Protein AF-0000000076148083 (afdb_homodimer)

Solvent-accessible surface area (backbone atoms only — not comparable to full-atom values): 26750 Å² total; per-residue (Å²): 136,83,79,77,75,78,77,70,79,76,75,77,77,74,72,74,70,71,62,76,74,71,66,78,48,37,33,66,59,34,44,48,53,23,33,47,33,64,10,26,25,45,17,50,22,46,29,47,56,48,30,38,46,36,67,73,59,78,33,89,59,64,47,71,58,22,42,42,24,48,41,19,21,41,68,8,46,93,47,38,29,38,47,37,76,68,34,39,63,56,68,71,38,58,66,55,50,51,47,54,57,55,54,59,64,43,57,64,51,78,65,64,54,88,85,53,80,43,48,36,57,45,28,50,43,38,14,38,2,23,53,70,40,32,52,31,50,50,46,30,61,69,49,26,54,47,30,68,69,62,70,43,56,47,72,66,20,50,51,28,48,53,58,32,60,66,34,79,62,31,44,51,58,77,62,31,42,74,81,79,79,44,98,55,65,53,65,57,40,51,51,32,41,36,44,55,64,62,62,45,76,82,60,84,76,69,70,87,74,74,76,75,77,72,76,68,75,72,73,76,75,75,74,75,72,73,73,73,76,74,74,77,74,76,80,126,136,85,80,78,76,76,78,72,79,77,74,76,77,73,74,75,70,72,62,75,73,71,66,78,46,37,32,68,60,35,43,50,53,23,35,47,33,64,9,24,26,45,18,50,21,45,29,46,57,48,29,39,47,36,67,73,61,80,32,88,60,64,48,72,59,22,40,42,24,48,42,19,21,41,67,8,46,92,48,38,29,38,46,38,77,67,35,39,63,56,70,71,39,58,66,57,51,50,49,55,57,54,54,60,64,41,58,65,51,78,66,63,55,89,85,53,81,41,47,37,56,45,29,50,43,37,13,40,2,22,53,71,40,32,53,32,52,50,46,30,61,71,49,26,54,47,31,68,69,64,71,42,55,49,72,66,21,49,51,27,48,52,57,32,60,66,34,76,61,30,45,49,59,77,62,32,41,72,80,79,80,46,97,56,65,53,63,59,40,50,50,32,41,36,46,54,64,62,64,46,76,81,59,80,77,68,70,88,73,73,76,74,68,86,70,76,78,68,72,75,73,75,73,74,72,74,72,72,74,73,74,76,74,75,78,126

Organism: Mytilus galloprovincialis (NCBI:txid29158)

pLDDT: mean 79.9, std 25.53, range [21.34, 98.44]

Structure (mmCIF, N/CA/C/O backbone):
data_AF-0000000076148083-model_v1
#
loop_
_entity.id
_entity.type
_entity.pdbx_description
1 polymer 'Growth arrest-specific 1'
#
loop_
_atom_site.group_PDB
_atom_site.id
_atom_site.type_symbol
_atom_site.label_atom_id
_atom_site.label_alt_id
_atom_site.label_comp_id
_atom_site.label_asym_id
_atom_site.label_entity_id
_atom_site.label_seq_id
_atom_site.pdbx_PDB_ins_code
_atom_site.Cartn_x
_atom_site.Cartn_y
_atom_site.Cartn_z
_atom_site.occupancy
_atom_site.B_iso_or_equiv
_atom_site.auth_seq_id
_atom_site.auth_comp_id
_atom_site.auth_asym_id
_atom_site.auth_atom_id
_atom_site.pdbx_PDB_model_num
ATOM 1 N N . MET A 1 1 ? -36.969 37.531 -60.062 1 32.47 1 MET A N 1
ATOM 2 C CA . MET A 1 1 ? -35.781 36.906 -59.469 1 32.47 1 MET A CA 1
ATOM 3 C C . MET A 1 1 ? -36.125 36.281 -58.094 1 32.47 1 MET A C 1
ATOM 5 O O . MET A 1 1 ? -36.406 37 -57.125 1 32.47 1 MET A O 1
ATOM 9 N N . TYR A 1 2 ? -36.844 35.094 -58.125 1 43.31 2 TYR A N 1
ATOM 10 C CA . TYR A 1 2 ? -37.344 34.312 -57.031 1 43.31 2 TYR A CA 1
ATOM 11 C C . TYR A 1 2 ? -36.219 33.656 -56.25 1 43.31 2 TYR A C 1
ATOM 13 O O . TYR A 1 2 ? -35.375 32.969 -56.844 1 43.31 2 TYR A O 1
ATOM 21 N N . ILE A 1 3 ? -35.719 34.375 -55.25 1 48.5 3 ILE A N 1
ATOM 22 C CA . ILE A 1 3 ? -34.719 33.812 -54.344 1 48.5 3 ILE A CA 1
ATOM 23 C C . ILE A 1 3 ? -35.312 32.594 -53.625 1 48.5 3 ILE A C 1
ATOM 25 O O . ILE A 1 3 ? -36.312 32.719 -52.906 1 48.5 3 ILE A O 1
ATOM 29 N N . SER A 1 4 ? -35.125 31.391 -54.156 1 46.78 4 SER A N 1
ATOM 30 C CA . SER A 1 4 ? -35.469 30.125 -53.5 1 46.78 4 SER A CA 1
ATOM 31 C C . SER A 1 4 ? -34.625 29.922 -52.25 1 46.78 4 SER A C 1
ATOM 33 O O . SER A 1 4 ? -33.375 29.891 -52.344 1 46.78 4 SER A O 1
ATOM 35 N N . VAL A 1 5 ? -35.125 30.406 -51.156 1 51.69 5 VAL A N 1
ATOM 36 C CA . VAL A 1 5 ? -34.5 30.156 -49.875 1 51.69 5 VAL A CA 1
ATOM 37 C C . VAL A 1 5 ? -34.562 28.656 -49.531 1 51.69 5 VAL A C 1
ATOM 39 O O . VAL A 1 5 ? -35.656 28.094 -49.469 1 51.69 5 VAL A O 1
ATOM 42 N N . SER A 1 6 ? -33.594 27.891 -50 1 51.19 6 SER A N 1
ATOM 43 C CA . SER A 1 6 ? -33.469 26.5 -49.531 1 51.19 6 SER A CA 1
ATOM 44 C C . SER A 1 6 ? -33.312 26.438 -48 1 51.19 6 SER A C 1
ATOM 46 O O . SER A 1 6 ? -32.375 27.016 -47.469 1 51.19 6 SER A O 1
ATOM 48 N N . ILE A 1 7 ? -34.406 26.203 -47.344 1 55.03 7 ILE A N 1
ATOM 49 C CA . ILE A 1 7 ? -34.375 25.922 -45.906 1 55.03 7 ILE A CA 1
ATOM 50 C C . ILE A 1 7 ? -33.594 24.641 -45.656 1 55.03 7 ILE A C 1
ATOM 52 O O . ILE A 1 7 ? -33.969 23.562 -46.094 1 55.03 7 ILE A O 1
ATOM 56 N N . VAL A 1 8 ? -32.281 24.766 -45.5 1 54.66 8 VAL A N 1
ATOM 57 C CA . VAL A 1 8 ? -31.547 23.609 -45 1 54.66 8 VAL A CA 1
ATOM 58 C C . VAL A 1 8 ? -32.094 23.172 -43.656 1 54.66 8 VAL A C 1
ATOM 60 O O . VAL A 1 8 ? -32.25 24 -42.75 1 54.66 8 VAL A O 1
ATOM 63 N N . PRO A 1 9 ? -32.812 22.031 -43.656 1 56.47 9 PRO A N 1
ATOM 64 C CA . PRO A 1 9 ? -33.219 21.562 -42.344 1 56.47 9 PRO A CA 1
ATOM 65 C C . PRO A 1 9 ? -32.062 21.359 -41.375 1 56.47 9 PRO A C 1
ATOM 67 O O . PRO A 1 9 ? -31.031 20.812 -41.781 1 56.47 9 PRO A O 1
ATOM 70 N N . PHE A 1 10 ? -31.859 22.312 -40.469 1 57.06 10 PHE A N 1
ATOM 71 C CA . PHE A 1 10 ? -30.938 22.078 -39.375 1 57.06 10 PHE A CA 1
ATOM 72 C C . PHE A 1 10 ? -31.281 20.781 -38.656 1 57.06 10 PHE A C 1
ATOM 74 O O . PHE A 1 10 ? -32.312 20.703 -37.969 1 57.06 10 PHE A O 1
ATOM 81 N N . VAL A 1 11 ? -30.812 19.656 -39.156 1 52.56 11 VAL A N 1
ATOM 82 C CA . VAL A 1 11 ? -30.891 18.453 -38.344 1 52.56 11 VAL A CA 1
ATOM 83 C C . VAL A 1 11 ? -30.188 18.719 -37 1 52.56 11 VAL A C 1
ATOM 85 O O . VAL A 1 11 ? -28.984 18.969 -36.938 1 52.56 11 VAL A O 1
ATOM 88 N N . ALA A 1 12 ? -30.984 19.047 -35.969 1 49.28 12 ALA A N 1
ATOM 89 C CA . ALA A 1 12 ? -30.484 19.031 -34.594 1 49.28 12 ALA A CA 1
ATOM 90 C C . ALA A 1 12 ? -29.859 17.688 -34.25 1 49.28 12 ALA A C 1
ATOM 92 O O . ALA A 1 12 ? -30.562 16.672 -34.219 1 49.28 12 ALA A O 1
ATOM 93 N N . VAL A 1 13 ? -28.562 17.516 -34.5 1 52.25 13 VAL A N 1
ATOM 94 C CA . VAL A 1 13 ? -27.875 16.359 -33.938 1 52.25 13 VAL A CA 1
ATOM 95 C C . VAL A 1 13 ? -28.078 16.359 -32.406 1 52.25 13 VAL A C 1
ATOM 97 O O . VAL A 1 13 ? -27.531 17.203 -31.703 1 52.25 13 VAL A O 1
ATOM 100 N N . VAL A 1 14 ? -29.234 15.836 -31.984 1 47.19 14 VAL A N 1
ATOM 101 C CA . VAL A 1 14 ? -29.312 15.523 -30.562 1 47.19 14 VAL A CA 1
ATOM 102 C C . VAL A 1 14 ? -28.109 14.656 -30.172 1 47.19 14 VAL A C 1
ATOM 104 O O . VAL A 1 14 ? -28.031 13.484 -30.547 1 47.19 14 VAL A O 1
ATOM 107 N N . MET A 1 15 ? -26.984 15.25 -29.875 1 45.28 15 MET A N 1
ATOM 108 C CA . MET A 1 15 ? -26 14.5 -29.109 1 45.28 15 MET A CA 1
ATOM 109 C C . MET A 1 15 ? -26.625 13.883 -27.859 1 45.28 15 MET A C 1
ATOM 111 O O . MET A 1 15 ? -26.891 14.578 -26.891 1 45.28 15 MET A O 1
ATOM 115 N N . PHE A 1 16 ? -27.25 12.734 -28.031 1 45.59 16 PHE A N 1
ATOM 116 C CA . PHE A 1 16 ? -27.484 11.945 -26.828 1 45.59 16 PHE A CA 1
ATOM 117 C C . PHE A 1 16 ? -26.219 11.867 -25.969 1 45.59 16 PHE A C 1
ATOM 119 O O . PHE A 1 16 ? -25.281 11.156 -26.328 1 45.59 16 PHE A O 1
ATOM 126 N N . SER A 1 17 ? -25.984 12.883 -25.203 1 43.16 17 SER A N 1
ATOM 127 C CA . SER A 1 17 ? -25.062 12.641 -24.109 1 43.16 17 SER A CA 1
ATOM 128 C C . SER A 1 17 ? -25.375 11.328 -23.391 1 43.16 17 SER A C 1
ATOM 130 O O . SER A 1 17 ? -26.375 11.242 -22.672 1 43.16 17 SER A O 1
ATOM 132 N N . VAL A 1 18 ? -25.141 10.203 -23.969 1 42.53 18 VAL A N 1
ATOM 133 C CA . VAL A 1 18 ? -25.078 9.062 -23.062 1 42.53 18 VAL A CA 1
ATOM 134 C C . VAL A 1 18 ? -24.422 9.477 -21.75 1 42.53 18 VAL A C 1
ATOM 136 O O . VAL A 1 18 ? -23.234 9.797 -21.719 1 42.53 18 VAL A O 1
ATOM 139 N N . LEU A 1 19 ? -25.156 10.164 -20.922 1 42.41 19 LEU A N 1
ATOM 140 C CA . LEU A 1 19 ? -24.656 10.18 -19.547 1 42.41 19 LEU A CA 1
ATOM 141 C C . LEU A 1 19 ? -24.062 8.828 -19.172 1 42.41 19 LEU A C 1
ATOM 143 O O . LEU A 1 19 ? -24.656 7.781 -19.453 1 42.41 19 LEU A O 1
ATOM 147 N N . PRO A 1 20 ? -22.859 8.648 -19.125 1 41.91 20 PRO A N 1
ATOM 148 C CA . PRO A 1 20 ? -22.469 7.379 -18.531 1 41.91 20 PRO A CA 1
ATOM 149 C C . PRO A 1 20 ? -23.359 6.969 -17.359 1 41.91 20 PRO A C 1
ATOM 151 O O . PRO A 1 20 ? -23.594 7.766 -16.453 1 41.91 20 PRO A O 1
ATOM 154 N N . VAL A 1 21 ? -24.484 6.344 -17.516 1 37.62 21 VAL A N 1
ATOM 155 C CA . VAL A 1 21 ? -25.141 5.66 -16.406 1 37.62 21 VAL A CA 1
ATOM 156 C C . VAL A 1 21 ? -24.078 5.23 -15.383 1 37.62 21 VAL A C 1
ATOM 158 O O . VAL A 1 21 ? -23.172 4.465 -15.703 1 37.62 21 VAL A O 1
ATOM 161 N N . CYS A 1 22 ? -23.656 6.059 -14.523 1 41.53 22 CYS A N 1
ATOM 162 C CA . CYS A 1 22 ? -22.984 5.605 -13.312 1 41.53 22 CYS A CA 1
ATOM 163 C C . CYS A 1 22 ? -23.609 4.32 -12.789 1 41.53 22 CYS A C 1
ATOM 165 O O . CYS A 1 22 ? -24.656 4.355 -12.141 1 41.53 22 CYS A O 1
ATOM 167 N N . SER A 1 23 ? -23.984 3.352 -13.531 1 43.16 23 SER A N 1
ATOM 168 C CA . SER A 1 23 ? -24.406 2.131 -12.859 1 43.16 23 SER A CA 1
ATOM 169 C C . SER A 1 23 ? -23.828 2.033 -11.461 1 43.16 23 SER A C 1
ATOM 171 O O . SER A 1 23 ? -22.609 2.184 -11.273 1 43.16 23 SER A O 1
ATOM 173 N N . GLN A 1 24 ? -24.516 2.635 -10.469 1 53.56 24 GLN A N 1
ATOM 174 C CA . GLN A 1 24 ? -24.156 2.502 -9.055 1 53.56 24 GLN A CA 1
ATOM 175 C C . GLN A 1 24 ? -23.469 1.166 -8.789 1 53.56 24 GLN A C 1
ATOM 177 O O . GLN A 1 24 ? -24.078 0.107 -8.914 1 53.56 24 GLN A O 1
ATOM 182 N N . ASP A 1 25 ? -22.141 0.958 -8.914 1 73.81 25 ASP A N 1
ATOM 183 C CA . ASP A 1 25 ? -21.359 -0.281 -8.883 1 73.81 25 ASP A CA 1
ATOM 184 C C . ASP A 1 25 ? -21.469 -0.95 -7.512 1 73.81 25 ASP A C 1
ATOM 186 O O . ASP A 1 25 ? -21.719 -0.283 -6.508 1 73.81 25 ASP A O 1
ATOM 190 N N . TYR A 1 26 ? -21.859 -2.084 -7.477 1 87.31 26 TYR A N 1
ATOM 191 C CA . TYR A 1 26 ? -21.859 -2.92 -6.281 1 87.31 26 TYR A CA 1
ATOM 192 C C . TYR A 1 26 ? -20.562 -2.74 -5.496 1 87.31 26 TYR A C 1
ATOM 194 O O . TYR A 1 26 ? -19.5 -2.525 -6.078 1 87.31 26 TYR A O 1
ATOM 202 N N . CYS A 1 27 ? -20.719 -2.66 -4.207 1 92.31 27 CYS A N 1
ATOM 203 C CA . CYS A 1 27 ? -19.641 -2.344 -3.287 1 92.31 27 CYS A CA 1
ATOM 204 C C . CYS A 1 27 ? -18.406 -3.211 -3.566 1 92.31 27 CYS A C 1
ATOM 206 O O . CYS A 1 27 ? -17.281 -2.725 -3.533 1 92.31 27 CYS A O 1
ATOM 208 N N . ASP A 1 28 ? -18.703 -4.387 -3.93 1 89.12 28 ASP A N 1
ATOM 209 C CA . ASP A 1 28 ? -17.578 -5.285 -4.164 1 89.12 28 ASP A CA 1
ATOM 210 C C . ASP A 1 28 ? -16.766 -4.844 -5.379 1 89.12 28 ASP A C 1
ATOM 212 O O . ASP A 1 28 ? -15.531 -4.855 -5.344 1 89.12 28 ASP A O 1
ATOM 216 N N . THR A 1 29 ? -17.438 -4.438 -6.367 1 89.94 29 THR A N 1
ATOM 217 C CA . THR A 1 29 ? -16.766 -4.008 -7.59 1 89.94 29 THR A CA 1
ATOM 218 C C . THR A 1 29 ? -15.977 -2.725 -7.352 1 89.94 29 THR A C 1
ATOM 220 O O . THR A 1 29 ? -14.82 -2.621 -7.762 1 89.94 29 THR A O 1
ATOM 223 N N . VAL A 1 30 ? -16.594 -1.833 -6.699 1 94.88 30 VAL A N 1
ATOM 224 C CA . VAL A 1 30 ? -15.953 -0.548 -6.445 1 94.88 30 VAL A CA 1
ATOM 225 C C . VAL A 1 30 ? -14.781 -0.737 -5.48 1 94.88 30 VAL A C 1
ATOM 227 O O . VAL A 1 30 ? -13.742 -0.093 -5.625 1 94.88 30 VAL A O 1
ATOM 230 N N . LYS A 1 31 ? -14.977 -1.558 -4.543 1 95.88 31 LYS A N 1
ATOM 231 C CA . LYS A 1 31 ? -13.898 -1.869 -3.602 1 95.88 31 LYS A CA 1
ATOM 232 C C . LYS A 1 31 ? -12.68 -2.432 -4.328 1 95.88 31 LYS A C 1
ATOM 234 O O . LYS A 1 31 ? -11.547 -2.031 -4.051 1 95.88 31 LYS A O 1
ATOM 239 N N . ASN A 1 32 ? -12.922 -3.322 -5.266 1 95.19 32 ASN A N 1
ATOM 240 C CA . ASN A 1 32 ? -11.828 -3.91 -6.023 1 95.19 32 ASN A CA 1
ATOM 241 C C . ASN A 1 32 ? -11.086 -2.857 -6.848 1 95.19 32 ASN A C 1
ATOM 243 O O . ASN A 1 32 ? -9.859 -2.893 -6.953 1 95.19 32 ASN A O 1
ATOM 247 N N . LYS A 1 33 ? -11.82 -1.953 -7.383 1 95.5 33 LYS A N 1
ATOM 248 C CA . LYS A 1 33 ? -11.203 -0.855 -8.125 1 95.5 33 LYS A CA 1
ATOM 249 C C . LYS A 1 33 ? -10.336 0.005 -7.215 1 95.5 33 LYS A C 1
ATOM 251 O O . LYS A 1 33 ? -9.25 0.444 -7.617 1 95.5 33 LYS A O 1
ATOM 256 N N . CYS A 1 34 ? -10.812 0.196 -6.066 1 97.69 34 CYS A N 1
ATOM 257 C CA . CYS A 1 34 ? -10.07 0.993 -5.098 1 97.69 34 CYS A CA 1
ATOM 258 C C . CYS A 1 34 ? -8.773 0.301 -4.699 1 97.69 34 CYS A C 1
ATOM 260 O O . CYS A 1 34 ? -7.711 0.931 -4.664 1 97.69 34 CYS A O 1
ATOM 262 N N . ILE A 1 35 ? -8.859 -0.945 -4.473 1 97.62 35 ILE A N 1
ATOM 263 C CA . ILE A 1 35 ? -7.68 -1.717 -4.098 1 97.62 35 ILE A CA 1
ATOM 264 C C . ILE A 1 35 ? -6.652 -1.668 -5.227 1 97.62 35 ILE A C 1
ATOM 266 O O . ILE A 1 35 ? -5.449 -1.579 -4.973 1 97.62 35 ILE A O 1
ATOM 270 N N . ALA A 1 36 ? -7.102 -1.675 -6.41 1 96.62 36 ALA A N 1
ATOM 271 C CA . ALA A 1 36 ? -6.219 -1.692 -7.574 1 96.62 36 ALA A CA 1
ATOM 272 C C . ALA A 1 36 ? -5.523 -0.347 -7.758 1 96.62 36 ALA A C 1
ATOM 274 O O . ALA A 1 36 ? -4.492 -0.26 -8.43 1 96.62 36 ALA A O 1
ATOM 275 N N . ASN A 1 37 ? -6.133 0.679 -7.273 1 96.5 37 ASN A N 1
ATOM 276 C CA . ASN A 1 37 ? -5.508 1.995 -7.227 1 96.5 37 ASN A CA 1
ATOM 277 C C . ASN A 1 37 ? -4.668 2.174 -5.965 1 96.5 37 ASN A C 1
ATOM 279 O O . ASN A 1 37 ? -5.207 2.186 -4.855 1 96.5 37 ASN A O 1
ATOM 283 N N . LEU A 1 38 ? -3.449 2.42 -6.156 1 96.5 38 LEU A N 1
ATOM 284 C CA . LEU A 1 38 ? -2.559 2.363 -5 1 96.5 38 LEU A CA 1
ATOM 285 C C . LEU A 1 38 ? -2.961 3.395 -3.951 1 96.5 38 LEU A C 1
ATOM 287 O O . LEU A 1 38 ? -3.047 3.076 -2.764 1 96.5 38 LEU A O 1
ATOM 291 N N . GLY A 1 39 ? -3.182 4.648 -4.375 1 97.38 39 GLY A N 1
ATOM 292 C CA . GLY A 1 39 ? -3.605 5.676 -3.434 1 97.38 39 GLY A CA 1
ATOM 293 C C . GLY A 1 39 ? -4.891 5.324 -2.709 1 97.38 39 GLY A C 1
ATOM 294 O O . GLY A 1 39 ? -4.953 5.391 -1.479 1 97.38 39 GLY A O 1
ATOM 295 N N . CYS A 1 40 ? -5.84 4.879 -3.457 1 98.06 40 CYS A N 1
ATOM 296 C CA . CYS A 1 40 ? -7.109 4.488 -2.852 1 98.06 40 CYS A CA 1
ATOM 297 C C . CYS A 1 40 ? -6.938 3.246 -1.983 1 98.06 40 CYS A C 1
ATOM 299 O O . CYS A 1 40 ? -7.535 3.145 -0.912 1 98.06 40 CYS A O 1
ATOM 301 N N . GLY A 1 41 ? -6.16 2.303 -2.441 1 98.06 41 GLY A N 1
ATOM 302 C CA . GLY A 1 41 ? -5.867 1.123 -1.645 1 98.06 41 GLY A CA 1
ATOM 303 C C . GLY A 1 41 ? -5.246 1.451 -0.3 1 98.06 41 GLY A C 1
ATOM 304 O O . GLY A 1 41 ? -5.586 0.835 0.713 1 98.06 41 GLY A O 1
ATOM 305 N N . MET A 1 42 ? -4.391 2.404 -0.352 1 97.94 42 MET A N 1
ATOM 306 C CA . MET A 1 42 ? -3.773 2.834 0.899 1 97.94 42 MET A CA 1
ATOM 307 C C . MET A 1 42 ? -4.801 3.488 1.816 1 97.94 42 MET A C 1
ATOM 309 O O . MET A 1 42 ? -4.754 3.312 3.035 1 97.94 42 MET A O 1
ATOM 313 N N . ALA A 1 43 ? -5.668 4.258 1.222 1 98.44 43 ALA A N 1
ATOM 314 C CA . ALA A 1 43 ? -6.738 4.859 2.014 1 98.44 43 ALA A CA 1
ATOM 315 C C . ALA A 1 43 ? -7.637 3.787 2.619 1 98.44 43 ALA A C 1
ATOM 317 O O . ALA A 1 43 ? -8.047 3.893 3.779 1 98.44 43 ALA A O 1
ATOM 318 N N . LEU A 1 44 ? -7.934 2.768 1.883 1 98.25 44 LEU A N 1
ATOM 319 C CA . LEU A 1 44 ? -8.734 1.654 2.377 1 98.25 44 LEU A CA 1
ATOM 320 C C . LEU A 1 44 ? -8.031 0.938 3.52 1 98.25 44 LEU A C 1
ATOM 322 O O . LEU A 1 44 ? -8.656 0.571 4.516 1 98.25 44 LEU A O 1
ATOM 326 N N . HIS A 1 45 ? -6.762 0.739 3.348 1 98.31 45 HIS A N 1
ATOM 327 C CA . HIS A 1 45 ? -5.949 0.136 4.395 1 98.31 45 HIS A CA 1
ATOM 328 C C . HIS A 1 45 ? -6.062 0.919 5.699 1 98.31 45 HIS A C 1
ATOM 330 O O . HIS A 1 45 ? -6.324 0.34 6.758 1 98.31 45 HIS A O 1
ATOM 336 N N . THR A 1 46 ? -5.906 2.201 5.621 1 98.12 46 THR A N 1
ATOM 337 C CA . THR A 1 46 ? -5.973 3.07 6.793 1 98.12 46 THR A CA 1
ATOM 338 C C . THR A 1 46 ? -7.371 3.041 7.406 1 98.12 46 THR A C 1
ATOM 340 O O . THR A 1 46 ? -7.516 3.006 8.625 1 98.12 46 THR A O 1
ATOM 343 N N . PHE A 1 47 ? -8.391 2.988 6.535 1 98.44 47 PHE A N 1
ATOM 344 C CA . PHE A 1 47 ? -9.781 2.941 6.969 1 98.44 47 PHE A CA 1
ATOM 345 C C . PHE A 1 47 ? -10.055 1.684 7.785 1 98.44 47 PHE A C 1
ATOM 347 O O . PHE A 1 47 ? -10.602 1.758 8.883 1 98.44 47 PHE A O 1
ATOM 354 N N . TYR A 1 48 ? -9.602 0.587 7.328 1 97.94 48 TYR A N 1
ATOM 355 C CA . TYR A 1 48 ? -9.938 -0.664 8 1 97.94 48 TYR A CA 1
ATOM 356 C C . TYR A 1 48 ? -9.18 -0.787 9.32 1 97.94 48 TYR A C 1
ATOM 358 O O . TYR A 1 48 ? -9.68 -1.395 10.273 1 97.94 48 TYR A O 1
ATOM 366 N N . ILE A 1 49 ? -8.023 -0.132 9.375 1 97.94 49 ILE A N 1
ATOM 367 C CA . ILE A 1 49 ? -7.289 -0.148 10.633 1 97.94 49 ILE A CA 1
ATOM 368 C C . ILE A 1 49 ? -7.93 0.823 11.625 1 97.94 49 ILE A C 1
ATOM 370 O O . ILE A 1 49 ? -8.273 0.441 12.742 1 97.94 49 ILE A O 1
ATOM 374 N N . ALA A 1 50 ? -8.156 2.002 11.172 1 97.75 50 ALA A N 1
ATOM 375 C CA . ALA A 1 50 ? -8.586 3.076 12.07 1 97.75 50 ALA A CA 1
ATOM 376 C C . ALA A 1 50 ? -10.031 2.875 12.508 1 97.75 50 ALA A C 1
ATOM 378 O O . ALA A 1 50 ? -10.43 3.33 13.586 1 97.75 50 ALA A O 1
ATOM 379 N N . CYS A 1 51 ? -10.812 2.141 11.75 1 98.06 51 CYS A N 1
ATOM 380 C CA . CYS A 1 51 ? -12.234 2.014 12.055 1 98.06 51 CYS A CA 1
ATOM 381 C C . CYS A 1 51 ? -12.578 0.591 12.477 1 98.06 51 CYS A C 1
ATOM 383 O O . CYS A 1 51 ? -13.75 0.21 12.492 1 98.06 51 CYS A O 1
ATOM 385 N N . SER A 1 52 ? -11.586 -0.18 12.828 1 97 52 SER A N 1
ATOM 386 C CA . SER A 1 52 ? -11.781 -1.593 13.141 1 97 52 SER A CA 1
ATOM 387 C C . SER A 1 52 ? -12.758 -1.778 14.297 1 97 52 SER A C 1
ATOM 389 O O . SER A 1 52 ? -13.625 -2.652 14.25 1 97 52 SER A O 1
ATOM 391 N N . SER A 1 53 ? -12.648 -0.929 15.32 1 97.12 53 SER A N 1
ATOM 392 C CA . SER A 1 53 ? -13.508 -1.062 16.484 1 97.12 53 SER A CA 1
ATOM 393 C C . SER A 1 53 ? -14.961 -0.744 16.141 1 97.12 53 SER A C 1
ATOM 395 O O . SER A 1 53 ? -15.883 -1.389 16.656 1 97.12 53 SER A O 1
ATOM 397 N N . LEU A 1 54 ? -15.156 0.177 15.32 1 97.62 54 LEU A N 1
ATOM 398 C CA . LEU A 1 54 ? -16.5 0.538 14.875 1 97.62 54 LEU A CA 1
ATOM 399 C C . LEU A 1 54 ? -17.094 -0.555 13.992 1 97.62 54 LEU A C 1
ATOM 401 O O . LEU A 1 54 ? -18.234 -0.964 14.195 1 97.62 54 LEU A O 1
ATOM 405 N N . LEU A 1 55 ? -16.328 -1.092 13.094 1 96.06 55 LEU A N 1
ATOM 406 C CA . LEU A 1 55 ? -16.797 -2.059 12.102 1 96.06 55 LEU A CA 1
ATOM 407 C C . LEU A 1 55 ? -17.062 -3.414 12.75 1 96.06 55 LEU A C 1
ATOM 409 O O . LEU A 1 55 ? -17.953 -4.145 12.312 1 96.06 55 LEU A O 1
ATOM 413 N N . SER A 1 56 ? -16.344 -3.748 13.773 1 93.62 56 SER A N 1
ATOM 414 C CA . SER A 1 56 ? -16.531 -5.027 14.453 1 93.62 56 SER A CA 1
ATOM 415 C C . SER A 1 56 ? -17.688 -4.961 15.445 1 93.62 56 SER A C 1
ATOM 417 O O . SER A 1 56 ? -18.156 -5.992 15.914 1 93.62 56 SER A O 1
ATOM 419 N N . GLY A 1 57 ? -18 -3.719 15.844 1 94.69 57 GLY A N 1
ATOM 420 C CA . GLY A 1 57 ? -19.062 -3.539 16.812 1 94.69 57 GLY A CA 1
ATOM 421 C C . GLY A 1 57 ? -18.562 -3.4 18.234 1 94.69 57 GLY A C 1
ATOM 422 O O . GLY A 1 57 ? -19.359 -3.32 19.172 1 94.69 57 GLY A O 1
ATOM 423 N N . GLU A 1 58 ? -17.266 -3.363 18.359 1 95.38 58 GLU A N 1
ATOM 424 C CA . GLU A 1 58 ? -16.688 -3.178 19.672 1 95.38 58 GLU A CA 1
ATOM 425 C C . GLU A 1 58 ? -17 -1.796 20.234 1 95.38 58 GLU A C 1
ATOM 427 O O . GLU A 1 58 ? -17.219 -1.641 21.438 1 95.38 58 GLU A O 1
ATOM 432 N N . SER A 1 59 ? -17 -0.76 19.406 1 95.44 59 SER A N 1
ATOM 433 C CA . SER A 1 59 ? -17.359 0.604 19.781 1 95.44 59 SER A CA 1
ATOM 434 C C . SER A 1 59 ? -18.438 1.16 18.859 1 95.44 59 SER A C 1
ATOM 436 O O . SER A 1 59 ? -18.312 1.087 17.641 1 95.44 59 SER A O 1
ATOM 438 N N . PRO A 1 60 ? -19.391 1.685 19.484 1 94.69 60 PRO A N 1
ATOM 439 C CA . PRO A 1 60 ? -20.469 2.242 18.656 1 94.69 60 PRO A CA 1
ATOM 440 C C . PRO A 1 60 ? -20.172 3.664 18.188 1 94.69 60 PRO A C 1
ATOM 442 O O . PRO A 1 60 ? -20.953 4.234 17.422 1 94.69 60 PRO A O 1
ATOM 445 N N . GLU A 1 61 ? -19.141 4.219 18.656 1 95.75 61 GLU A N 1
ATOM 446 C CA . GLU A 1 61 ? -18.812 5.609 18.344 1 95.75 61 GLU A CA 1
ATOM 447 C C . GLU A 1 61 ? -17.75 5.703 17.25 1 95.75 61 GLU A C 1
ATOM 449 O O . GLU A 1 61 ? -16.906 4.816 17.141 1 95.75 61 GLU A O 1
ATOM 454 N N . CYS A 1 62 ? -17.812 6.762 16.609 1 97.56 62 CYS A N 1
ATOM 455 C CA . CYS A 1 62 ? -16.812 7.066 15.594 1 97.56 62 CYS A CA 1
ATOM 456 C C . CYS A 1 62 ? -15.633 7.812 16.203 1 97.56 62 CYS A C 1
ATOM 458 O O . CYS A 1 62 ? -15.742 8.992 16.531 1 97.56 62 CYS A O 1
ATOM 460 N N . SER A 1 63 ? -14.523 7.188 16.328 1 96.38 63 SER A N 1
ATOM 461 C CA . SER A 1 63 ? -13.344 7.832 16.891 1 96.38 63 SER A CA 1
ATOM 462 C C . SER A 1 63 ? -12.805 8.906 15.953 1 96.38 63 SER A C 1
ATOM 464 O O . SER A 1 63 ? -13.117 8.914 14.758 1 96.38 63 SER A O 1
ATOM 466 N N . SER A 1 64 ? -12 9.773 16.438 1 94.81 64 SER A N 1
ATOM 467 C CA . SER A 1 64 ? -11.375 10.82 15.633 1 94.81 64 SER A CA 1
ATOM 468 C C . SER A 1 64 ? -10.508 10.227 14.531 1 94.81 64 SER A C 1
ATOM 470 O O . SER A 1 64 ? -10.5 10.719 13.406 1 94.81 64 SER A O 1
ATOM 472 N N . GLN A 1 65 ? -9.836 9.156 14.891 1 96.12 65 GLN A N 1
ATOM 473 C CA . GLN A 1 65 ? -8.984 8.492 13.914 1 96.12 65 GLN A CA 1
ATOM 474 C C . GLN A 1 65 ? -9.812 7.875 12.789 1 96.12 65 GLN A C 1
ATOM 476 O O . GLN A 1 65 ? -9.445 7.965 11.617 1 96.12 65 GLN A O 1
ATOM 481 N N . CYS A 1 66 ? -10.859 7.27 13.18 1 98 66 CYS A N 1
ATOM 482 C CA . CYS A 1 66 ? -11.734 6.676 12.18 1 98 66 CYS A CA 1
ATOM 483 C C . CYS A 1 66 ? -12.336 7.75 11.281 1 98 66 CYS A C 1
ATOM 485 O O . CYS A 1 66 ? -12.383 7.59 10.062 1 98 66 CYS A O 1
ATOM 487 N N . GLU A 1 67 ? -12.766 8.805 11.844 1 97 67 GLU A N 1
ATOM 488 C CA . GLU A 1 67 ? -13.32 9.914 11.07 1 97 67 GLU A CA 1
ATOM 489 C C . GLU A 1 67 ? -12.312 10.438 10.055 1 97 67 GLU A C 1
ATOM 491 O O . GLU A 1 67 ? -12.656 10.641 8.883 1 97 67 GLU A O 1
ATOM 496 N N . LYS A 1 68 ? -11.102 10.641 10.469 1 96.31 68 LYS A N 1
ATOM 497 C CA . LYS A 1 68 ? -10.047 11.109 9.578 1 96.31 68 LYS A CA 1
ATOM 498 C C . LYS A 1 68 ? -9.789 10.125 8.445 1 96.31 68 LYS A C 1
ATOM 500 O O . LYS A 1 68 ? -9.602 10.523 7.297 1 96.31 68 LYS A O 1
ATOM 505 N N . ALA A 1 69 ? -9.789 8.867 8.836 1 97.88 69 ALA A N 1
ATOM 506 C CA . ALA A 1 69 ? -9.555 7.832 7.836 1 97.88 69 ALA A CA 1
ATOM 507 C C . ALA A 1 69 ? -10.664 7.816 6.793 1 97.88 69 ALA A C 1
ATOM 509 O O . ALA A 1 69 ? -10.406 7.676 5.594 1 97.88 69 ALA A O 1
ATOM 510 N N . LEU A 1 70 ? -11.867 8 7.227 1 97.88 70 LEU A N 1
ATOM 511 C CA . LEU A 1 70 ? -13.008 8.023 6.324 1 97.88 70 LEU A CA 1
ATOM 512 C C . LEU A 1 70 ? -12.953 9.242 5.402 1 97.88 70 LEU A C 1
ATOM 514 O O . LEU A 1 70 ? -13.258 9.141 4.211 1 97.88 70 LEU A O 1
ATOM 518 N N . ILE A 1 71 ? -12.562 10.328 5.926 1 96.88 71 ILE A N 1
ATOM 519 C CA . ILE A 1 71 ? -12.422 11.531 5.113 1 96.88 71 ILE A CA 1
ATOM 520 C C . ILE A 1 71 ? -11.359 11.305 4.035 1 96.88 71 ILE A C 1
ATOM 522 O O . ILE A 1 71 ? -11.586 11.594 2.859 1 96.88 71 ILE A O 1
ATOM 526 N N . SER A 1 72 ? -10.219 10.773 4.445 1 97.19 72 SER A N 1
ATOM 527 C CA . SER A 1 72 ? -9.164 10.523 3.469 1 97.19 72 SER A CA 1
ATOM 528 C C . SER A 1 72 ? -9.625 9.562 2.381 1 97.19 72 SER A C 1
ATOM 530 O O . SER A 1 72 ? -9.242 9.695 1.218 1 97.19 72 SER A O 1
ATOM 532 N N . LEU A 1 73 ? -10.438 8.586 2.754 1 97.69 73 LEU A N 1
ATOM 533 C CA . LEU A 1 73 ? -10.961 7.617 1.795 1 97.69 73 LEU A CA 1
ATOM 534 C C . LEU A 1 73 ? -11.914 8.289 0.81 1 97.69 73 LEU A C 1
ATOM 536 O O . LEU A 1 73 ? -11.797 8.094 -0.402 1 97.69 73 LEU A O 1
ATOM 540 N N . VAL A 1 74 ? -12.789 9.109 1.29 1 96.25 74 VAL A N 1
ATOM 541 C CA . VAL A 1 74 ? -13.781 9.781 0.455 1 96.25 74 VAL A CA 1
ATOM 542 C C . VAL A 1 74 ? -13.086 10.664 -0.575 1 96.25 74 VAL A C 1
ATOM 544 O O . VAL A 1 74 ? -13.539 10.773 -1.716 1 96.25 74 VAL A O 1
ATOM 547 N N . TRP A 1 75 ? -11.969 11.148 -0.21 1 93.69 75 TRP A N 1
ATOM 548 C CA . TRP A 1 75 ? -11.297 12.117 -1.071 1 93.69 75 TRP A CA 1
ATOM 549 C C . TRP A 1 75 ? -10.125 11.477 -1.802 1 93.69 75 TRP A C 1
ATOM 551 O O . TRP A 1 75 ? -9.312 12.172 -2.416 1 93.69 75 TRP A O 1
ATOM 561 N N . ALA A 1 76 ? -10.07 10.18 -1.675 1 93.12 76 ALA A N 1
ATOM 562 C CA . ALA A 1 76 ? -9 9.453 -2.363 1 93.12 76 ALA A CA 1
ATOM 563 C C . ALA A 1 76 ? -9.07 9.68 -3.871 1 93.12 76 ALA A C 1
ATOM 565 O O . ALA A 1 76 ? -10.102 10.109 -4.395 1 93.12 76 ALA A O 1
ATOM 566 N N . GLU A 1 77 ? -8.039 9.344 -4.473 1 86.88 77 GLU A N 1
ATOM 567 C CA . GLU A 1 77 ? -7.801 9.562 -5.898 1 86.88 77 GLU A CA 1
ATOM 568 C C . GLU A 1 77 ? -8.969 9.055 -6.738 1 86.88 77 GLU A C 1
ATOM 570 O O . GLU A 1 77 ? -9.609 8.062 -6.387 1 86.88 77 GLU A O 1
ATOM 575 N N . ASP A 1 78 ? -9.297 9.727 -7.883 1 87.75 78 ASP A N 1
ATOM 576 C CA . ASP A 1 78 ? -10.203 9.336 -8.953 1 87.75 78 ASP A CA 1
ATOM 577 C C . ASP A 1 78 ? -11.625 9.117 -8.414 1 87.75 78 ASP A C 1
ATOM 579 O O . ASP A 1 78 ? -12.422 8.414 -9.031 1 87.75 78 ASP A O 1
ATOM 583 N N . THR A 1 79 ? -11.977 9.555 -7.305 1 91.25 79 THR A N 1
ATOM 584 C CA . THR A 1 79 ? -13.305 9.57 -6.699 1 91.25 79 THR A CA 1
ATOM 585 C C . THR A 1 79 ? -13.75 8.148 -6.34 1 91.25 79 THR A C 1
ATOM 587 O O . THR A 1 79 ? -14.898 7.934 -5.961 1 91.25 79 THR A O 1
ATOM 590 N N . VAL A 1 80 ? -12.875 7.207 -6.531 1 94.62 80 VAL A N 1
ATOM 591 C CA . VAL A 1 80 ? -13.234 5.812 -6.281 1 94.62 80 VAL A CA 1
ATOM 592 C C . VAL A 1 80 ? -13.578 5.621 -4.809 1 94.62 80 VAL A C 1
ATOM 594 O O . VAL A 1 80 ? -14.484 4.863 -4.465 1 94.62 80 VAL A O 1
ATOM 597 N N . GLY A 1 81 ? -12.875 6.285 -4 1 95.88 81 GLY A N 1
ATOM 598 C CA . GLY A 1 81 ? -13.18 6.23 -2.58 1 95.88 81 GLY A CA 1
ATOM 599 C C . GLY A 1 81 ? -14.586 6.699 -2.258 1 95.88 81 GLY A C 1
ATOM 600 O O . GLY A 1 81 ? -15.289 6.07 -1.463 1 95.88 81 GLY A O 1
ATOM 601 N N . LYS A 1 82 ? -14.898 7.812 -2.869 1 94.56 82 LYS A N 1
ATOM 602 C CA . LYS A 1 82 ? -16.25 8.328 -2.689 1 94.56 82 LYS A CA 1
ATOM 603 C C . LYS A 1 82 ? -17.297 7.344 -3.211 1 94.56 82 LYS A C 1
ATOM 605 O O . LYS A 1 82 ? -18.344 7.141 -2.582 1 94.56 82 LYS A O 1
ATOM 610 N N . GLN A 1 83 ? -17.016 6.742 -4.309 1 94.94 83 GLN A N 1
ATOM 611 C CA . GLN A 1 83 ? -17.906 5.73 -4.863 1 94.94 83 GLN A CA 1
ATOM 612 C C . GLN A 1 83 ? -18.047 4.547 -3.912 1 94.94 83 GLN A C 1
ATOM 614 O O . GLN A 1 83 ? -19.141 3.982 -3.775 1 94.94 83 GLN A O 1
ATOM 619 N N . PHE A 1 84 ? -17.062 4.191 -3.275 1 95.19 84 PHE A N 1
ATOM 620 C CA . PHE A 1 84 ? -17.094 3.057 -2.357 1 95.19 84 PHE A CA 1
ATOM 621 C C . PHE A 1 84 ? -18.016 3.348 -1.175 1 95.19 84 PHE A C 1
ATOM 623 O O . PHE A 1 84 ? -18.828 2.506 -0.795 1 95.19 84 PHE A O 1
ATOM 630 N N . ILE A 1 85 ? -17.891 4.516 -0.648 1 93.44 85 ILE A N 1
ATOM 631 C CA . ILE A 1 85 ? -18.688 4.887 0.515 1 93.44 85 ILE A CA 1
ATOM 632 C C . ILE A 1 85 ? -20.172 4.957 0.127 1 93.44 85 ILE A C 1
ATOM 634 O O . ILE A 1 85 ? -21.047 4.645 0.936 1 93.44 85 ILE A O 1
ATOM 638 N N . ASN A 1 86 ? -20.422 5.27 -1.161 1 92.06 86 ASN A N 1
ATOM 639 C CA . ASN A 1 86 ? -21.797 5.457 -1.609 1 92.06 86 ASN A CA 1
ATOM 640 C C . ASN A 1 86 ? -22.297 4.262 -2.414 1 92.06 86 ASN A C 1
ATOM 642 O O . ASN A 1 86 ? -23.328 4.34 -3.078 1 92.06 86 ASN A O 1
ATOM 646 N N . CYS A 1 87 ? -21.609 3.219 -2.371 1 93.88 87 CYS A N 1
ATOM 647 C CA . CYS A 1 87 ? -21.906 2.045 -3.182 1 93.88 87 CYS A CA 1
ATOM 648 C C . CYS A 1 87 ? -23.172 1.348 -2.686 1 93.88 87 CYS A C 1
ATOM 650 O O . CYS A 1 87 ? -23.656 1.65 -1.599 1 93.88 87 CYS A O 1
ATOM 652 N N . ASN A 1 88 ? -23.656 0.422 -3.58 1 90.81 88 ASN A N 1
ATOM 653 C CA . ASN A 1 88 ? -24.797 -0.402 -3.205 1 90.81 88 ASN A CA 1
ATOM 654 C C . ASN A 1 88 ? -24.375 -1.834 -2.887 1 90.81 88 ASN A C 1
ATOM 656 O O . ASN A 1 88 ? -23.531 -2.406 -3.58 1 90.81 88 ASN A O 1
ATOM 660 N N . CYS A 1 89 ? -24.969 -2.334 -1.823 1 88.81 89 CYS A N 1
ATOM 661 C CA . CYS A 1 89 ? -24.719 -3.732 -1.493 1 88.81 89 CYS A CA 1
ATOM 662 C C . CYS A 1 89 ? -25.5 -4.66 -2.42 1 88.81 89 CYS A C 1
ATOM 664 O O . CYS A 1 89 ? -26.625 -4.348 -2.822 1 88.81 89 CYS A O 1
ATOM 666 N N . SER A 1 90 ? -24.797 -5.703 -2.727 1 83 90 SER A N 1
ATOM 667 C CA . SER A 1 90 ? -25.5 -6.723 -3.484 1 83 90 SER A CA 1
ATOM 668 C C . SER A 1 90 ? -26.703 -7.258 -2.703 1 83 90 SER A C 1
ATOM 670 O O . SER A 1 90 ? -26.672 -7.305 -1.471 1 83 90 SER A O 1
ATOM 672 N N . GLY A 1 91 ? -27.719 -7.609 -3.414 1 79.81 91 GLY A N 1
ATOM 673 C CA . GLY A 1 91 ? -28.922 -8.109 -2.752 1 79.81 91 GLY A CA 1
ATOM 674 C C . GLY A 1 91 ? -28.641 -9.266 -1.813 1 79.81 91 GLY A C 1
ATOM 675 O O . GLY A 1 91 ? -27.969 -10.234 -2.191 1 79.81 91 GLY A O 1
ATOM 676 N N . GLY A 1 92 ? -29.031 -9.148 -0.543 1 79.12 92 GLY A N 1
ATOM 677 C CA . GLY A 1 92 ? -28.891 -10.227 0.424 1 79.12 92 GLY A CA 1
ATOM 678 C C . GLY A 1 92 ? -27.578 -10.195 1.172 1 79.12 92 GLY A C 1
ATOM 679 O O . GLY A 1 92 ? -27.344 -11.008 2.066 1 79.12 92 GLY A O 1
ATOM 680 N N . ASP A 1 93 ? -26.797 -9.297 0.809 1 81.88 93 ASP A N 1
ATOM 681 C CA . ASP A 1 93 ? -25.531 -9.18 1.506 1 81.88 93 ASP A CA 1
ATOM 682 C C . ASP A 1 93 ? -25.688 -8.406 2.814 1 81.88 93 ASP A C 1
ATOM 684 O O . ASP A 1 93 ? -25.375 -7.215 2.881 1 81.88 93 ASP A O 1
ATOM 688 N N . LYS A 1 94 ? -25.969 -9.062 3.865 1 85.12 94 LYS A N 1
ATOM 689 C CA . LYS A 1 94 ? -26.266 -8.461 5.16 1 85.12 94 LYS A CA 1
ATOM 690 C C . LYS A 1 94 ? -25 -7.875 5.797 1 85.12 94 LYS A C 1
ATOM 692 O O . LYS A 1 94 ? -25.078 -6.855 6.492 1 85.12 94 LYS A O 1
ATOM 697 N N . HIS A 1 95 ? -23.953 -8.531 5.555 1 84.69 95 HIS A N 1
ATOM 698 C CA . HIS A 1 95 ? -22.703 -8.016 6.109 1 84.69 95 HIS A CA 1
ATOM 699 C C . HIS A 1 95 ? -22.391 -6.637 5.535 1 84.69 95 HIS A C 1
ATOM 701 O O . HIS A 1 95 ? -22.047 -5.715 6.281 1 84.69 95 HIS A O 1
ATOM 707 N N . CYS A 1 96 ? -22.516 -6.566 4.273 1 89.69 96 CYS A N 1
ATOM 708 C CA . CYS A 1 96 ? -22.281 -5.289 3.609 1 89.69 96 CYS A CA 1
ATOM 709 C C . CYS A 1 96 ? -23.203 -4.211 4.156 1 89.69 96 CYS A C 1
ATOM 711 O O . CYS A 1 96 ? -22.766 -3.098 4.449 1 89.69 96 CYS A O 1
ATOM 713 N N . GLU A 1 97 ? -24.453 -4.504 4.332 1 91.62 97 GLU A N 1
ATOM 714 C CA . GLU A 1 97 ? -25.438 -3.559 4.867 1 91.62 97 GLU A CA 1
ATOM 715 C C . GLU A 1 97 ? -25.094 -3.156 6.297 1 91.62 97 GLU A C 1
ATOM 717 O O . GLU A 1 97 ? -25.188 -1.983 6.66 1 91.62 97 GLU A O 1
ATOM 722 N N . ASP A 1 98 ? -24.656 -4.102 7.031 1 91.88 98 ASP A N 1
ATOM 723 C CA . ASP A 1 98 ? -24.281 -3.852 8.422 1 91.88 98 ASP A CA 1
ATOM 724 C C . ASP A 1 98 ? -23.078 -2.9 8.5 1 91.88 98 ASP A C 1
ATOM 726 O O . ASP A 1 98 ? -23.078 -1.973 9.312 1 91.88 98 ASP A O 1
ATOM 730 N N . GLN A 1 99 ? -22.094 -3.145 7.691 1 93 99 GLN A N 1
ATOM 731 C CA . GLN A 1 99 ? -20.922 -2.289 7.672 1 93 99 GLN A CA 1
ATOM 732 C C . GLN A 1 99 ? -21.281 -0.853 7.309 1 93 99 GLN A C 1
ATOM 734 O O . GLN A 1 99 ? -20.797 0.093 7.934 1 93 99 GLN A O 1
ATOM 739 N N . LYS A 1 100 ? -22.141 -0.686 6.352 1 93.88 100 LYS A N 1
ATOM 740 C CA . LYS A 1 100 ? -22.578 0.646 5.93 1 93.88 100 LYS A CA 1
ATOM 741 C C . LYS A 1 100 ? -23.328 1.36 7.047 1 93.88 100 LYS A C 1
ATOM 743 O O . LYS A 1 100 ? -23.141 2.561 7.258 1 93.88 100 LYS A O 1
ATOM 748 N N . MET A 1 101 ? -24.125 0.658 7.707 1 95 101 MET A N 1
ATOM 749 C CA . MET A 1 101 ? -24.891 1.231 8.812 1 95 101 MET A CA 1
ATOM 750 C C . MET A 1 101 ? -23.969 1.713 9.922 1 95 101 MET A C 1
ATOM 752 O O . MET A 1 101 ? -24.188 2.775 10.508 1 95 101 MET A O 1
ATOM 756 N N . LYS A 1 102 ? -22.969 0.981 10.18 1 96.25 102 LYS A N 1
ATOM 757 C CA . LYS A 1 102 ? -22.047 1.3 11.266 1 96.25 102 LYS A CA 1
ATOM 758 C C . LYS A 1 102 ? -21.266 2.582 10.977 1 96.25 102 LYS A C 1
ATOM 760 O O . LYS A 1 102 ? -20.984 3.355 11.891 1 96.25 102 LYS A O 1
ATOM 765 N N . ILE A 1 103 ? -21 2.828 9.688 1 96.44 103 ILE A N 1
ATOM 766 C CA . ILE A 1 103 ? -20.172 3.984 9.359 1 96.44 103 ILE A CA 1
ATOM 767 C C . ILE A 1 103 ? -21.031 5.246 9.352 1 96.44 103 ILE A C 1
ATOM 769 O O . ILE A 1 103 ? -20.516 6.363 9.336 1 96.44 103 ILE A O 1
ATOM 773 N N . GLU A 1 104 ? -22.344 5.117 9.422 1 95.12 104 GLU A N 1
ATOM 774 C CA . GLU A 1 104 ? -23.266 6.254 9.352 1 95.12 104 GLU A CA 1
ATOM 775 C C . GLU A 1 104 ? -23.125 7.148 10.578 1 95.12 104 GLU A C 1
ATOM 777 O O . GLU A 1 104 ? -23.469 8.336 10.531 1 95.12 104 GLU A O 1
ATOM 782 N N . VAL A 1 105 ? -22.594 6.598 11.602 1 96.56 105 VAL A N 1
ATOM 783 C CA . VAL A 1 105 ? -22.453 7.375 12.828 1 96.56 105 VAL A CA 1
ATOM 784 C C . VAL A 1 105 ? -21.359 8.43 12.633 1 96.56 105 VAL A C 1
ATOM 786 O O . VAL A 1 105 ? -21.266 9.383 13.414 1 96.56 105 VAL A O 1
ATOM 789 N N . CYS A 1 106 ? -20.547 8.25 11.664 1 96.88 106 CYS A N 1
ATOM 790 C CA . CYS A 1 106 ? -19.484 9.211 11.375 1 96.88 106 CYS A CA 1
ATOM 791 C C . CYS A 1 106 ? -20.031 10.398 10.586 1 96.88 106 CYS A C 1
ATOM 793 O O . CYS A 1 106 ? -19.531 10.688 9.492 1 96.88 106 CYS A O 1
ATOM 795 N N . GLU A 1 107 ? -20.812 11.188 11.094 1 91.5 107 GLU A N 1
ATOM 796 C CA . GLU A 1 107 ? -21.594 12.227 10.422 1 91.5 107 GLU A CA 1
ATOM 797 C C . GLU A 1 107 ? -20.703 13.406 10.031 1 91.5 107 GLU A C 1
ATOM 799 O O . GLU A 1 107 ? -20.984 14.102 9.047 1 91.5 107 GLU A O 1
ATOM 804 N N . ASN A 1 108 ? -19.656 13.602 10.719 1 89.12 108 ASN A N 1
ATOM 805 C CA . ASN A 1 108 ? -18.797 14.766 10.484 1 89.12 108 ASN A CA 1
ATOM 806 C C . ASN A 1 108 ? -18.062 14.656 9.156 1 89.12 108 ASN A C 1
ATOM 808 O O . ASN A 1 108 ? -17.531 15.648 8.648 1 89.12 108 ASN A O 1
ATOM 812 N N . VAL A 1 109 ? -18.047 13.484 8.633 1 91.12 109 VAL A N 1
ATOM 813 C CA . VAL A 1 109 ? -17.375 13.258 7.359 1 91.12 109 VAL A CA 1
ATOM 814 C C . VAL A 1 109 ? -18.062 14.055 6.262 1 91.12 109 VAL A C 1
ATOM 816 O O . VAL A 1 109 ? -17.406 14.602 5.371 1 91.12 109 VAL A O 1
ATOM 819 N N . ARG A 1 110 ? -19.328 14.195 6.367 1 86.44 110 ARG A N 1
ATOM 820 C CA . ARG A 1 110 ? -20.109 14.914 5.363 1 86.44 110 ARG A CA 1
ATOM 821 C C . ARG A 1 110 ? -19.859 16.422 5.457 1 86.44 110 ARG A C 1
ATOM 823 O O . ARG A 1 110 ? -20.078 17.141 4.488 1 86.44 110 ARG A O 1
ATOM 830 N N . LYS A 1 111 ? -19.391 16.828 6.562 1 87.06 111 LYS A N 1
ATOM 831 C CA . LYS A 1 111 ? -19.188 18.25 6.805 1 87.06 111 LYS A CA 1
ATOM 832 C C . LYS A 1 111 ? -17.781 18.688 6.441 1 87.06 111 LYS A C 1
ATOM 834 O O . LYS A 1 111 ? -17.438 19.859 6.531 1 87.06 111 LYS A O 1
ATOM 839 N N . PHE A 1 112 ? -17.078 17.734 6.047 1 87.62 112 PHE A N 1
ATOM 840 C CA . PHE A 1 112 ? -15.68 18.047 5.762 1 87.62 112 PHE A CA 1
ATOM 841 C C . PHE A 1 112 ? -15.578 19.047 4.605 1 87.62 112 PHE A C 1
ATOM 843 O O . PHE A 1 112 ? -16.203 18.859 3.561 1 87.62 112 PHE A O 1
ATOM 850 N N . ASN A 1 113 ? -14.867 20.078 4.957 1 82.88 113 ASN A N 1
ATOM 851 C CA . ASN A 1 113 ? -14.555 21.109 3.984 1 82.88 113 ASN A CA 1
ATOM 852 C C . ASN A 1 113 ? -13.094 21.047 3.545 1 82.88 113 ASN A C 1
ATOM 854 O O . ASN A 1 113 ? -12.188 21.297 4.344 1 82.88 113 ASN A O 1
ATOM 858 N N . LYS A 1 114 ? -12.938 20.922 2.309 1 77.38 114 LYS A N 1
ATOM 859 C CA . LYS A 1 114 ? -11.602 20.734 1.752 1 77.38 114 LYS A CA 1
ATOM 860 C C . LYS A 1 114 ? -10.789 22.031 1.825 1 77.38 114 LYS A C 1
ATOM 862 O O . LYS A 1 114 ? -9.562 22 1.804 1 77.38 114 LYS A O 1
ATOM 867 N N . SER A 1 115 ? -11.469 23.109 1.984 1 83.5 115 SER A N 1
ATOM 868 C CA . SER A 1 115 ? -10.766 24.391 1.987 1 83.5 115 SER A CA 1
ATOM 869 C C . SER A 1 115 ? -10.352 24.797 3.4 1 83.5 115 SER A C 1
ATOM 871 O O . SER A 1 115 ? -9.555 25.719 3.58 1 83.5 115 SER A O 1
ATOM 873 N N . ALA A 1 116 ? -10.836 24.109 4.375 1 87.94 116 ALA A N 1
ATOM 874 C CA . ALA A 1 116 ? -10.516 24.438 5.762 1 87.94 116 ALA A CA 1
ATOM 875 C C . ALA A 1 116 ? -9.141 23.906 6.148 1 87.94 116 ALA A C 1
ATOM 877 O O . ALA A 1 116 ? -8.609 23.016 5.496 1 87.94 116 ALA A O 1
ATOM 878 N N . ILE A 1 117 ? -8.602 24.609 7.105 1 92.94 117 ILE A N 1
ATOM 879 C CA . ILE A 1 117 ? -7.367 24.109 7.699 1 92.94 117 ILE A CA 1
ATOM 880 C C . ILE A 1 117 ? -7.637 22.797 8.43 1 92.94 117 ILE A C 1
ATOM 882 O O . ILE A 1 117 ? -8.578 22.703 9.219 1 92.94 117 ILE A O 1
ATOM 886 N N . VAL A 1 118 ? -6.84 21.859 8.125 1 95.06 118 VAL A N 1
ATOM 887 C CA . VAL A 1 118 ? -7.062 20.547 8.719 1 95.06 118 VAL A CA 1
ATOM 888 C C . VAL A 1 118 ? -5.883 20.172 9.617 1 95.06 118 VAL A C 1
ATOM 890 O O . VAL A 1 118 ? -4.855 20.859 9.617 1 95.06 118 VAL A O 1
ATOM 893 N N . LYS A 1 119 ? -6.133 19.109 10.414 1 96.38 119 LYS A N 1
ATOM 894 C CA . LYS A 1 119 ? -5.039 18.547 11.203 1 96.38 119 LYS A CA 1
ATOM 895 C C . LYS A 1 119 ? -4.008 17.859 10.312 1 96.38 119 LYS A C 1
ATOM 897 O O . LYS A 1 119 ? -4.367 17.219 9.32 1 96.38 119 LYS A O 1
ATOM 902 N N . CYS A 1 120 ? -2.705 17.875 10.711 1 97.62 120 CYS A N 1
ATOM 903 C CA . CYS A 1 120 ? -1.63 17.406 9.844 1 97.62 120 CYS A CA 1
ATOM 904 C C . CYS A 1 120 ? -1.688 15.898 9.672 1 97.62 120 CYS A C 1
ATOM 906 O O . CYS A 1 120 ? -1.292 15.375 8.633 1 97.62 120 CYS A O 1
ATOM 908 N N . GLY A 1 121 ? -2.234 15.297 10.711 1 96.94 121 GLY A N 1
ATOM 909 C CA . GLY A 1 121 ? -2.459 13.867 10.531 1 96.94 121 GLY A CA 1
ATOM 910 C C . GLY A 1 121 ? -3.383 13.547 9.375 1 96.94 121 GLY A C 1
ATOM 911 O O . GLY A 1 121 ? -3.119 12.625 8.594 1 96.94 121 GLY A O 1
ATOM 912 N N . LEU A 1 122 ? -4.426 14.32 9.297 1 96.81 122 LEU A N 1
ATOM 913 C CA . LEU A 1 122 ? -5.363 14.148 8.195 1 96.81 122 LEU A CA 1
ATOM 914 C C . LEU A 1 122 ? -4.734 14.578 6.875 1 96.81 122 LEU A C 1
ATOM 916 O O . LEU A 1 122 ? -4.902 13.906 5.852 1 96.81 122 LEU A O 1
ATOM 920 N N . ALA A 1 123 ? -4.004 15.641 6.891 1 97.31 123 ALA A N 1
ATOM 921 C CA . ALA A 1 123 ? -3.344 16.109 5.676 1 97.31 123 ALA A CA 1
ATOM 922 C C . ALA A 1 123 ? -2.414 15.047 5.105 1 97.31 123 ALA A C 1
ATOM 924 O O . ALA A 1 123 ? -2.371 14.844 3.891 1 97.31 123 ALA A O 1
ATOM 925 N N . LYS A 1 124 ? -1.704 14.414 5.977 1 97.88 124 LYS A N 1
ATOM 926 C CA . LYS A 1 124 ? -0.81 13.344 5.547 1 97.88 124 LYS A CA 1
ATOM 927 C C . LYS A 1 124 ? -1.591 12.195 4.918 1 97.88 124 LYS A C 1
ATOM 929 O O . LYS A 1 124 ? -1.203 11.672 3.871 1 97.88 124 LYS A O 1
ATOM 934 N N . TRP A 1 125 ? -2.699 11.828 5.52 1 97.56 125 TRP A N 1
ATOM 935 C CA . TRP A 1 125 ? -3.49 10.719 4.996 1 97.56 125 TRP A CA 1
ATOM 936 C C . TRP A 1 125 ? -4.152 11.094 3.676 1 97.56 125 TRP A C 1
ATOM 938 O O . TRP A 1 125 ? -4.305 10.258 2.787 1 97.56 125 TRP A O 1
ATOM 948 N N . LEU A 1 126 ? -4.512 12.336 3.537 1 97.12 126 LEU A N 1
ATOM 949 C CA . LEU A 1 126 ? -5.027 12.812 2.256 1 97.12 126 LEU A CA 1
ATOM 950 C C . LEU A 1 126 ? -3.963 12.703 1.169 1 97.12 126 LEU A C 1
ATOM 952 O O . LEU A 1 126 ? -4.262 12.305 0.04 1 97.12 126 LEU A O 1
ATOM 956 N N . CYS A 1 127 ? -2.803 13 1.543 1 98 127 CYS A N 1
ATOM 957 C CA . CYS A 1 127 ? -1.691 12.875 0.606 1 98 127 CYS A CA 1
ATOM 958 C C . CYS A 1 127 ? -1.435 11.422 0.251 1 98 127 CYS A C 1
ATOM 960 O O . CYS A 1 127 ? -1.315 11.07 -0.926 1 98 127 CYS A O 1
ATOM 962 N N . GLU A 1 128 ? -1.483 10.57 1.229 1 97.69 128 GLU A N 1
ATOM 963 C CA . GLU A 1 128 ? -1.202 9.156 1.026 1 97.69 128 GLU A CA 1
ATOM 964 C C . GLU A 1 128 ? -2.293 8.492 0.193 1 97.69 128 GLU A C 1
ATOM 966 O O . GLU A 1 128 ? -2.084 7.41 -0.366 1 97.69 128 GLU A O 1
ATOM 971 N N . ALA A 1 129 ? -3.402 9.125 0.116 1 97.94 129 ALA A N 1
ATOM 972 C CA . ALA A 1 129 ? -4.539 8.578 -0.623 1 97.94 129 ALA A CA 1
ATOM 973 C C . ALA A 1 129 ? -4.465 8.953 -2.1 1 97.94 129 ALA A C 1
ATOM 975 O O . ALA A 1 129 ? -5.363 8.625 -2.877 1 97.94 129 ALA A O 1
ATOM 976 N N . ASP A 1 130 ? -3.436 9.648 -2.436 1 97.25 130 ASP A N 1
ATOM 977 C CA . ASP A 1 130 ? -3.088 9.984 -3.812 1 97.25 130 ASP A CA 1
ATOM 978 C C . ASP A 1 130 ? -1.755 9.352 -4.211 1 97.25 130 ASP A C 1
ATOM 980 O O . ASP A 1 130 ? -0.732 9.586 -3.562 1 97.25 130 ASP A O 1
ATOM 984 N N . THR A 1 131 ? -1.782 8.664 -5.312 1 96.88 131 THR A N 1
ATOM 985 C CA . THR A 1 131 ? -0.632 7.844 -5.68 1 96.88 131 THR A CA 1
ATOM 986 C C . THR A 1 131 ? 0.611 8.711 -5.863 1 96.88 131 THR A C 1
ATOM 988 O O . THR A 1 131 ? 1.685 8.375 -5.355 1 96.88 131 THR A O 1
ATOM 991 N N . GLU A 1 132 ? 0.471 9.797 -6.613 1 97.12 132 GLU A N 1
ATOM 992 C CA . GLU A 1 132 ? 1.617 10.672 -6.84 1 97.12 132 GLU A CA 1
ATOM 993 C C . GLU A 1 132 ? 2.131 11.258 -5.527 1 97.12 132 GLU A C 1
ATOM 995 O O . GLU A 1 132 ? 3.338 11.258 -5.277 1 97.12 132 GLU A O 1
ATOM 1000 N N . CYS A 1 133 ? 1.254 11.656 -4.703 1 98.06 133 CYS A N 1
ATOM 1001 C CA . CYS A 1 133 ? 1.634 12.266 -3.434 1 98.06 133 CYS A CA 1
ATOM 1002 C C . CYS A 1 133 ? 2.223 11.227 -2.486 1 98.06 133 CYS A C 1
ATOM 1004 O O . CYS A 1 133 ? 3.152 11.523 -1.732 1 98.06 133 CYS A O 1
ATOM 1006 N N . LEU A 1 134 ? 1.636 10.055 -2.518 1 97.5 134 LEU A N 1
ATOM 1007 C CA . LEU A 1 134 ? 2.158 8.945 -1.726 1 97.5 134 LEU A CA 1
ATOM 1008 C C . LEU A 1 134 ? 3.639 8.727 -2.014 1 97.5 134 LEU A C 1
ATOM 1010 O O . LEU A 1 134 ? 4.445 8.609 -1.087 1 97.5 134 LEU A O 1
ATOM 1014 N N . PHE A 1 135 ? 3.969 8.695 -3.27 1 94.88 135 PHE A N 1
ATOM 1015 C CA . PHE A 1 135 ? 5.352 8.445 -3.654 1 94.88 135 PHE A CA 1
ATOM 1016 C C . PHE A 1 135 ? 6.234 9.641 -3.309 1 94.88 135 PHE A C 1
ATOM 1018 O O . PHE A 1 135 ? 7.367 9.469 -2.852 1 94.88 135 PHE A O 1
ATOM 1025 N N . ALA A 1 136 ? 5.73 10.844 -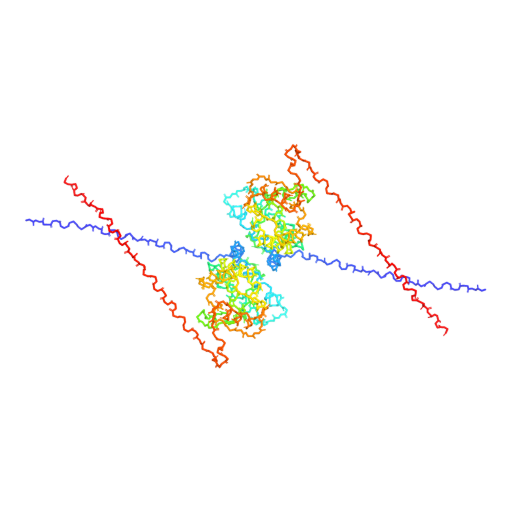3.529 1 97.44 136 ALA A N 1
ATOM 1026 C CA . ALA A 1 136 ? 6.504 12.031 -3.184 1 97.44 136 ALA A CA 1
ATOM 1027 C C . ALA A 1 136 ? 6.789 12.086 -1.686 1 97.44 136 ALA A C 1
ATOM 1029 O O . ALA A 1 136 ? 7.891 12.461 -1.271 1 97.44 136 ALA A O 1
ATOM 1030 N N . LEU A 1 137 ? 5.836 11.734 -0.898 1 97 137 LEU A N 1
ATOM 1031 C CA . LEU A 1 137 ? 6.012 11.695 0.55 1 97 137 LEU A CA 1
ATOM 1032 C C . LEU A 1 137 ? 7.07 10.664 0.939 1 97 137 LEU A C 1
ATOM 1034 O O . LEU A 1 137 ? 7.883 10.914 1.832 1 97 137 LEU A O 1
ATOM 1038 N N . LYS A 1 138 ? 7.023 9.57 0.296 1 93.75 138 LYS A N 1
ATOM 1039 C CA . LYS A 1 138 ? 8.039 8.547 0.542 1 93.75 138 LYS A CA 1
ATOM 1040 C C . LYS A 1 138 ? 9.43 9.062 0.192 1 93.75 138 LYS A C 1
ATOM 1042 O O . LYS A 1 138 ? 10.398 8.797 0.911 1 93.75 138 LYS A O 1
ATOM 1047 N N . PHE A 1 139 ? 9.5 9.734 -0.879 1 93.25 139 PHE A N 1
ATOM 1048 C CA . PHE A 1 139 ? 10.781 10.312 -1.269 1 93.25 139 PHE A CA 1
ATOM 1049 C C . PHE A 1 139 ? 11.273 11.297 -0.216 1 93.25 139 PHE A C 1
ATOM 1051 O O . PHE A 1 139 ? 12.461 11.32 0.109 1 93.25 139 PHE A O 1
ATOM 1058 N N . PHE A 1 140 ? 10.422 12.086 0.3 1 96.44 140 PHE A N 1
ATOM 1059 C CA . PHE A 1 140 ? 10.758 13 1.381 1 96.44 140 PHE A CA 1
ATOM 1060 C C . PHE A 1 140 ? 11.305 12.242 2.584 1 96.44 140 PHE A C 1
ATOM 1062 O O . PHE A 1 140 ? 12.359 12.586 3.113 1 96.44 140 PHE A O 1
ATOM 1069 N N . GLU A 1 141 ? 10.656 11.188 2.967 1 93.31 141 GLU A N 1
ATOM 1070 C CA . GLU A 1 141 ? 11.062 10.406 4.133 1 93.31 141 GLU A CA 1
ATOM 1071 C C . GLU A 1 141 ? 12.43 9.773 3.926 1 93.31 141 GLU A C 1
ATOM 1073 O O . GLU A 1 141 ? 13.219 9.664 4.867 1 93.31 141 GLU A O 1
ATOM 1078 N N . ASP A 1 142 ? 12.672 9.453 2.736 1 88.75 142 ASP A N 1
ATOM 1079 C CA . ASP A 1 142 ? 13.898 8.742 2.416 1 88.75 142 ASP A CA 1
ATOM 1080 C C . ASP A 1 142 ? 15.094 9.695 2.346 1 88.75 142 ASP A C 1
ATOM 1082 O O . ASP A 1 142 ? 16.219 9.32 2.672 1 88.75 142 ASP A O 1
ATOM 1086 N N . HIS A 1 143 ? 14.836 10.836 1.969 1 92 143 HIS A N 1
ATOM 1087 C CA . HIS A 1 143 ? 15.953 11.719 1.649 1 92 143 HIS A CA 1
ATOM 1088 C C . HIS A 1 143 ? 16.125 12.797 2.717 1 92 143 HIS A C 1
ATOM 1090 O O . HIS A 1 143 ? 17.094 13.547 2.699 1 92 143 HIS A O 1
ATOM 1096 N N . CYS A 1 144 ? 15.188 12.859 3.654 1 96.5 144 CYS A N 1
ATOM 1097 C CA . CYS A 1 144 ? 15.219 14 4.562 1 96.5 144 CYS A CA 1
ATOM 1098 C C . CYS A 1 144 ? 15.414 13.547 6.004 1 96.5 144 CYS A C 1
ATOM 1100 O O . CYS A 1 144 ? 14.969 14.219 6.938 1 96.5 144 CYS A O 1
ATOM 1102 N N . SER A 1 145 ? 16.062 12.445 6.145 1 92.56 145 SER A N 1
ATOM 1103 C CA . SER A 1 145 ? 16.328 11.961 7.496 1 92.56 145 SER A CA 1
ATOM 1104 C C . SER A 1 145 ? 17.141 12.984 8.289 1 92.56 145 SER A C 1
ATOM 1106 O O . SER A 1 145 ? 16.906 13.164 9.484 1 92.56 145 SER A O 1
ATOM 1108 N N . GLY A 1 146 ? 18.125 13.602 7.656 1 95.38 146 GLY A N 1
ATOM 1109 C CA . GLY A 1 146 ? 18.906 14.641 8.32 1 95.38 146 GLY A CA 1
ATOM 1110 C C . GLY A 1 146 ? 18.062 15.82 8.773 1 95.38 146 GLY A C 1
ATOM 1111 O O . GLY A 1 146 ? 18.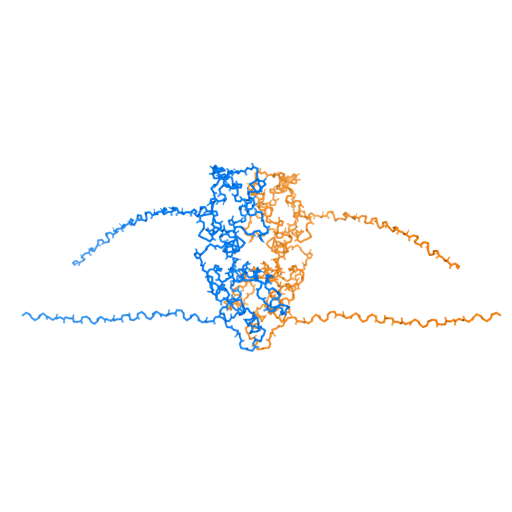234 16.328 9.883 1 95.38 146 GLY A O 1
ATOM 1112 N N . LEU A 1 147 ? 17.141 16.203 7.941 1 97.38 147 LEU A N 1
ATOM 1113 C CA . LEU A 1 147 ? 16.234 17.281 8.297 1 97.38 147 LEU A CA 1
ATOM 1114 C C . LEU A 1 147 ? 15.367 16.906 9.492 1 97.38 147 LEU A C 1
ATOM 1116 O O . LEU A 1 147 ? 15.195 17.703 10.414 1 97.38 147 LEU A O 1
ATOM 1120 N N . ILE A 1 148 ? 14.891 15.711 9.508 1 96.25 148 ILE A N 1
ATOM 1121 C CA . ILE A 1 148 ? 13.977 15.219 10.539 1 96.25 148 ILE A CA 1
ATOM 1122 C C . ILE A 1 148 ? 14.703 15.18 11.883 1 96.25 148 ILE A C 1
ATOM 1124 O O . ILE A 1 148 ? 14.094 15.422 12.93 1 96.25 148 ILE A O 1
ATOM 1128 N N . ARG A 1 149 ? 15.992 15.062 11.742 1 95.25 149 ARG A N 1
ATOM 1129 C CA . ARG A 1 149 ? 16.797 15.055 12.961 1 95.25 149 ARG A CA 1
ATOM 1130 C C . ARG A 1 149 ? 17.25 16.453 13.32 1 95.25 149 ARG A C 1
ATOM 1132 O O . ARG A 1 149 ? 17.969 16.656 14.305 1 95.25 149 ARG A O 1
ATOM 1139 N N . GLY A 1 150 ? 16.922 17.391 12.516 1 95.56 150 GLY A N 1
ATOM 1140 C CA . GLY A 1 150 ? 17.281 18.781 12.789 1 95.56 150 GLY A CA 1
ATOM 1141 C C . GLY A 1 150 ? 18.719 19.109 12.445 1 95.56 150 GLY A C 1
ATOM 1142 O O . GLY A 1 150 ? 19.281 20.062 12.961 1 95.56 150 GLY A O 1
ATOM 1143 N N . GLU A 1 151 ? 19.281 18.359 11.492 1 97 151 GLU A N 1
ATOM 1144 C CA . GLU A 1 151 ? 20.703 18.516 11.219 1 97 151 GLU A CA 1
ATOM 1145 C C . GLU A 1 151 ? 20.938 19.391 9.992 1 97 151 GLU A C 1
ATOM 1147 O O . GLU A 1 151 ? 21.734 20.344 10.039 1 97 151 GLU A O 1
ATOM 1152 N N . LYS A 1 152 ? 20.359 19.016 8.953 1 97.31 152 LYS A N 1
ATOM 1153 C CA . LYS A 1 152 ? 20.625 19.719 7.703 1 97.31 152 LYS A CA 1
ATOM 1154 C C . LYS A 1 152 ? 19.531 19.469 6.684 1 97.31 152 LYS A C 1
ATOM 1156 O O . LYS A 1 152 ? 18.781 18.484 6.797 1 97.31 152 LYS A O 1
ATOM 1161 N N . CYS A 1 153 ? 19.5 20.344 5.77 1 97.94 153 CYS A N 1
ATOM 1162 C CA . CYS A 1 153 ? 18.688 20.172 4.57 1 97.94 153 CYS A CA 1
ATOM 1163 C C . CYS A 1 153 ? 19.562 19.984 3.338 1 97.94 153 CYS A C 1
ATOM 1165 O O . CYS A 1 153 ? 20.062 20.969 2.775 1 97.94 153 CYS A O 1
ATOM 1167 N N . THR A 1 154 ? 19.719 18.703 2.949 1 96.56 154 THR A N 1
ATOM 1168 C CA . THR A 1 154 ? 20.547 18.422 1.784 1 96.56 154 THR A CA 1
ATOM 1169 C C . THR A 1 154 ? 19.844 18.859 0.5 1 96.56 154 THR A C 1
ATOM 1171 O O . THR A 1 154 ? 18.625 19.062 0.492 1 96.56 154 THR A O 1
ATOM 1174 N N . PRO A 1 155 ? 20.625 19 -0.555 1 95.62 155 PRO A N 1
ATOM 1175 C CA . PRO A 1 155 ? 19.984 19.328 -1.83 1 95.62 155 PRO A CA 1
ATOM 1176 C C . PRO A 1 155 ? 18.938 18.297 -2.24 1 95.62 155 PRO A C 1
ATOM 1178 O O . PRO A 1 155 ? 17.875 18.656 -2.754 1 95.62 155 PRO A O 1
ATOM 1181 N N . SER A 1 156 ? 19.188 17.047 -2.002 1 94.06 156 SER A N 1
ATOM 1182 C CA . SER A 1 156 ? 18.234 15.992 -2.328 1 94.06 156 SER A CA 1
ATOM 1183 C C . SER A 1 156 ? 16.953 16.125 -1.5 1 94.06 156 SER A C 1
ATOM 1185 O O . SER A 1 156 ? 15.852 15.898 -2.008 1 94.06 156 SER A O 1
ATOM 1187 N N . CYS A 1 157 ? 17.203 16.453 -0.282 1 96.88 157 CYS A N 1
ATOM 1188 C CA . CYS A 1 157 ? 16.047 16.688 0.578 1 96.88 157 CYS A CA 1
ATOM 1189 C C . CYS A 1 157 ? 15.234 17.875 0.088 1 96.88 157 CYS A C 1
ATOM 1191 O O . CYS A 1 157 ? 14.016 17.781 -0.06 1 96.88 157 CYS A O 1
ATOM 1193 N N . ASN A 1 158 ? 15.859 18.953 -0.17 1 97.19 158 ASN A N 1
ATOM 1194 C CA . ASN A 1 158 ? 15.172 20.156 -0.65 1 97.19 158 ASN A CA 1
ATOM 1195 C C . ASN A 1 158 ? 14.414 19.875 -1.949 1 97.19 158 ASN A C 1
ATOM 1197 O O . ASN A 1 158 ? 13.312 20.391 -2.148 1 97.19 158 ASN A O 1
ATOM 1201 N N . ASN A 1 159 ? 15.047 19.156 -2.793 1 95.56 159 ASN A N 1
ATOM 1202 C CA . ASN A 1 159 ? 14.391 18.781 -4.043 1 95.56 159 ASN A CA 1
ATOM 1203 C C . ASN A 1 159 ? 13.141 17.953 -3.791 1 95.56 159 ASN A C 1
ATOM 1205 O O . ASN A 1 159 ? 12.109 18.172 -4.426 1 95.56 159 ASN A O 1
ATOM 1209 N N . SER A 1 160 ? 13.25 17.016 -2.9 1 96.88 160 SER A N 1
ATOM 1210 C CA . SER A 1 160 ? 12.102 16.172 -2.566 1 96.88 160 SER A CA 1
ATOM 1211 C C . SER A 1 160 ? 10.961 17 -1.98 1 96.88 160 SER A C 1
ATOM 1213 O O . SER A 1 160 ? 9.797 16.781 -2.314 1 96.88 160 SER A O 1
ATOM 1215 N N . LEU A 1 161 ? 11.305 17.891 -1.151 1 96.69 161 LEU A N 1
ATOM 1216 C CA . LEU A 1 161 ? 10.312 18.781 -0.546 1 96.69 161 LEU A CA 1
ATOM 1217 C C . LEU A 1 161 ? 9.641 19.641 -1.604 1 96.69 161 LEU A C 1
ATOM 1219 O O . LEU A 1 161 ? 8.422 19.828 -1.574 1 96.69 161 LEU A O 1
ATOM 1223 N N . THR A 1 162 ? 10.398 20.156 -2.484 1 95.62 162 THR A N 1
ATOM 1224 C CA . THR A 1 162 ? 9.891 21 -3.551 1 95.62 162 THR A CA 1
ATOM 1225 C C . THR A 1 162 ? 8.906 20.234 -4.434 1 95.62 162 THR A C 1
ATOM 1227 O O . THR A 1 162 ? 7.844 20.75 -4.781 1 95.62 162 THR A O 1
ATOM 1230 N N . ILE A 1 163 ? 9.227 19.062 -4.793 1 96.94 163 ILE A N 1
ATOM 1231 C CA . ILE A 1 163 ? 8.352 18.219 -5.605 1 96.94 163 ILE A CA 1
ATOM 1232 C C . ILE A 1 163 ? 7.062 17.938 -4.848 1 96.94 163 ILE A C 1
ATOM 1234 O O . ILE A 1 163 ? 5.969 18.047 -5.41 1 96.94 163 ILE A O 1
ATOM 1238 N N . LEU A 1 164 ? 7.227 17.594 -3.58 1 97.81 164 LEU A N 1
ATOM 1239 C CA . LEU A 1 164 ? 6.07 17.281 -2.748 1 97.81 164 LEU A CA 1
ATOM 1240 C C . LEU A 1 164 ? 5.105 18.469 -2.682 1 97.81 164 LEU A C 1
ATOM 1242 O O . LEU A 1 164 ? 3.908 18.312 -2.926 1 97.81 164 LEU A O 1
ATOM 1246 N N . TYR A 1 165 ? 5.602 19.641 -2.465 1 95.62 165 TYR A N 1
ATOM 1247 C CA . TYR A 1 165 ? 4.762 20.797 -2.219 1 95.62 165 TYR A CA 1
ATOM 1248 C C . TYR A 1 165 ? 4.215 21.359 -3.523 1 95.62 165 TYR A C 1
ATOM 1250 O O . TYR A 1 165 ? 3.344 22.234 -3.514 1 95.62 165 TYR A O 1
ATOM 1258 N N . GLN A 1 166 ? 4.582 20.859 -4.637 1 96.75 166 GLN A N 1
ATOM 1259 C CA . GLN A 1 166 ? 4.027 21.25 -5.926 1 96.75 166 GLN A CA 1
ATOM 1260 C C . GLN A 1 166 ? 2.742 20.5 -6.234 1 96.75 166 GLN A C 1
ATOM 1262 O O . GLN A 1 166 ? 1.948 20.922 -7.074 1 96.75 166 GLN A O 1
ATOM 1267 N N . LEU A 1 167 ? 2.605 19.422 -5.531 1 96.94 167 LEU A N 1
ATOM 1268 C CA . LEU A 1 167 ? 1.431 18.594 -5.789 1 96.94 167 LEU A CA 1
ATOM 1269 C C . LEU A 1 167 ? 0.193 19.188 -5.125 1 96.94 167 LEU A C 1
ATOM 1271 O O . LEU A 1 167 ? 0.25 19.609 -3.969 1 96.94 167 LEU A O 1
ATOM 1275 N N . GLN A 1 168 ? -0.85 19.203 -5.883 1 93.06 168 GLN A N 1
ATOM 1276 C CA . GLN A 1 168 ? -2.113 19.703 -5.352 1 93.06 168 GLN A CA 1
ATOM 1277 C C . GLN A 1 168 ? -2.543 18.906 -4.117 1 93.06 168 GLN A C 1
ATOM 1279 O O . GLN A 1 168 ? -3.016 19.484 -3.137 1 93.06 168 GLN A O 1
ATOM 1284 N N . SER A 1 169 ? -2.357 17.625 -4.113 1 93.94 169 SER A N 1
ATOM 1285 C CA . SER A 1 169 ? -2.791 16.734 -3.043 1 93.94 169 SER A CA 1
ATOM 1286 C C . SER A 1 169 ? -1.933 16.906 -1.795 1 93.94 169 SER A C 1
ATOM 1288 O O . SER A 1 169 ? -2.289 16.422 -0.717 1 93.94 169 SER A O 1
ATOM 1290 N N . ALA A 1 170 ? -0.883 17.672 -1.892 1 96.69 170 ALA A N 1
ATOM 1291 C CA . ALA A 1 170 ? 0.01 17.859 -0.752 1 96.69 170 ALA A CA 1
ATOM 1292 C C . ALA A 1 170 ? -0.144 19.266 -0.168 1 96.69 170 ALA A C 1
ATOM 1294 O O . ALA A 1 170 ? 0.442 19.578 0.871 1 96.69 170 ALA A O 1
ATOM 1295 N N . GLN A 1 171 ? -0.923 20.078 -0.742 1 94.06 171 GLN A N 1
ATOM 1296 C CA . GLN A 1 171 ? -0.99 21.484 -0.375 1 94.06 171 GLN A CA 1
ATOM 1297 C C . GLN A 1 171 ? -1.454 21.656 1.068 1 94.06 171 GLN A C 1
ATOM 1299 O O . GLN A 1 171 ? -0.979 22.547 1.778 1 94.06 171 GLN A O 1
ATOM 1304 N N . LYS A 1 172 ? -2.285 20.766 1.489 1 95.06 172 LYS A N 1
ATOM 1305 C CA . LYS A 1 172 ? -2.809 20.891 2.846 1 95.06 172 LYS A CA 1
ATOM 1306 C C . LYS A 1 172 ? -1.72 20.625 3.883 1 95.06 172 LYS A C 1
ATOM 1308 O O . LYS A 1 172 ? -1.824 21.062 5.027 1 95.06 172 LYS A O 1
ATOM 1313 N N . MET A 1 173 ? -0.713 19.984 3.504 1 95.19 173 MET A N 1
ATOM 1314 C CA . MET A 1 173 ? 0.377 19.703 4.43 1 95.19 173 MET A CA 1
ATOM 1315 C C . MET A 1 173 ? 1.185 20.953 4.73 1 95.19 173 MET A C 1
ATOM 1317 O O . MET A 1 173 ? 1.889 21.016 5.738 1 95.19 173 MET A O 1
ATOM 1321 N N . MET A 1 174 ? 1.025 21.953 3.898 1 92 174 MET A N 1
ATOM 1322 C CA . MET A 1 174 ? 1.771 23.188 4.082 1 92 174 MET A CA 1
ATOM 1323 C C . MET A 1 174 ? 1.071 24.094 5.082 1 92 174 MET A C 1
ATOM 1325 O O . MET A 1 174 ? 1.7 24.984 5.668 1 92 174 MET A O 1
ATOM 1329 N N . THR A 1 175 ? -0.183 23.891 5.262 1 92.75 175 THR A N 1
ATOM 1330 C CA . THR A 1 175 ? -0.949 24.828 6.062 1 92.75 175 THR A CA 1
ATOM 1331 C C . THR A 1 175 ? -1.664 24.109 7.207 1 92.75 175 THR A C 1
ATOM 1333 O O . THR A 1 175 ? -2.455 24.719 7.93 1 92.75 175 THR A O 1
ATOM 1336 N N . CYS A 1 176 ? -1.408 22.844 7.363 1 96.88 176 CYS A N 1
ATOM 1337 C CA . CYS A 1 176 ? -2.098 22.031 8.367 1 96.88 176 CYS A CA 1
ATOM 1338 C C . CYS A 1 176 ? -1.685 22.438 9.773 1 96.88 176 CYS A C 1
ATOM 1340 O O . CYS A 1 176 ? -0.694 23.156 9.953 1 96.88 176 CYS A O 1
ATOM 1342 N N . GLU A 1 177 ? -2.562 22.016 10.719 1 96.88 177 GLU A N 1
ATOM 1343 C CA . GLU A 1 177 ? -2.311 22.297 12.125 1 96.88 177 GLU A CA 1
ATOM 1344 C C . GLU A 1 177 ? -1.721 21.094 12.836 1 96.88 177 GLU A C 1
ATOM 1346 O O . GLU A 1 177 ? -2.297 20 12.805 1 96.88 177 GLU A O 1
ATOM 1351 N N . CYS A 1 178 ? -0.593 21.297 13.5 1 97.12 178 CYS A N 1
ATOM 1352 C CA . CYS A 1 178 ? -0.017 20.266 14.352 1 97.12 178 CYS A CA 1
ATOM 1353 C C . CYS A 1 178 ? -0.729 20.219 15.703 1 97.12 178 CYS A C 1
ATOM 1355 O O . CYS A 1 178 ? -0.679 21.172 16.469 1 97.12 178 CYS A O 1
ATOM 1357 N N . ASP A 1 179 ? -1.339 19.094 15.984 1 94.12 179 ASP A N 1
ATOM 1358 C CA . ASP A 1 179 ? -2.125 19.031 17.203 1 94.12 179 ASP A CA 1
ATOM 1359 C C . ASP A 1 179 ? -1.529 18.016 18.188 1 94.12 179 ASP A C 1
ATOM 1361 O O . ASP A 1 179 ? -2.129 17.719 19.234 1 94.12 179 ASP A O 1
ATOM 1365 N N . GLY A 1 180 ? -0.481 17.391 17.844 1 93.75 180 GLY A N 1
ATOM 1366 C CA . GLY A 1 180 ? 0.224 16.5 18.766 1 93.75 180 GLY A CA 1
ATOM 1367 C C . GLY A 1 180 ? -0.229 15.062 18.656 1 93.75 180 GLY A C 1
ATOM 1368 O O . GLY A 1 180 ? 0.348 14.172 19.281 1 93.75 180 GLY A O 1
ATOM 1369 N N . THR A 1 181 ? -1.186 14.742 17.812 1 91.5 181 THR A N 1
ATOM 1370 C CA . THR A 1 181 ? -1.71 13.383 17.719 1 91.5 181 THR A CA 1
ATOM 1371 C C . THR A 1 181 ? -1.038 12.625 16.578 1 91.5 181 THR A C 1
ATOM 1373 O O . THR A 1 181 ? -1.306 11.438 16.375 1 91.5 181 THR A O 1
ATOM 1376 N N . GLU A 1 182 ? -0.178 13.336 15.898 1 94.06 182 GLU A N 1
ATOM 1377 C CA . GLU A 1 182 ? 0.491 12.711 14.758 1 94.06 182 GLU A CA 1
ATOM 1378 C C . GLU A 1 182 ? 1.489 11.656 15.219 1 94.06 182 GLU A C 1
ATOM 1380 O O . GLU A 1 182 ? 1.971 11.703 16.359 1 94.06 182 GLU A O 1
ATOM 1385 N N . ASP A 1 183 ? 1.763 10.695 14.352 1 89.62 183 ASP A N 1
ATOM 1386 C CA . ASP A 1 183 ? 2.77 9.672 14.633 1 89.62 183 ASP A CA 1
ATOM 1387 C C . ASP A 1 183 ? 4.172 10.18 14.312 1 89.62 183 ASP A C 1
ATOM 1389 O O . ASP A 1 183 ? 5.105 9.391 14.164 1 89.62 183 ASP A O 1
ATOM 1393 N N . PHE A 1 184 ? 4.344 11.445 14.094 1 92.94 184 PHE A N 1
ATOM 1394 C CA . PHE A 1 184 ? 5.613 12.109 13.812 1 92.94 184 PHE A CA 1
ATOM 1395 C C . PHE A 1 184 ? 5.711 13.43 14.57 1 92.94 184 PHE A C 1
ATOM 1397 O O . PHE A 1 184 ? 4.707 13.938 15.078 1 92.94 184 PHE A O 1
ATOM 1404 N N . LYS A 1 185 ? 6.902 13.898 14.648 1 96.06 185 LYS A N 1
ATOM 1405 C CA . LYS A 1 185 ? 7.125 15.156 15.352 1 96.06 185 LYS A CA 1
ATOM 1406 C C . LYS A 1 185 ? 6.797 16.344 14.461 1 96.06 185 LYS A C 1
ATOM 1408 O O . LYS A 1 185 ? 7.695 17.062 14.008 1 96.06 185 LYS A O 1
ATOM 1413 N N . CYS A 1 186 ? 5.633 16.625 14.414 1 97.44 186 CYS A N 1
ATOM 1414 C CA . CYS A 1 186 ? 5.059 17.547 13.43 1 97.44 186 CYS A CA 1
ATOM 1415 C C . CYS A 1 186 ? 5.637 18.938 13.578 1 97.44 186 CYS A C 1
ATOM 1417 O O . CYS A 1 186 ? 6.176 19.5 12.617 1 97.44 186 CYS A O 1
ATOM 1419 N N . MET A 1 187 ? 5.543 19.531 14.758 1 96.19 187 MET A N 1
ATOM 1420 C CA . MET A 1 187 ? 5.996 20.891 15 1 96.19 187 MET A CA 1
ATOM 1421 C C . MET A 1 187 ? 7.5 21.016 14.781 1 96.19 187 MET A C 1
ATOM 1423 O O . MET A 1 187 ? 7.973 22 14.211 1 96.19 187 MET A O 1
ATOM 1427 N N . GLN A 1 188 ? 8.148 19.984 15.164 1 96.62 188 GLN A N 1
ATOM 1428 C CA . GLN A 1 188 ? 9.594 20 15.031 1 96.62 188 GLN A CA 1
ATOM 1429 C C . GLN A 1 188 ? 10.016 19.953 13.562 1 96.62 188 GLN A C 1
ATOM 1431 O O . GLN A 1 188 ? 10.898 20.703 13.141 1 96.62 188 GLN A O 1
ATOM 1436 N N . ILE A 1 189 ? 9.383 19.094 12.867 1 96.94 189 ILE A N 1
ATOM 1437 C CA . ILE A 1 189 ? 9.719 18.953 11.453 1 96.94 189 ILE A CA 1
ATOM 1438 C C . ILE A 1 189 ? 9.414 20.266 10.719 1 96.94 189 ILE A C 1
ATOM 1440 O O . ILE A 1 189 ? 10.195 20.703 9.875 1 96.94 189 ILE A O 1
ATOM 1444 N N . ARG A 1 190 ? 8.344 20.859 11.023 1 96 190 ARG A N 1
ATOM 1445 C CA . ARG A 1 190 ? 7.988 22.141 10.422 1 96 190 ARG A CA 1
ATOM 1446 C C . ARG A 1 190 ? 9.039 23.203 10.734 1 96 190 ARG A C 1
ATOM 1448 O O . ARG A 1 190 ? 9.477 23.938 9.844 1 96 190 ARG A O 1
ATOM 1455 N N . ARG A 1 191 ? 9.414 23.266 11.961 1 95.56 191 ARG A N 1
ATOM 1456 C CA . ARG A 1 191 ? 10.422 24.234 12.383 1 95.56 191 ARG A CA 1
ATOM 1457 C C . ARG A 1 191 ? 11.742 24 11.664 1 95.56 191 ARG A C 1
ATOM 1459 O O . ARG A 1 191 ? 12.367 24.938 11.172 1 95.56 191 ARG A O 1
ATOM 1466 N N . TYR A 1 192 ? 12.117 22.75 11.648 1 96.81 192 TYR A N 1
ATOM 1467 C CA . TYR A 1 192 ? 13.367 22.422 10.984 1 96.81 192 TYR A CA 1
ATOM 1468 C C . TYR A 1 192 ? 13.305 22.766 9.5 1 96.81 192 TYR A C 1
ATOM 1470 O O . TYR A 1 192 ? 14.281 23.25 8.93 1 96.81 192 TYR A O 1
ATOM 1478 N N . THR A 1 193 ? 12.188 22.484 8.898 1 96.81 193 THR A N 1
ATOM 1479 C CA . THR A 1 193 ? 12.016 22.797 7.48 1 96.81 193 THR A CA 1
ATOM 1480 C C . THR A 1 193 ? 12.133 24.297 7.23 1 96.81 193 THR A C 1
ATOM 1482 O O . THR A 1 193 ? 12.852 24.719 6.324 1 96.81 193 THR A O 1
ATOM 1485 N N . ASP A 1 194 ? 11.445 25.047 7.988 1 95.25 194 ASP A N 1
ATOM 1486 C CA . ASP A 1 194 ? 11.461 26.5 7.844 1 95.25 194 ASP A CA 1
ATOM 1487 C C . ASP A 1 194 ? 12.867 27.047 8.031 1 95.25 194 ASP A C 1
ATOM 1489 O O . ASP A 1 194 ? 13.305 27.906 7.27 1 95.25 194 ASP A O 1
ATOM 1493 N N . ARG A 1 195 ? 13.516 26.547 8.977 1 95.62 195 ARG A N 1
ATOM 1494 C CA . ARG A 1 195 ? 14.828 27.062 9.336 1 95.62 195 ARG A CA 1
ATOM 1495 C C . ARG A 1 195 ? 15.891 26.578 8.352 1 95.62 195 ARG A C 1
ATOM 1497 O O . ARG A 1 195 ? 16.703 27.375 7.867 1 95.62 195 ARG A O 1
ATOM 1504 N N . LEU A 1 196 ? 15.867 25.312 8.078 1 96.69 196 LEU A N 1
ATOM 1505 C CA . LEU A 1 196 ? 17 24.688 7.395 1 96.69 196 LEU A CA 1
ATOM 1506 C C . LEU A 1 196 ? 16.797 24.688 5.883 1 96.69 196 LEU A C 1
ATOM 1508 O O . LEU A 1 196 ? 17.75 24.75 5.117 1 96.69 196 LEU A O 1
ATOM 1512 N N . CYS A 1 197 ? 15.586 24.594 5.508 1 96.5 197 CYS A N 1
ATOM 1513 C CA . CYS A 1 197 ? 15.344 24.5 4.07 1 96.5 197 CYS A CA 1
ATOM 1514 C C . CYS A 1 197 ? 14.859 25.844 3.516 1 96.5 197 CYS A C 1
ATOM 1516 O O . CYS A 1 197 ? 15.281 26.266 2.441 1 96.5 197 CYS A O 1
ATOM 1518 N N . PHE A 1 198 ? 14.062 26.5 4.227 1 93.25 198 PHE A N 1
ATOM 1519 C CA . PHE A 1 198 ? 13.445 27.703 3.699 1 93.25 198 PHE A CA 1
ATOM 1520 C C . PHE A 1 198 ? 14.141 28.953 4.238 1 93.25 198 PHE A C 1
ATOM 1522 O O . PHE A 1 198 ? 13.867 30.062 3.783 1 93.25 198 PHE A O 1
ATOM 1529 N N . PHE A 1 199 ? 14.992 28.844 5.141 1 91.19 199 PHE A N 1
ATOM 1530 C CA . PHE A 1 199 ? 15.789 29.922 5.719 1 91.19 199 PHE A CA 1
ATOM 1531 C C . PHE A 1 199 ? 14.891 31.031 6.242 1 91.19 199 PHE A C 1
ATOM 1533 O O . PHE A 1 199 ? 15.156 32.219 6.008 1 91.19 199 PHE A O 1
ATOM 1540 N N . LYS A 1 200 ? 13.82 30.625 6.742 1 81 200 LYS A N 1
ATOM 1541 C CA . LYS A 1 200 ? 12.938 31.578 7.398 1 81 200 LYS A CA 1
ATOM 1542 C C . LYS A 1 200 ? 13.43 31.906 8.805 1 81 200 LYS A C 1
ATOM 1544 O O . LYS A 1 200 ? 13.953 31.031 9.5 1 81 200 LYS A O 1
ATOM 1549 N N . GLU A 1 201 ? 13.906 33.156 9.148 1 65.75 201 GLU A N 1
ATOM 1550 C CA . GLU A 1 201 ? 14.391 33.625 10.438 1 65.75 201 GLU A CA 1
ATOM 1551 C C . GLU A 1 201 ? 13.43 33.219 11.562 1 65.75 201 GLU A C 1
ATOM 1553 O O . GLU A 1 201 ? 12.219 33.125 11.344 1 65.75 201 GLU A O 1
ATOM 1558 N N . ASP A 1 202 ? 13.93 32.5 12.609 1 55.38 202 ASP A N 1
ATOM 1559 C CA . ASP A 1 202 ? 13.18 32.188 13.82 1 55.38 202 ASP A CA 1
ATOM 1560 C C . ASP A 1 202 ? 12.406 33.375 14.336 1 55.38 202 ASP A C 1
ATOM 1562 O O . ASP A 1 202 ? 12.992 34.312 14.906 1 55.38 202 ASP A O 1
ATOM 1566 N N . ASP A 1 203 ? 11.672 34.156 13.703 1 47.72 203 ASP A N 1
ATOM 1567 C CA . ASP A 1 203 ? 10.945 35.125 14.508 1 47.72 203 ASP A CA 1
ATOM 1568 C C . ASP A 1 203 ? 10.242 34.438 15.688 1 47.72 203 ASP A C 1
ATOM 1570 O O . ASP A 1 203 ? 9.367 33.625 15.492 1 47.72 203 ASP A O 1
ATOM 1574 N N . ALA A 1 204 ? 10.812 34.094 16.797 1 42.69 204 ALA A N 1
ATOM 1575 C CA . ALA A 1 204 ? 10.156 33.719 18.047 1 42.69 204 ALA A CA 1
ATOM 1576 C C . ALA A 1 204 ? 8.773 34.375 18.156 1 42.69 204 ALA A C 1
ATOM 1578 O O . ALA A 1 204 ? 7.918 33.906 18.906 1 42.69 204 ALA A O 1
ATOM 1579 N N . SER A 1 205 ? 8.609 35.75 17.969 1 37.72 205 SER A N 1
ATOM 1580 C CA . SER A 1 205 ? 7.375 36.438 18.312 1 37.72 205 SER A CA 1
ATOM 1581 C C . SER A 1 205 ? 6.23 36.031 17.391 1 37.72 205 SER A C 1
ATOM 1583 O O . SER A 1 205 ? 5.121 36.562 17.5 1 37.72 205 SER A O 1
ATOM 1585 N N . SER A 1 206 ? 6.48 35.844 16.125 1 34.78 206 SER A N 1
ATOM 1586 C CA . SER A 1 206 ? 5.305 35.875 15.273 1 34.78 206 SER A CA 1
ATOM 1587 C C . SER A 1 206 ? 4.434 34.625 15.516 1 34.78 206 SER A C 1
ATOM 1589 O O . SER A 1 206 ? 4.891 33.5 15.352 1 34.78 206 SER A O 1
ATOM 1591 N N . GLU A 1 207 ? 3.361 34.688 16.312 1 34.31 207 GLU A N 1
ATOM 1592 C CA . GLU A 1 207 ? 2.133 33.906 16.406 1 34.31 207 GLU A CA 1
ATOM 1593 C C . GLU A 1 207 ? 1.752 33.312 15.055 1 34.31 207 GLU A C 1
ATOM 1595 O O . GLU A 1 207 ? 2.342 33.656 14.031 1 34.31 207 GLU A O 1
ATOM 1600 N N . GLY A 1 208 ? 0.313 32.906 14.812 1 34.38 208 GLY A N 1
ATOM 1601 C CA . GLY A 1 208 ? -0.563 32.219 13.875 1 34.38 208 GLY A CA 1
ATOM 1602 C C . GLY A 1 208 ? -0.516 32.781 12.477 1 34.38 208 GLY A C 1
ATOM 1603 O O . GLY A 1 208 ? -1.551 33.156 11.914 1 34.38 208 GLY A O 1
ATOM 1604 N N . ILE A 1 209 ? 0.468 33.5 12 1 32.78 209 ILE A N 1
ATOM 1605 C CA . ILE A 1 209 ? 0.205 34.125 10.711 1 32.78 209 ILE A CA 1
ATOM 1606 C C . ILE A 1 209 ? -0.008 33.031 9.648 1 32.78 209 ILE A C 1
ATOM 1608 O O . ILE A 1 209 ? 0.843 32.156 9.469 1 32.78 209 ILE A O 1
ATOM 1612 N N . ARG A 1 210 ? -1.271 32.812 9.25 1 33.47 210 ARG A N 1
ATOM 1613 C CA . ARG A 1 210 ? -1.867 32.156 8.094 1 33.47 210 ARG A CA 1
ATOM 1614 C C . ARG A 1 210 ? -1.146 32.562 6.809 1 33.47 210 ARG A C 1
ATOM 1616 O O . ARG A 1 210 ? -1.031 33.75 6.5 1 33.47 210 ARG A O 1
ATOM 1623 N N . TYR A 1 211 ? -0.097 32.031 6.457 1 31.8 211 TYR A N 1
ATOM 1624 C CA . TYR A 1 211 ? 0.612 32.188 5.191 1 31.8 211 TYR A CA 1
ATOM 1625 C C . TYR A 1 211 ? -0.366 32.312 4.031 1 31.8 211 TYR A C 1
ATOM 1627 O O . TYR A 1 211 ? -1.23 31.453 3.854 1 31.8 211 TYR A O 1
ATOM 1635 N N . SER A 1 212 ? -0.816 33.531 3.736 1 28.97 212 SER A N 1
ATOM 1636 C CA . SER A 1 212 ? -1.473 33.812 2.463 1 28.97 212 SER A CA 1
ATOM 1637 C C . SER A 1 212 ? -0.607 33.375 1.286 1 28.97 212 SER A C 1
ATOM 1639 O O . SER A 1 212 ? 0.57 33.719 1.208 1 28.97 212 SER A O 1
ATOM 1641 N N . THR A 1 213 ? -0.766 32.219 0.881 1 31.39 213 THR A N 1
ATOM 1642 C CA . THR A 1 213 ? -0.116 31.656 -0.29 1 31.39 213 THR A CA 1
ATOM 1643 C C . THR A 1 213 ? -0.23 32.594 -1.489 1 31.39 213 THR A C 1
ATOM 1645 O O . THR A 1 213 ? -1.337 32.938 -1.917 1 31.39 213 THR A O 1
ATOM 1648 N N . PRO A 1 214 ? 0.737 33.562 -1.695 1 31.25 214 PRO A N 1
ATOM 1649 C CA . PRO A 1 214 ? 0.686 34.312 -2.945 1 31.25 214 PRO A CA 1
ATOM 1650 C C . PRO A 1 214 ? 0.805 33.438 -4.184 1 31.25 214 PRO A C 1
ATOM 1652 O O . PRO A 1 214 ? 0.948 33.938 -5.297 1 31.25 214 PRO A O 1
ATOM 1655 N N . CYS A 1 215 ? 0.765 32.188 -4.07 1 30.45 215 CYS A N 1
ATOM 1656 C CA . CYS A 1 215 ? 1.388 31.547 -5.227 1 30.45 215 CYS A CA 1
ATOM 1657 C C . CYS A 1 215 ? 0.578 31.797 -6.492 1 30.45 215 CYS A C 1
ATOM 1659 O O . CYS A 1 215 ? -0.356 31.047 -6.793 1 30.45 215 CYS A O 1
ATOM 1661 N N . LYS A 1 216 ? -0.025 32.969 -6.703 1 30.09 216 LYS A N 1
ATOM 1662 C CA . LYS A 1 216 ? -0.698 33 -8 1 30.09 216 LYS A CA 1
ATOM 1663 C C . LYS A 1 216 ? 0.305 32.875 -9.141 1 30.09 216 LYS A C 1
ATOM 1665 O O . LYS A 1 216 ? 0.89 33.875 -9.578 1 30.09 216 LYS A O 1
ATOM 1670 N N . ILE A 1 217 ? 1.329 31.969 -9.117 1 29.44 217 ILE A N 1
ATOM 1671 C CA . ILE A 1 217 ? 2.008 31.984 -10.406 1 29.44 217 ILE A CA 1
ATOM 1672 C C . ILE A 1 217 ? 1.009 31.688 -11.523 1 29.44 217 ILE A C 1
ATOM 1674 O O . ILE A 1 217 ? 0.408 30.609 -11.555 1 29.44 217 ILE A O 1
ATOM 1678 N N . VAL A 1 218 ? 0.367 32.75 -11.945 1 29.36 218 VAL A N 1
ATOM 1679 C CA . VAL A 1 218 ? -0.415 32.812 -13.18 1 29.36 218 VAL A CA 1
ATOM 1680 C C . VAL A 1 218 ? 0.405 32.25 -14.336 1 29.36 218 VAL A C 1
ATOM 1682 O O . VAL A 1 218 ? 1.492 32.75 -14.633 1 29.36 218 VAL A O 1
ATOM 1685 N N . PHE A 1 219 ? 0.511 30.953 -14.406 1 28 219 PHE A N 1
ATOM 1686 C CA . PHE A 1 219 ? 1 30.422 -15.672 1 28 219 PHE A CA 1
ATOM 1687 C C . PHE A 1 219 ? 0.252 31.047 -16.844 1 28 219 PHE A C 1
ATOM 1689 O O . PHE A 1 219 ? -0.981 31.062 -16.859 1 28 219 PHE A O 1
ATOM 1696 N N . LEU A 1 220 ? 0.825 32.094 -17.375 1 28.03 220 LEU A N 1
ATOM 1697 C CA . LEU A 1 220 ? 0.48 32.656 -18.688 1 28.03 220 LEU A CA 1
ATOM 1698 C C . LEU A 1 220 ? 0.382 31.547 -19.719 1 28.03 220 LEU A C 1
ATOM 1700 O O . LEU A 1 220 ? 1.381 30.906 -20.047 1 28.03 220 LEU A O 1
ATOM 1704 N N . SER A 1 221 ? -0.72 30.812 -19.688 1 27.83 221 SER A N 1
ATOM 1705 C CA . SER A 1 221 ? -1.057 30 -20.859 1 27.83 221 SER A CA 1
ATOM 1706 C C . SER A 1 221 ? -0.975 30.812 -22.141 1 27.83 221 SER A C 1
ATOM 1708 O O . SER A 1 221 ? -1.735 31.766 -22.328 1 27.83 221 SER A O 1
ATOM 1710 N N . GLU A 1 222 ? 0.269 31.172 -22.609 1 30.47 222 GLU A N 1
ATOM 1711 C CA . GLU A 1 222 ? 0.394 31.594 -24 1 30.47 222 GLU A CA 1
ATOM 1712 C C . GLU A 1 222 ? -0.34 30.625 -24.938 1 30.47 222 GLU A C 1
ATOM 1714 O O . GLU A 1 222 ? 0.013 29.453 -25.016 1 30.47 222 GLU A O 1
ATOM 1719 N N . VAL A 1 223 ? -1.664 30.75 -25.016 1 30.53 223 VAL A N 1
ATOM 1720 C CA . VAL A 1 223 ? -2.455 30.234 -26.125 1 30.53 223 VAL A CA 1
ATOM 1721 C C . VAL A 1 223 ? -1.809 30.625 -27.453 1 30.53 223 VAL A C 1
ATOM 1723 O O . VAL A 1 223 ? -1.804 31.797 -27.828 1 30.53 223 VAL A O 1
ATOM 1726 N N . LEU A 1 224 ? -0.595 30.172 -27.734 1 27.05 224 LEU A N 1
ATOM 1727 C CA . LEU A 1 224 ? -0.199 30.219 -29.125 1 27.05 224 LEU A CA 1
ATOM 1728 C C . LEU A 1 224 ? -1.311 29.688 -30.031 1 27.05 224 LEU A C 1
ATOM 1730 O O . LEU A 1 224 ? -1.624 28.5 -30 1 27.05 224 LEU A O 1
ATOM 1734 N N . PHE A 1 225 ? -2.346 30.5 -30.203 1 29.47 225 PHE A N 1
ATOM 1735 C CA . PHE A 1 225 ? -3.309 30.375 -31.297 1 29.47 225 PHE A CA 1
ATOM 1736 C C . PHE A 1 225 ? -2.598 30.156 -32.625 1 29.47 225 PHE A C 1
ATOM 1738 O O . PHE A 1 225 ? -2.064 31.094 -33.219 1 29.47 225 PHE A O 1
ATOM 1745 N N . PHE A 1 226 ? -1.679 29.141 -32.688 1 27.33 226 PHE A N 1
ATOM 1746 C CA . PHE A 1 226 ? -1.313 28.844 -34.062 1 27.33 226 PHE A CA 1
ATOM 1747 C C . PHE A 1 226 ? -2.557 28.688 -34.938 1 27.33 226 PHE A C 1
ATOM 1749 O O . PHE A 1 226 ? -3.303 27.719 -34.812 1 27.33 226 PHE A O 1
ATOM 1756 N N . VAL A 1 227 ? -3.195 29.828 -35.25 1 26.83 227 VAL A N 1
ATOM 1757 C CA . VAL A 1 227 ? -4.145 29.969 -36.344 1 26.83 227 VAL A CA 1
ATOM 1758 C C . VAL A 1 227 ? -3.594 29.297 -37.594 1 26.83 227 VAL A C 1
ATOM 1760 O O . VAL A 1 227 ? -2.635 29.781 -38.188 1 26.83 227 VAL A O 1
ATOM 1763 N N . LEU A 1 228 ? -3.232 27.938 -37.5 1 24.88 228 LEU A N 1
ATOM 1764 C CA . LEU A 1 228 ? -3.031 27.297 -38.781 1 24.88 228 LEU A CA 1
ATOM 1765 C C . LEU A 1 228 ? -4.117 27.719 -39.781 1 24.88 228 LEU A C 1
ATOM 1767 O O . LEU A 1 228 ? -5.309 27.578 -39.5 1 24.88 228 LEU A O 1
ATOM 1771 N N . PHE A 1 229 ? -3.846 28.75 -40.562 1 28.12 229 PHE A N 1
ATOM 1772 C CA . PHE A 1 229 ? -4.43 29.234 -41.812 1 28.12 229 PHE A CA 1
ATOM 1773 C C . PHE A 1 229 ? -4.742 28.062 -42.719 1 28.12 229 PHE A C 1
ATOM 1775 O O . PHE A 1 229 ? -3.84 27.484 -43.344 1 28.12 229 PHE A O 1
ATOM 1782 N N . ILE A 1 230 ? -5.523 27.016 -42.281 1 25.11 230 ILE A N 1
ATOM 1783 C CA . ILE A 1 230 ? -6.035 26.188 -43.375 1 25.11 230 ILE A CA 1
ATOM 1784 C C . ILE A 1 230 ? -6.629 27.078 -44.469 1 25.11 230 ILE A C 1
ATOM 1786 O O . ILE A 1 230 ? -7.574 27.828 -44.219 1 25.11 230 ILE A O 1
ATOM 1790 N N . ARG A 1 231 ? -5.797 27.594 -45.375 1 24 231 ARG A N 1
ATOM 1791 C CA . ARG A 1 231 ? -6.141 28.109 -46.688 1 24 231 ARG A CA 1
ATOM 1792 C C . ARG A 1 231 ? -7.301 27.328 -47.312 1 24 231 ARG A C 1
ATOM 1794 O O . ARG A 1 231 ? -7.215 26.109 -47.469 1 24 231 ARG A O 1
ATOM 1801 N N . CYS A 1 232 ? -8.562 27.766 -46.969 1 26.28 232 CYS A N 1
ATOM 1802 C CA . CYS A 1 232 ? -9.797 27.516 -47.719 1 26.28 232 CYS A CA 1
ATOM 1803 C C . CYS A 1 232 ? -9.555 27.609 -49.219 1 26.28 232 CYS A C 1
ATOM 1805 O O . CYS A 1 232 ? -9.461 28.703 -49.781 1 26.28 232 CYS A O 1
ATOM 1807 N N . PHE A 1 233 ? -8.492 26.953 -49.844 1 28.14 233 PHE A N 1
ATOM 1808 C CA . PHE A 1 233 ? -8.469 26.984 -51.281 1 28.14 233 PHE A CA 1
ATOM 1809 C C . PHE A 1 233 ? -9.859 26.703 -51.844 1 28.14 233 PHE A C 1
ATOM 1811 O O . PHE A 1 233 ? -10.484 25.703 -51.5 1 28.14 233 PHE A O 1
ATOM 1818 N N . SER A 1 234 ? -10.672 27.766 -52.281 1 24.28 234 SER A N 1
ATOM 1819 C CA . SER A 1 234 ? -11.836 27.938 -53.125 1 24.28 234 SER A CA 1
ATOM 1820 C C . SER A 1 234 ? -11.688 27.125 -54.406 1 24.28 234 SER A C 1
ATOM 1822 O O . SER A 1 234 ? -10.766 27.359 -55.188 1 24.28 234 SER A O 1
ATOM 1824 N N . CYS A 1 235 ? -11.758 25.766 -54.5 1 23.78 235 CYS A N 1
ATOM 1825 C CA . CYS A 1 235 ? -11.977 25.188 -55.812 1 23.78 235 CYS A CA 1
ATOM 1826 C C . CYS A 1 235 ? -13.102 25.906 -56.562 1 23.78 235 CYS A C 1
ATOM 1828 O O . CYS A 1 235 ? -14.219 26.016 -56.031 1 23.78 235 CYS A O 1
ATOM 1830 N N . SER A 1 236 ? -12.812 26.906 -57.438 1 21.34 236 SER A N 1
ATOM 1831 C CA . SER A 1 236 ? -13.594 27.031 -58.656 1 21.34 236 SER A CA 1
ATOM 1832 C C . SER A 1 236 ? -13.711 25.688 -59.375 1 21.34 236 SER A C 1
ATOM 1834 O O . SER A 1 236 ? -12.766 24.906 -59.406 1 21.34 236 SER A O 1
ATOM 1836 N N . MET B 1 1 ? 1.94 -53.938 58.094 1 32.97 1 MET B N 1
ATOM 1837 C CA . MET B 1 1 ? 2.109 -52.562 57.562 1 32.97 1 MET B CA 1
ATOM 1838 C C . MET B 1 1 ? 1.412 -52.406 56.219 1 32.97 1 MET B C 1
ATOM 1840 O O . MET B 1 1 ? 1.82 -53 55.25 1 32.97 1 MET B O 1
ATOM 1844 N N . TYR B 1 2 ? 0.044 -52.188 56.25 1 43.03 2 TYR B N 1
ATOM 1845 C CA . TYR B 1 2 ? -0.902 -52.062 55.156 1 43.03 2 TYR B CA 1
ATOM 1846 C C . TYR B 1 2 ? -0.662 -50.781 54.375 1 43.03 2 TYR B C 1
ATOM 1848 O O . TYR B 1 2 ? -0.648 -49.688 54.969 1 43.03 2 TYR B O 1
ATOM 1856 N N . ILE B 1 3 ? 0.191 -50.812 53.406 1 48.78 3 ILE B N 1
ATOM 1857 C CA . ILE B 1 3 ? 0.426 -49.719 52.469 1 48.78 3 ILE B CA 1
ATOM 1858 C C . ILE B 1 3 ? -0.873 -49.344 51.781 1 48.78 3 ILE B C 1
ATOM 1860 O O . ILE B 1 3 ? -1.439 -50.156 51.031 1 48.78 3 ILE B O 1
ATOM 1864 N N . SER B 1 4 ? -1.702 -48.469 52.344 1 47.47 4 SER B N 1
ATOM 1865 C CA . SER B 1 4 ? -2.881 -47.906 51.688 1 47.47 4 SER B CA 1
ATOM 1866 C C . SER B 1 4 ? -2.5 -47.094 50.438 1 47.47 4 SER B C 1
ATOM 1868 O O . SER B 1 4 ? -1.742 -46.125 50.531 1 47.47 4 SER B O 1
ATOM 1870 N N . VAL B 1 5 ? -2.455 -47.781 49.344 1 52.22 5 VAL B N 1
ATOM 1871 C CA . VAL B 1 5 ? -2.256 -47.125 48.062 1 52.22 5 VAL B CA 1
ATOM 1872 C C . VAL B 1 5 ? -3.445 -46.219 47.719 1 52.22 5 VAL B C 1
ATOM 1874 O O . VAL B 1 5 ? -4.574 -46.688 47.594 1 52.22 5 VAL B O 1
ATOM 1877 N N . SER B 1 6 ? -3.418 -45 48.219 1 51.25 6 SER B N 1
ATOM 1878 C CA . SER B 1 6 ? -4.418 -44.031 47.781 1 51.25 6 SER B CA 1
ATOM 1879 C C . SER B 1 6 ? -4.344 -43.812 46.25 1 51.25 6 SER B C 1
ATOM 1881 O O . SER B 1 6 ? -3.293 -43.469 45.719 1 51.25 6 SER B O 1
ATOM 1883 N N . ILE B 1 7 ? -5.23 -44.469 45.562 1 55.5 7 ILE B N 1
ATOM 1884 C CA . ILE B 1 7 ? -5.402 -44.25 44.125 1 55.5 7 ILE B CA 1
ATOM 1885 C C . ILE B 1 7 ? -5.852 -42.812 43.875 1 55.5 7 ILE B C 1
ATOM 1887 O O . ILE B 1 7 ? -6.941 -42.406 44.312 1 55.5 7 ILE B O 1
ATOM 1891 N N . VAL B 1 8 ? -4.906 -41.875 43.812 1 55.31 8 VAL B N 1
ATOM 1892 C CA . VAL B 1 8 ? -5.297 -40.562 43.344 1 55.31 8 VAL B CA 1
ATOM 1893 C C . VAL B 1 8 ? -5.934 -40.688 41.938 1 55.31 8 VAL B C 1
ATOM 1895 O O . VAL B 1 8 ? -5.367 -41.312 41.031 1 55.31 8 VAL B O 1
ATOM 1898 N N . PRO B 1 9 ? -7.297 -40.469 41.938 1 56.28 9 PRO B N 1
ATOM 1899 C CA . PRO B 1 9 ? -7.867 -40.469 40.562 1 56.28 9 PRO B CA 1
ATOM 1900 C C . PRO B 1 9 ? -7.223 -39.438 39.656 1 56.28 9 PRO B C 1
ATOM 1902 O O . PRO B 1 9 ? -6.965 -38.312 40.094 1 56.28 9 PRO B O 1
ATOM 1905 N N . PHE B 1 10 ? -6.375 -39.906 38.75 1 57.56 10 PHE B N 1
ATOM 1906 C CA . PHE B 1 10 ? -5.906 -39.031 37.656 1 57.56 10 PHE B CA 1
ATOM 1907 C C . PHE B 1 10 ? -7.082 -38.406 36.938 1 57.56 10 PHE B C 1
ATOM 1909 O O . PHE B 1 10 ? -7.805 -39.094 36.219 1 57.56 10 PHE B O 1
ATOM 1916 N N . VAL B 1 11 ? -7.617 -37.344 37.469 1 53.88 11 VAL B N 1
ATOM 1917 C CA . VAL B 1 11 ? -8.531 -36.594 36.625 1 53.88 11 VAL B CA 1
ATOM 1918 C C . VAL B 1 11 ? -7.852 -36.219 35.312 1 53.88 11 VAL B C 1
ATOM 1920 O O . VAL B 1 11 ? -6.855 -35.469 35.312 1 53.88 11 VAL B O 1
ATOM 1923 N N . ALA B 1 12 ? -8.141 -37 34.281 1 49.59 12 ALA B N 1
ATOM 1924 C CA . ALA B 1 12 ? -7.777 -36.594 32.938 1 49.59 12 ALA B CA 1
ATOM 1925 C C . ALA B 1 12 ? -8.352 -35.219 32.594 1 49.59 12 ALA B C 1
ATOM 1927 O O . ALA B 1 12 ? -9.578 -35.062 32.5 1 49.59 12 ALA B O 1
ATOM 1928 N N . VAL B 1 13 ? -7.629 -34.156 32.906 1 52.25 13 VAL B N 1
ATOM 1929 C CA . VAL B 1 13 ? -8.016 -32.844 32.344 1 52.25 13 VAL B CA 1
ATOM 1930 C C . VAL B 1 13 ? -8.094 -32.969 30.828 1 52.25 13 VAL B C 1
ATOM 1932 O O . VAL B 1 13 ? -7.066 -33.094 30.156 1 52.25 13 VAL B O 1
ATOM 1935 N N . VAL B 1 14 ? -9.234 -33.469 30.344 1 47.53 14 VAL B N 1
ATOM 1936 C CA . VAL B 1 14 ? -9.461 -33.281 28.906 1 47.53 14 VAL B CA 1
ATOM 1937 C C . VAL B 1 14 ? -9.305 -31.812 28.547 1 47.53 14 VAL B C 1
ATOM 1939 O O . VAL B 1 14 ? -10.141 -30.984 28.906 1 47.53 14 VAL B O 1
ATOM 1942 N N . MET B 1 15 ? -8.109 -31.359 28.328 1 45.44 15 MET B N 1
ATOM 1943 C CA . MET B 1 15 ? -7.961 -30.094 27.609 1 45.44 15 MET B CA 1
ATOM 1944 C C . MET B 1 15 ? -8.797 -30.094 26.328 1 45.44 15 MET B C 1
ATOM 1946 O O . MET B 1 15 ? -8.422 -30.734 25.344 1 45.44 15 MET B O 1
ATOM 1950 N N . PHE B 1 16 ? -10.062 -29.797 26.453 1 46.69 16 PHE B N 1
ATOM 1951 C CA . PHE B 1 16 ? -10.766 -29.406 25.234 1 46.69 16 PHE B CA 1
ATOM 1952 C C . PHE B 1 16 ? -9.953 -28.375 24.453 1 46.69 16 PHE B C 1
ATOM 1954 O O . PHE B 1 16 ? -9.875 -27.219 24.844 1 46.69 16 PHE B O 1
ATOM 1961 N N . SER B 1 17 ? -9.008 -28.844 23.703 1 43.16 17 SER B N 1
ATOM 1962 C CA . SER B 1 17 ? -8.523 -27.953 22.672 1 43.16 17 SER B CA 1
ATOM 1963 C C . SER B 1 17 ? -9.68 -27.297 21.906 1 43.16 17 SER B C 1
ATOM 1965 O O . SER B 1 17 ? -10.352 -27.969 21.125 1 43.16 17 SER B O 1
ATOM 1967 N N . VAL B 1 18 ? -10.406 -26.406 22.453 1 42.38 18 VAL B N 1
ATOM 1968 C CA . VAL B 1 18 ? -11.172 -25.562 21.547 1 42.38 18 VAL B CA 1
ATOM 1969 C C . VAL B 1 18 ? -10.352 -25.297 20.281 1 42.38 18 VAL B C 1
ATOM 1971 O O . VAL B 1 18 ? -9.32 -24.625 20.328 1 42.38 18 VAL B O 1
ATOM 1974 N N . LEU B 1 19 ? -10.281 -26.266 19.422 1 41.97 19 LEU B N 1
ATOM 1975 C CA . LEU B 1 19 ? -9.875 -25.844 18.078 1 41.97 19 LEU B CA 1
ATOM 1976 C C . LEU B 1 19 ? -10.477 -24.5 17.719 1 41.97 19 LEU B C 1
ATOM 1978 O O . LEU B 1 19 ? -11.672 -24.266 17.938 1 41.97 19 LEU B O 1
ATOM 1982 N N . PRO B 1 20 ? -9.828 -23.469 17.766 1 42.34 20 PRO B N 1
ATOM 1983 C CA . PRO B 1 20 ? -10.484 -22.312 17.156 1 42.34 20 PRO B CA 1
ATOM 1984 C C . PRO B 1 20 ? -11.297 -22.688 15.922 1 42.34 20 PRO B C 1
ATOM 1986 O O . PRO B 1 20 ? -10.781 -23.344 15.016 1 42.34 20 PRO B O 1
ATOM 1989 N N . VAL B 1 21 ? -12.531 -23.109 15.984 1 37.31 21 VAL B N 1
ATOM 1990 C CA . VAL B 1 21 ? -13.391 -23.125 14.805 1 37.31 21 VAL B CA 1
ATOM 1991 C C . VAL B 1 21 ? -12.961 -22.016 13.836 1 37.31 21 VAL B C 1
ATOM 1993 O O . VAL B 1 21 ? -12.953 -20.844 14.188 1 37.31 21 VAL B O 1
ATOM 1996 N N . CYS B 1 22 ? -12.008 -22.234 13.016 1 41.59 22 CYS B N 1
ATOM 1997 C CA . CYS B 1 22 ? -11.828 -21.391 11.836 1 41.59 22 CYS B CA 1
ATOM 1998 C C . CYS B 1 22 ? -13.18 -20.969 11.258 1 41.59 22 CYS B C 1
ATOM 2000 O O . CYS B 1 22 ? -13.82 -21.75 10.555 1 41.59 22 CYS B O 1
ATOM 2002 N N . SER B 1 23 ? -14.164 -20.578 11.977 1 42.91 23 SER B N 1
ATOM 2003 C CA . SER B 1 23 ? -15.32 -20.062 11.258 1 42.91 23 SER B CA 1
ATOM 2004 C C . SER B 1 23 ? -14.93 -19.562 9.867 1 42.91 23 SER B C 1
ATOM 2006 O O . SER B 1 23 ? -13.977 -18.797 9.727 1 42.91 23 SER B O 1
ATOM 2008 N N . GLN B 1 24 ? -14.914 -20.453 8.875 1 53.12 24 GLN B N 1
ATOM 2009 C CA . GLN B 1 24 ? -14.711 -20.094 7.469 1 53.12 24 GLN B CA 1
ATOM 2010 C C . GLN B 1 24 ? -15.203 -18.688 7.18 1 53.12 24 GLN B C 1
ATOM 2012 O O . GLN B 1 24 ? -16.406 -18.422 7.227 1 53.12 24 GLN B O 1
ATOM 2017 N N . ASP B 1 25 ? -14.477 -17.547 7.363 1 73.69 25 ASP B N 1
ATOM 2018 C CA . ASP B 1 25 ? -14.883 -16.156 7.34 1 73.69 25 ASP B CA 1
ATOM 2019 C C . ASP B 1 25 ? -15.359 -15.742 5.949 1 73.69 25 ASP B C 1
ATOM 2021 O O . ASP B 1 25 ? -14.969 -16.344 4.949 1 73.69 25 ASP B O 1
ATOM 2025 N N . TYR B 1 26 ? -16.484 -15.297 5.867 1 87.31 26 TYR B N 1
ATOM 2026 C CA . TYR B 1 26 ? -17.031 -14.703 4.656 1 87.31 26 TYR B CA 1
ATOM 2027 C C . TYR B 1 26 ? -15.977 -13.852 3.943 1 87.31 26 TYR B C 1
ATOM 2029 O O . TYR B 1 26 ? -15.133 -13.227 4.59 1 87.31 26 TYR B O 1
ATOM 2037 N N . CYS B 1 27 ? -15.953 -14.008 2.643 1 92.25 27 CYS B N 1
ATOM 2038 C CA . CYS B 1 27 ? -14.938 -13.398 1.792 1 92.25 27 CYS B CA 1
ATOM 2039 C C . CYS B 1 27 ? -14.766 -11.922 2.115 1 92.25 27 CYS B C 1
ATOM 2041 O O . CYS B 1 27 ? -13.641 -11.414 2.154 1 92.25 27 CYS B O 1
ATOM 2043 N N . ASP B 1 28 ? -15.844 -11.336 2.434 1 89.12 28 ASP B N 1
ATOM 2044 C CA . ASP B 1 28 ? -15.766 -9.906 2.707 1 89.12 28 ASP B CA 1
ATOM 2045 C C . ASP B 1 28 ? -14.953 -9.641 3.975 1 89.12 28 ASP B C 1
ATOM 2047 O O . ASP B 1 28 ? -14.133 -8.727 4.008 1 89.12 28 ASP B O 1
ATOM 2051 N N . THR B 1 29 ? -15.164 -10.438 4.938 1 89.94 29 THR B N 1
ATOM 2052 C CA . THR B 1 29 ? -14.461 -10.273 6.207 1 89.94 29 THR B CA 1
ATOM 2053 C C . THR B 1 29 ? -12.969 -10.547 6.043 1 89.94 29 THR B C 1
ATOM 2055 O O . THR B 1 29 ? -12.133 -9.781 6.516 1 89.94 29 THR B O 1
ATOM 2058 N N . VAL B 1 30 ? -12.703 -11.594 5.375 1 94.88 30 VAL B N 1
ATOM 2059 C CA . VAL B 1 30 ? -11.305 -11.984 5.191 1 94.88 30 VAL B CA 1
ATOM 2060 C C . VAL B 1 30 ? -10.602 -10.977 4.289 1 94.88 30 VAL B C 1
ATOM 2062 O O . VAL B 1 30 ? -9.438 -10.648 4.504 1 94.88 30 VAL B O 1
ATOM 2065 N N . LYS B 1 31 ? -11.281 -10.531 3.318 1 95.81 31 LYS B N 1
ATOM 2066 C CA . LYS B 1 31 ? -10.734 -9.516 2.434 1 95.81 31 LYS B CA 1
ATOM 2067 C C . LYS B 1 31 ? -10.359 -8.25 3.209 1 95.81 31 LYS B C 1
ATOM 2069 O O . LYS B 1 31 ? -9.289 -7.684 3.006 1 95.81 31 LYS B O 1
ATOM 2074 N N . ASN B 1 32 ? -11.227 -7.844 4.121 1 95.12 32 ASN B N 1
ATOM 2075 C CA . ASN B 1 32 ? -10.961 -6.656 4.926 1 95.12 32 ASN B CA 1
ATOM 2076 C C . ASN B 1 32 ? -9.734 -6.848 5.812 1 95.12 32 ASN B C 1
ATOM 2078 O O . ASN B 1 32 ? -8.938 -5.922 5.984 1 95.12 32 ASN B O 1
ATOM 2082 N N . LYS B 1 33 ? -9.602 -8.008 6.32 1 95.44 33 LYS B N 1
ATOM 2083 C CA . LYS B 1 33 ? -8.422 -8.32 7.121 1 95.44 33 LYS B CA 1
ATOM 2084 C C . LYS B 1 33 ? -7.148 -8.234 6.281 1 95.44 33 LYS B C 1
ATOM 2086 O O . LYS B 1 33 ? -6.117 -7.746 6.75 1 95.44 33 LYS B O 1
ATOM 2091 N N . CYS B 1 34 ? -7.266 -8.695 5.117 1 97.69 34 CYS B N 1
ATOM 2092 C CA . CYS B 1 34 ? -6.125 -8.664 4.207 1 97.69 34 CYS B CA 1
ATOM 2093 C C . CYS B 1 34 ? -5.734 -7.234 3.865 1 97.69 34 CYS B C 1
ATOM 2095 O O . CYS B 1 34 ? -4.555 -6.883 3.904 1 97.69 34 CYS B O 1
ATOM 2097 N N . ILE B 1 35 ? -6.699 -6.449 3.602 1 97.69 35 ILE B N 1
ATOM 2098 C CA . ILE B 1 35 ? -6.449 -5.051 3.273 1 97.69 35 ILE B CA 1
ATOM 2099 C C . ILE B 1 35 ? -5.785 -4.352 4.457 1 97.69 35 ILE B C 1
ATOM 2101 O O . ILE B 1 35 ? -4.898 -3.518 4.273 1 97.69 35 ILE B O 1
ATOM 2105 N N . ALA B 1 36 ? -6.152 -4.707 5.617 1 96.69 36 ALA B N 1
ATOM 2106 C CA . ALA B 1 36 ? -5.637 -4.074 6.832 1 96.69 36 ALA B CA 1
ATOM 2107 C C . ALA B 1 36 ? -4.184 -4.473 7.082 1 96.69 36 ALA B C 1
ATOM 2109 O O . ALA B 1 36 ? -3.465 -3.785 7.812 1 96.69 36 ALA B O 1
ATOM 2110 N N . ASN B 1 37 ? -3.814 -5.605 6.594 1 96.62 37 ASN B N 1
ATOM 2111 C CA . ASN B 1 37 ? -2.42 -6.027 6.613 1 96.62 37 ASN B CA 1
ATOM 2112 C C . ASN B 1 37 ? -1.656 -5.504 5.398 1 96.62 37 ASN B C 1
ATOM 2114 O O . ASN B 1 37 ? -1.952 -5.879 4.266 1 96.62 37 ASN B O 1
ATOM 2118 N N . LEU B 1 38 ? -0.666 -4.777 5.656 1 96.56 38 LEU B N 1
ATOM 2119 C CA . LEU B 1 38 ? -0.046 -4.051 4.551 1 96.56 38 LEU B CA 1
ATOM 2120 C C . LEU B 1 38 ? 0.498 -5.02 3.508 1 96.56 38 LEU B C 1
ATOM 2122 O O . LEU B 1 38 ? 0.272 -4.836 2.309 1 96.56 38 LEU B O 1
ATOM 2126 N N . GLY B 1 39 ? 1.249 -6.043 3.947 1 97.38 39 GLY B N 1
ATOM 2127 C CA . GLY B 1 39 ? 1.771 -7.023 3.008 1 97.38 39 GLY B CA 1
ATOM 2128 C C . GLY B 1 39 ? 0.685 -7.719 2.205 1 97.38 39 GLY B C 1
ATOM 2129 O O . GLY B 1 39 ? 0.76 -7.781 0.977 1 97.38 39 GLY B O 1
ATOM 2130 N N . CYS B 1 40 ? -0.323 -8.141 2.887 1 98.06 40 CYS B N 1
ATOM 2131 C CA . CYS B 1 40 ? -1.433 -8.789 2.201 1 98.06 40 CYS B CA 1
ATOM 2132 C C . CYS B 1 40 ? -2.184 -7.805 1.315 1 98.06 40 CYS B C 1
ATOM 2134 O O . CYS B 1 40 ? -2.605 -8.156 0.212 1 98.06 40 CYS B O 1
ATOM 2136 N N . GLY B 1 41 ? -2.375 -6.605 1.806 1 98.12 41 GLY B N 1
ATOM 2137 C CA . GLY B 1 41 ? -3.002 -5.574 0.997 1 98.12 41 GLY B CA 1
ATOM 2138 C C . GLY B 1 41 ? -2.271 -5.309 -0.306 1 98.12 41 GLY B C 1
ATOM 2139 O O . GLY B 1 41 ? -2.898 -5.117 -1.349 1 98.12 41 GLY B O 1
ATOM 2140 N N . MET B 1 42 ? -1 -5.328 -0.189 1 97.94 42 MET B N 1
ATOM 2141 C CA . MET B 1 42 ? -0.2 -5.137 -1.396 1 97.94 42 MET B CA 1
ATOM 2142 C C . MET B 1 42 ? -0.363 -6.312 -2.352 1 97.94 42 MET B C 1
ATOM 2144 O O . MET B 1 42 ? -0.399 -6.129 -3.568 1 97.94 42 MET B O 1
ATOM 2148 N N . ALA B 1 43 ? -0.406 -7.48 -1.788 1 98.44 43 ALA B N 1
ATOM 2149 C CA . ALA B 1 43 ? -0.642 -8.656 -2.621 1 98.44 43 ALA B CA 1
ATOM 2150 C C . ALA B 1 43 ? -2.006 -8.578 -3.301 1 98.44 43 ALA B C 1
ATOM 2152 O O . ALA B 1 43 ? -2.141 -8.93 -4.477 1 98.44 43 ALA B O 1
ATOM 2153 N N . LEU B 1 44 ? -2.994 -8.125 -2.6 1 98.25 44 LEU B N 1
ATOM 2154 C CA . LEU B 1 44 ? -4.328 -7.957 -3.162 1 98.25 44 LEU B CA 1
ATOM 2155 C C . LEU B 1 44 ? -4.32 -6.922 -4.281 1 98.25 44 LEU B C 1
ATOM 2157 O O . LEU B 1 44 ? -4.961 -7.117 -5.316 1 98.25 44 LEU B O 1
ATOM 2161 N N . HIS B 1 45 ? -3.627 -5.863 -4.043 1 98.31 45 HIS B N 1
ATOM 2162 C CA . HIS B 1 45 ? -3.465 -4.832 -5.055 1 98.31 45 HIS B CA 1
ATOM 2163 C C . HIS B 1 45 ? -2.891 -5.41 -6.344 1 98.31 45 HIS B C 1
ATOM 2165 O O . HIS B 1 45 ? -3.436 -5.184 -7.43 1 98.31 45 HIS B O 1
ATOM 2171 N N . THR B 1 46 ? -1.856 -6.164 -6.227 1 98.12 46 THR B N 1
ATOM 2172 C CA . THR B 1 46 ? -1.199 -6.773 -7.375 1 98.12 46 THR B CA 1
ATOM 2173 C C . THR B 1 46 ? -2.129 -7.766 -8.07 1 98.12 46 THR B C 1
ATOM 2175 O O . THR B 1 46 ? -2.186 -7.816 -9.297 1 98.12 46 THR B O 1
ATOM 2178 N N . PHE B 1 47 ? -2.891 -8.508 -7.262 1 98.44 47 PHE B N 1
ATOM 2179 C CA . PHE B 1 47 ? -3.84 -9.484 -7.773 1 98.44 47 PHE B CA 1
ATOM 2180 C C . PHE B 1 47 ? -4.902 -8.812 -8.633 1 98.44 47 PHE B C 1
ATOM 2182 O O . PHE B 1 47 ? -5.156 -9.242 -9.766 1 98.44 47 PHE B O 1
ATOM 2189 N N . TYR B 1 48 ? -5.422 -7.75 -8.188 1 97.94 48 TYR B N 1
ATOM 2190 C CA . TYR B 1 48 ? -6.527 -7.129 -8.914 1 97.94 48 TYR B CA 1
ATOM 2191 C C . TYR B 1 48 ? -6.035 -6.453 -10.188 1 97.94 48 TYR B C 1
ATOM 2193 O O . TYR B 1 48 ? -6.77 -6.375 -11.172 1 97.94 48 TYR B O 1
ATOM 2201 N N . ILE B 1 49 ? -4.777 -6.051 -10.156 1 97.88 49 ILE B N 1
ATOM 2202 C CA . ILE B 1 49 ? -4.223 -5.465 -11.367 1 97.88 49 ILE B CA 1
ATOM 2203 C C . ILE B 1 49 ? -3.883 -6.57 -12.367 1 97.88 49 ILE B C 1
ATOM 2205 O O . ILE B 1 49 ? -4.332 -6.535 -13.516 1 97.88 49 ILE B O 1
ATOM 2209 N N . ALA B 1 50 ? -3.188 -7.543 -11.898 1 97.69 50 ALA B N 1
ATOM 2210 C CA . ALA B 1 50 ? -2.639 -8.562 -12.789 1 97.69 50 ALA B CA 1
ATOM 2211 C C . ALA B 1 50 ? -3.738 -9.477 -13.32 1 97.69 50 ALA B C 1
ATOM 2213 O O . ALA B 1 50 ? -3.609 -10.055 -14.406 1 97.69 50 ALA B O 1
ATOM 2214 N N . CYS B 1 51 ? -4.855 -9.578 -12.625 1 98.06 51 CYS B N 1
ATOM 2215 C CA . CYS B 1 51 ? -5.891 -10.539 -13.008 1 98.06 51 CYS B CA 1
ATOM 2216 C C . CYS B 1 51 ? -7.145 -9.82 -13.484 1 98.06 51 CYS B C 1
ATOM 2218 O O . CYS B 1 51 ? -8.211 -10.422 -13.586 1 98.06 51 CYS B O 1
ATOM 2220 N N . SER B 1 52 ? -7.023 -8.562 -13.797 1 97 52 SER B N 1
ATOM 2221 C CA . SER B 1 52 ? -8.18 -7.738 -14.148 1 97 52 SER B CA 1
ATOM 2222 C C . SER B 1 52 ? -8.906 -8.305 -15.367 1 97 52 SER B C 1
ATOM 2224 O O . SER B 1 52 ? -10.141 -8.352 -15.391 1 97 52 SER B O 1
ATOM 2226 N N . SER B 1 53 ? -8.172 -8.781 -16.375 1 97.12 53 SER B N 1
ATOM 2227 C CA . SER B 1 53 ? -8.781 -9.305 -17.578 1 97.12 53 SER B CA 1
ATOM 2228 C C . SER B 1 53 ? -9.547 -10.594 -17.312 1 97.12 53 SER B C 1
ATOM 2230 O O . SER B 1 53 ? -10.617 -10.828 -17.891 1 97.12 53 SER B O 1
ATOM 2232 N N . LEU B 1 54 ? -9.039 -11.375 -16.469 1 97.62 54 LEU B N 1
ATOM 2233 C CA . LEU B 1 54 ? -9.703 -12.617 -16.094 1 97.62 54 LEU B CA 1
ATOM 2234 C C . LEU B 1 54 ? -10.953 -12.328 -15.266 1 97.62 54 LEU B C 1
ATOM 2236 O O . LEU B 1 54 ? -12.016 -12.891 -15.531 1 97.62 54 LEU B O 1
ATOM 2240 N N . LEU B 1 55 ? -10.875 -11.43 -14.336 1 96.19 55 LEU B N 1
ATOM 2241 C CA . LEU B 1 55 ? -11.945 -11.133 -13.391 1 96.19 55 LEU B CA 1
ATOM 2242 C C . LEU B 1 55 ? -13.094 -10.406 -14.086 1 96.19 55 LEU B C 1
ATOM 2244 O O . LEU B 1 55 ? -14.258 -10.57 -13.711 1 96.19 55 LEU B O 1
ATOM 2248 N N . SER B 1 56 ? -12.805 -9.625 -15.086 1 93.75 56 SER B N 1
ATOM 2249 C CA . SER B 1 56 ? -13.836 -8.883 -15.805 1 93.75 56 SER B CA 1
ATOM 2250 C C . SER B 1 56 ? -14.516 -9.758 -16.859 1 93.75 56 SER B C 1
ATOM 2252 O O . SER B 1 56 ? -15.578 -9.406 -17.375 1 93.75 56 SER B O 1
ATOM 2254 N N . GLY B 1 57 ? -13.797 -10.82 -17.234 1 94.75 57 GLY B N 1
ATOM 2255 C CA . GLY B 1 57 ? -14.328 -11.711 -18.25 1 94.75 57 GLY B CA 1
ATOM 2256 C C . GLY B 1 57 ? -13.812 -11.398 -19.641 1 94.75 57 GLY B C 1
ATOM 2257 O O . GLY B 1 57 ? -14.242 -12.008 -20.625 1 94.75 57 GLY B O 1
ATOM 2258 N N . GLU B 1 58 ? -12.898 -10.469 -19.703 1 95.44 58 GLU B N 1
ATOM 2259 C CA . GLU B 1 58 ? -12.297 -10.133 -20.984 1 95.44 58 GLU B CA 1
ATOM 2260 C C . GLU B 1 58 ? -11.469 -11.297 -21.531 1 95.44 58 GLU B C 1
ATOM 2262 O O . GLU B 1 58 ? -11.43 -11.523 -22.734 1 95.44 58 GLU B O 1
ATOM 2267 N N . SER B 1 59 ? -10.75 -12.008 -20.672 1 95.38 59 SER B N 1
ATOM 2268 C CA . SER B 1 59 ? -9.969 -13.188 -21.031 1 95.38 59 SER B CA 1
ATOM 2269 C C . SER B 1 59 ? -10.336 -14.383 -20.172 1 95.38 59 SER B C 1
ATOM 2271 O O . SER B 1 59 ? -10.375 -14.273 -18.938 1 95.38 59 SER B O 1
ATOM 2273 N N . PRO B 1 60 ? -10.555 -15.422 -20.828 1 94.62 60 PRO B N 1
ATOM 2274 C CA . PRO B 1 60 ? -10.914 -16.609 -20.062 1 94.62 60 PRO B CA 1
ATOM 2275 C C . PRO B 1 60 ? -9.695 -17.359 -19.531 1 94.62 60 PRO B C 1
ATOM 2277 O O . PRO B 1 60 ? -9.836 -18.344 -18.797 1 94.62 60 PRO B O 1
ATOM 2280 N N . GLU B 1 61 ? -8.547 -16.953 -19.922 1 95.69 61 GLU B N 1
ATOM 2281 C CA . GLU B 1 61 ? -7.332 -17.672 -19.562 1 95.69 61 GLU B CA 1
ATOM 2282 C C . GLU B 1 61 ? -6.602 -16.969 -18.422 1 95.69 61 GLU B C 1
ATOM 2284 O O . GLU B 1 61 ? -6.691 -15.75 -18.266 1 95.69 61 GLU B O 1
ATOM 2289 N N . CYS B 1 62 ? -5.902 -17.75 -17.734 1 97.5 62 CYS B N 1
ATOM 2290 C CA . CYS B 1 62 ? -5.059 -17.25 -16.656 1 97.5 62 CYS B CA 1
ATOM 2291 C C . CYS B 1 62 ? -3.682 -16.859 -17.188 1 97.5 62 CYS B C 1
ATOM 2293 O O . CYS B 1 62 ? -2.863 -17.734 -17.484 1 97.5 62 CYS B O 1
ATOM 2295 N N . SER B 1 63 ? -3.387 -15.617 -17.266 1 96.31 63 SER B N 1
ATOM 2296 C CA . SER B 1 63 ? -2.082 -15.164 -17.75 1 96.31 63 SER B CA 1
ATOM 2297 C C . SER B 1 63 ? -0.979 -15.516 -16.75 1 96.31 63 SER B C 1
ATOM 2299 O O . SER B 1 63 ? -1.252 -15.781 -15.586 1 96.31 63 SER B O 1
ATOM 2301 N N . SER B 1 64 ? 0.228 -15.508 -17.188 1 94.69 64 SER B N 1
ATOM 2302 C CA . SER B 1 64 ? 1.37 -15.773 -16.312 1 94.69 64 SER B CA 1
ATOM 2303 C C . SER B 1 64 ? 1.457 -14.758 -15.188 1 94.69 64 SER B C 1
ATOM 2305 O O . SER B 1 64 ? 1.764 -15.109 -14.047 1 94.69 64 SER B O 1
ATOM 2307 N N . GLN B 1 65 ? 1.138 -13.531 -15.523 1 96.06 65 GLN B N 1
ATOM 2308 C CA . GLN B 1 65 ? 1.167 -12.477 -14.523 1 96.06 65 GLN B CA 1
ATOM 2309 C C . GLN B 1 65 ? 0.092 -12.695 -13.461 1 96.06 65 GLN B C 1
ATOM 2311 O O . GLN B 1 65 ? 0.342 -12.516 -12.266 1 96.06 65 GLN B O 1
ATOM 2316 N N . CYS B 1 66 ? -1.03 -13.055 -13.922 1 98 66 CYS B N 1
ATOM 2317 C CA . CYS B 1 66 ? -2.113 -13.32 -12.984 1 98 66 CYS B CA 1
ATOM 2318 C C . CYS B 1 66 ? -1.779 -14.516 -12.094 1 98 66 CYS B C 1
ATOM 2320 O O . CYS B 1 66 ? -1.995 -14.469 -10.883 1 98 66 CYS B O 1
ATOM 2322 N N . GLU B 1 67 ? -1.261 -15.523 -12.648 1 97 67 GLU B N 1
ATOM 2323 C CA . GLU B 1 67 ? -0.861 -16.703 -11.883 1 97 67 GLU B CA 1
ATOM 2324 C C . GLU B 1 67 ? 0.148 -16.344 -10.805 1 97 67 GLU B C 1
ATOM 2326 O O . GLU B 1 67 ? 0.007 -16.75 -9.648 1 97 67 GLU B O 1
ATOM 2331 N N . LYS B 1 68 ? 1.132 -15.57 -11.141 1 96.19 68 LYS B N 1
ATOM 2332 C CA . LYS B 1 68 ? 2.146 -15.133 -10.188 1 96.19 68 LYS B CA 1
ATOM 2333 C C . LYS B 1 68 ? 1.525 -14.297 -9.07 1 96.19 68 LYS B C 1
ATOM 2335 O O . LYS B 1 68 ? 1.881 -14.461 -7.898 1 96.19 68 LYS B O 1
ATOM 2340 N N . ALA B 1 69 ? 0.627 -13.445 -9.492 1 97.88 69 ALA B N 1
ATOM 2341 C CA . ALA B 1 69 ? -0.032 -12.594 -8.5 1 97.88 69 ALA B CA 1
ATOM 2342 C C . ALA B 1 69 ? -0.851 -13.43 -7.523 1 97.88 69 ALA B C 1
ATOM 2344 O O . ALA B 1 69 ? -0.845 -13.164 -6.32 1 97.88 69 ALA B O 1
ATOM 2345 N N . LEU B 1 70 ? -1.496 -14.43 -8.016 1 97.81 70 LEU B N 1
ATOM 2346 C CA . LEU B 1 70 ? -2.297 -15.312 -7.176 1 97.81 70 LEU B CA 1
ATOM 2347 C C . LEU B 1 70 ? -1.41 -16.109 -6.223 1 97.81 70 LEU B C 1
ATOM 2349 O O . LEU B 1 70 ? -1.754 -16.281 -5.055 1 97.81 70 LEU B O 1
ATOM 2353 N N . ILE B 1 71 ? -0.319 -16.547 -6.703 1 96.81 71 ILE B N 1
ATOM 2354 C CA . ILE B 1 71 ? 0.623 -17.266 -5.855 1 96.81 71 ILE B CA 1
ATOM 2355 C C . ILE B 1 71 ? 1.106 -16.359 -4.727 1 96.81 71 ILE B C 1
ATOM 2357 O O . ILE B 1 71 ? 1.104 -16.75 -3.559 1 96.81 71 ILE B O 1
ATOM 2361 N N . SER B 1 72 ? 1.516 -15.148 -5.078 1 97.19 72 SER B N 1
ATOM 2362 C CA . SER B 1 72 ? 1.99 -14.227 -4.051 1 97.19 72 SER B CA 1
ATOM 2363 C C . SER B 1 72 ? 0.907 -13.953 -3.016 1 97.19 72 SER B C 1
ATOM 2365 O O . SER B 1 72 ? 1.203 -13.789 -1.829 1 97.19 72 SER B O 1
ATOM 2367 N N . LEU B 1 73 ? -0.34 -13.883 -3.457 1 97.69 73 LEU B N 1
ATOM 2368 C CA . LEU B 1 73 ? -1.456 -13.641 -2.551 1 97.69 73 LEU B CA 1
ATOM 2369 C C . LEU B 1 73 ? -1.659 -14.82 -1.605 1 97.69 73 LEU B C 1
ATOM 2371 O O . LEU B 1 73 ? -1.787 -14.633 -0.393 1 97.69 73 LEU B O 1
ATOM 2375 N N . VAL B 1 74 ? -1.627 -16 -2.109 1 96.25 74 VAL B N 1
ATOM 2376 C CA . VAL B 1 74 ? -1.847 -17.203 -1.318 1 96.25 74 VAL B CA 1
ATOM 2377 C C . VAL B 1 74 ? -0.775 -17.312 -0.235 1 96.25 74 VAL B C 1
ATOM 2379 O O . VAL B 1 74 ? -1.054 -17.766 0.879 1 96.25 74 VAL B O 1
ATOM 2382 N N . TRP B 1 75 ? 0.355 -16.812 -0.528 1 93.69 75 TRP B N 1
ATOM 2383 C CA . TRP B 1 75 ? 1.477 -17 0.388 1 93.69 75 TRP B CA 1
ATOM 2384 C C . TRP B 1 75 ? 1.759 -15.711 1.165 1 93.69 75 TRP B C 1
ATOM 2386 O O . TRP B 1 75 ? 2.789 -15.602 1.834 1 93.69 75 TRP B O 1
ATOM 2396 N N . ALA B 1 76 ? 0.846 -14.789 1.005 1 93.06 76 ALA B N 1
ATOM 2397 C CA . ALA B 1 76 ? 1 -13.531 1.729 1 93.06 76 ALA B CA 1
ATOM 2398 C C . ALA B 1 76 ? 1.042 -13.766 3.236 1 93.06 76 ALA B C 1
ATOM 2400 O O . ALA B 1 76 ? 0.654 -14.836 3.715 1 93.06 76 ALA B O 1
ATOM 2401 N N . GLU B 1 77 ? 1.45 -12.789 3.883 1 86.81 77 GLU B N 1
ATOM 2402 C CA . GLU B 1 77 ? 1.688 -12.789 5.324 1 86.81 77 GLU B CA 1
ATOM 2403 C C . GLU B 1 77 ? 0.482 -13.336 6.082 1 86.81 77 GLU B C 1
ATOM 2405 O O . GLU B 1 77 ? -0.662 -13.125 5.676 1 86.81 77 GLU B O 1
ATOM 2410 N N . ASP B 1 78 ? 0.692 -14.055 7.223 1 87.69 78 ASP B N 1
ATOM 2411 C CA . ASP B 1 78 ? -0.268 -14.484 8.234 1 87.69 78 ASP B CA 1
ATOM 2412 C C . ASP B 1 78 ? -1.348 -15.375 7.621 1 87.69 78 ASP B C 1
ATOM 2414 O O . ASP B 1 78 ? -2.443 -15.5 8.172 1 87.69 78 ASP B O 1
ATOM 2418 N N . THR B 1 79 ? -1.22 -15.906 6.496 1 91.25 79 THR B N 1
ATOM 2419 C CA . THR B 1 79 ? -2.074 -16.875 5.824 1 91.25 79 THR B CA 1
ATOM 2420 C C . THR B 1 79 ? -3.395 -16.234 5.406 1 91.25 79 THR B C 1
ATOM 2422 O O . THR B 1 79 ? -4.309 -16.938 4.953 1 91.25 79 THR B O 1
ATOM 2425 N N . VAL B 1 80 ? -3.51 -14.969 5.629 1 94.56 80 VAL B N 1
ATOM 2426 C CA . VAL B 1 80 ? -4.766 -14.289 5.328 1 94.56 80 VAL B CA 1
ATOM 2427 C C . VAL B 1 80 ? -5.055 -14.375 3.832 1 94.56 80 VAL B C 1
ATOM 2429 O O . VAL B 1 80 ? -6.207 -14.523 3.426 1 94.56 80 VAL B O 1
ATOM 2432 N N . GLY B 1 81 ? -4.055 -14.281 3.084 1 95.94 81 GLY B N 1
ATOM 2433 C CA . GLY B 1 81 ? -4.227 -14.438 1.648 1 95.94 81 GLY B CA 1
ATOM 2434 C C . GLY B 1 81 ? -4.809 -15.789 1.259 1 95.94 81 GLY B C 1
ATOM 2435 O O . GLY B 1 81 ? -5.699 -15.859 0.409 1 95.94 81 GLY B O 1
ATOM 2436 N N . LYS B 1 82 ? -4.242 -16.781 1.878 1 94.62 82 LYS B N 1
ATOM 2437 C CA . LYS B 1 82 ? -4.762 -18.125 1.637 1 94.62 82 LYS B CA 1
ATOM 2438 C C . LYS B 1 82 ? -6.219 -18.234 2.072 1 94.62 82 LYS B C 1
ATOM 2440 O O . LYS B 1 82 ? -7.035 -18.844 1.381 1 94.62 82 LYS B O 1
ATOM 2445 N N . GLN B 1 83 ? -6.535 -17.656 3.172 1 95 83 GLN B N 1
ATOM 2446 C CA . GLN B 1 83 ? -7.914 -17.641 3.648 1 95 83 GLN B CA 1
ATOM 2447 C C . GLN B 1 83 ? -8.828 -16.922 2.658 1 95 83 GLN B C 1
ATOM 2449 O O . GLN B 1 83 ? -9.969 -17.344 2.447 1 95 83 GLN B O 1
ATOM 2454 N N . PHE B 1 84 ? -8.383 -15.93 2.068 1 95.19 84 PHE B N 1
ATOM 2455 C CA . PHE B 1 84 ? -9.195 -15.164 1.124 1 95.19 84 PHE B CA 1
ATOM 2456 C C . PHE B 1 84 ? -9.531 -16 -0.102 1 95.19 84 PHE B C 1
ATOM 2458 O O . PHE B 1 84 ? -10.68 -16.031 -0.547 1 95.19 84 PHE B O 1
ATOM 2465 N N . ILE B 1 85 ? -8.57 -16.703 -0.598 1 93.5 85 ILE B N 1
ATOM 2466 C CA . ILE B 1 85 ? -8.766 -17.5 -1.795 1 93.5 85 ILE B CA 1
ATOM 2467 C C . ILE B 1 85 ? -9.734 -18.656 -1.488 1 93.5 85 ILE B C 1
ATOM 2469 O O . ILE B 1 85 ? -10.508 -19.062 -2.354 1 93.5 85 ILE B O 1
ATOM 2473 N N . ASN B 1 86 ? -9.75 -19.078 -0.205 1 92.06 86 ASN B N 1
ATOM 2474 C CA . ASN B 1 86 ? -10.562 -20.234 0.172 1 92.06 86 ASN B CA 1
ATOM 2475 C C . ASN B 1 86 ? -11.82 -19.812 0.917 1 92.06 86 ASN B C 1
ATOM 2477 O O . ASN B 1 86 ? -12.5 -20.641 1.524 1 92.06 86 ASN B O 1
ATOM 2481 N N . CYS B 1 87 ? -12.125 -18.594 0.891 1 93.81 87 CYS B N 1
ATOM 2482 C CA . CYS B 1 87 ? -13.234 -18.047 1.658 1 93.81 87 CYS B CA 1
ATOM 2483 C C . CYS B 1 87 ? -14.57 -18.484 1.077 1 93.81 87 CYS B C 1
ATOM 2485 O O . CYS B 1 87 ? -14.625 -19.031 -0.028 1 93.81 87 CYS B O 1
ATOM 2487 N N . ASN B 1 88 ? -15.633 -18.25 1.917 1 90.81 88 ASN B N 1
ATOM 2488 C CA . ASN B 1 88 ? -16.984 -18.531 1.46 1 90.81 88 ASN B CA 1
ATOM 2489 C C . ASN B 1 88 ? -17.75 -17.234 1.137 1 90.81 88 ASN B C 1
ATOM 2491 O O . ASN B 1 88 ? -17.641 -16.25 1.867 1 90.81 88 ASN B O 1
ATOM 2495 N N . CYS B 1 89 ? -18.438 -17.297 0.034 1 88.81 89 CYS B N 1
ATOM 2496 C CA . CYS B 1 89 ? -19.281 -16.156 -0.317 1 88.81 89 CYS B CA 1
ATOM 2497 C C . CYS B 1 89 ? -20.531 -16.125 0.545 1 88.81 89 CYS B C 1
ATOM 2499 O O . CYS B 1 89 ? -21.078 -17.172 0.901 1 88.81 89 CYS B O 1
ATOM 2501 N N . SER B 1 90 ? -20.859 -14.906 0.858 1 82.88 90 SER B N 1
ATOM 2502 C CA . SER B 1 90 ? -22.125 -14.758 1.548 1 82.88 90 SER B CA 1
ATOM 2503 C C . SER B 1 90 ? -23.281 -15.258 0.687 1 82.88 90 SER B C 1
ATOM 2505 O O . SER B 1 90 ? -23.219 -15.188 -0.542 1 82.88 90 SER B O 1
ATOM 2507 N N . GLY B 1 91 ? -24.266 -15.797 1.318 1 80 91 GLY B N 1
ATOM 2508 C CA . GLY B 1 91 ? -25.406 -16.328 0.578 1 80 91 GLY B CA 1
ATOM 2509 C C . GLY B 1 91 ? -26.031 -15.312 -0.37 1 80 91 GLY B C 1
ATOM 2510 O O . GLY B 1 91 ? -26.312 -14.18 0.024 1 80 91 GLY B O 1
ATOM 2511 N N . GLY B 1 92 ? -26.125 -15.648 -1.649 1 79.44 92 GLY B N 1
ATOM 2512 C CA . GLY B 1 92 ? -26.766 -14.789 -2.631 1 79.44 92 GLY B CA 1
ATOM 2513 C C . GLY B 1 92 ? -25.812 -13.82 -3.303 1 79.44 92 GLY B C 1
ATOM 2514 O O . GLY B 1 92 ? -26.203 -13.078 -4.203 1 79.44 92 GLY B O 1
ATOM 2515 N N . ASP B 1 93 ? -24.656 -13.875 -2.869 1 81.94 93 ASP B N 1
ATOM 2516 C CA . ASP B 1 93 ? -23.672 -12.992 -3.492 1 81.94 93 ASP B CA 1
ATOM 2517 C C . ASP B 1 93 ? -23.141 -13.602 -4.785 1 81.94 93 ASP B C 1
ATOM 2519 O O . ASP B 1 93 ? -22.047 -14.172 -4.805 1 81.94 93 ASP B O 1
ATOM 2523 N N . LYS B 1 94 ? -23.75 -13.344 -5.871 1 85.25 94 LYS B N 1
ATOM 2524 C CA . LYS B 1 94 ? -23.438 -13.938 -7.168 1 85.25 94 LYS B CA 1
ATOM 2525 C C . LYS B 1 94 ? -22.125 -13.398 -7.719 1 85.25 94 LYS B C 1
ATOM 2527 O O . LYS B 1 94 ? -21.391 -14.117 -8.391 1 85.25 94 LYS B O 1
ATOM 2532 N N . HIS B 1 95 ? -21.906 -12.172 -7.43 1 84.88 95 HIS B N 1
ATOM 2533 C CA . HIS B 1 95 ? -20.656 -11.594 -7.902 1 84.88 95 HIS B CA 1
ATOM 2534 C C . HIS B 1 95 ? -19.453 -12.297 -7.277 1 84.88 95 HIS B C 1
ATOM 2536 O O . HIS B 1 95 ? -18.516 -12.656 -7.977 1 84.88 95 HIS B O 1
ATOM 2542 N N . CYS B 1 96 ? -19.562 -12.484 -6.027 1 89.69 96 CYS B N 1
ATOM 2543 C CA . CYS B 1 96 ? -18.5 -13.188 -5.316 1 89.69 96 CYS B CA 1
ATOM 2544 C C . CYS B 1 96 ? -18.297 -14.586 -5.887 1 89.69 96 CYS B C 1
ATOM 2546 O O . CYS B 1 96 ? -17.172 -15 -6.129 1 89.69 96 CYS B O 1
ATOM 2548 N N . GLU B 1 97 ? -19.344 -15.305 -6.137 1 91.62 97 GLU B N 1
ATOM 2549 C CA . GLU B 1 97 ? -19.281 -16.656 -6.703 1 91.62 97 GLU B CA 1
ATOM 2550 C C . GLU B 1 97 ? -18.672 -16.625 -8.102 1 91.62 97 GLU B C 1
ATOM 2552 O O . GLU B 1 97 ? -17.859 -17.5 -8.438 1 91.62 97 GLU B O 1
ATOM 2557 N N . ASP B 1 98 ? -19.031 -15.656 -8.828 1 91.94 98 ASP B N 1
ATOM 2558 C CA . ASP B 1 98 ? -18.516 -15.516 -10.18 1 91.94 98 ASP B CA 1
ATOM 2559 C C . ASP B 1 98 ? -17.016 -15.273 -10.172 1 91.94 98 ASP B C 1
ATOM 2561 O O . ASP B 1 98 ? -16.281 -15.883 -10.961 1 91.94 98 ASP B O 1
ATOM 2565 N N . GLN B 1 99 ? -16.578 -14.406 -9.312 1 93.12 99 GLN B N 1
ATOM 2566 C CA . GLN B 1 99 ? -15.148 -14.117 -9.211 1 93.12 99 GLN B CA 1
ATOM 2567 C C . GLN B 1 99 ? -14.352 -15.367 -8.828 1 93.12 99 GLN B C 1
ATOM 2569 O O . GLN B 1 99 ? -13.297 -15.633 -9.398 1 93.12 99 GLN B O 1
ATOM 2574 N N . LYS B 1 100 ? -14.867 -16.141 -7.922 1 93.88 100 LYS B N 1
ATOM 2575 C CA . LYS B 1 100 ? -14.195 -17.359 -7.492 1 93.88 100 LYS B CA 1
ATOM 2576 C C . LYS B 1 100 ? -14.117 -18.375 -8.633 1 93.88 100 LYS B C 1
ATOM 2578 O O . LYS B 1 100 ? -13.094 -19.047 -8.805 1 93.88 100 LYS B O 1
ATOM 2583 N N . MET B 1 101 ? -15.133 -18.484 -9.359 1 95 101 MET B N 1
ATOM 2584 C CA . MET B 1 101 ? -15.164 -19.406 -10.492 1 95 101 MET B CA 1
ATOM 2585 C C . MET B 1 101 ? -14.125 -19.016 -11.531 1 95 101 MET B C 1
ATOM 2587 O O . MET B 1 101 ? -13.461 -19.891 -12.102 1 95 101 MET B O 1
ATOM 2591 N N . LYS B 1 102 ? -13.969 -17.781 -11.75 1 96.19 102 LYS B N 1
ATOM 2592 C CA . LYS B 1 102 ? -13.055 -17.281 -12.773 1 96.19 102 LYS B CA 1
ATOM 2593 C C . LYS B 1 102 ? -11.609 -17.594 -12.406 1 96.19 102 LYS B C 1
ATOM 2595 O O . LYS B 1 102 ? -10.781 -17.875 -13.281 1 96.19 102 LYS B O 1
ATOM 2600 N N . ILE B 1 103 ? -11.328 -17.609 -11.094 1 96.38 103 ILE B N 1
ATOM 2601 C CA . ILE B 1 103 ? -9.945 -17.781 -10.688 1 96.38 103 ILE B CA 1
ATOM 2602 C C . ILE B 1 103 ? -9.594 -19.281 -10.703 1 96.38 103 ILE B C 1
ATOM 2604 O O . ILE B 1 103 ? -8.422 -19.641 -10.641 1 96.38 103 ILE B O 1
ATOM 2608 N N . GLU B 1 104 ? -10.57 -20.141 -10.852 1 95.06 104 GLU B N 1
ATOM 2609 C CA . GLU B 1 104 ? -10.352 -21.594 -10.805 1 95.06 104 GLU B CA 1
ATOM 2610 C C . GLU B 1 104 ? -9.531 -22.062 -12 1 95.06 104 GLU B C 1
ATOM 2612 O O . GLU B 1 104 ? -8.898 -23.125 -11.945 1 95.06 104 GLU B O 1
ATOM 2617 N N . VAL B 1 105 ? -9.523 -21.281 -13.016 1 96.5 105 VAL B N 1
ATOM 2618 C CA . VAL B 1 105 ? -8.773 -21.656 -14.211 1 96.5 105 VAL B CA 1
ATOM 2619 C C . VAL B 1 105 ? -7.277 -21.578 -13.93 1 96.5 105 VAL B C 1
ATOM 2621 O O . VAL B 1 105 ? -6.469 -22.125 -14.688 1 96.5 105 VAL B O 1
ATOM 2624 N N . CYS B 1 106 ? -6.914 -20.875 -12.922 1 96.81 106 CYS B N 1
ATOM 2625 C CA . CYS B 1 106 ? -5.508 -20.75 -12.562 1 96.81 106 CYS B CA 1
ATOM 2626 C C . CYS B 1 106 ? -5.039 -21.969 -11.766 1 96.81 106 CYS B C 1
ATOM 2628 O O . CYS B 1 106 ? -4.559 -21.828 -10.641 1 96.81 106 CYS B O 1
ATOM 2630 N N . GLU B 1 107 ? -4.957 -23.078 -12.297 1 91.38 107 GLU B N 1
ATOM 2631 C CA . GLU B 1 107 ? -4.75 -24.375 -11.648 1 91.38 107 GLU B CA 1
ATOM 2632 C C . GLU B 1 107 ? -3.307 -24.531 -11.18 1 91.38 107 GLU B C 1
ATOM 2634 O O . GLU B 1 107 ? -3.041 -25.219 -10.195 1 91.38 107 GLU B O 1
ATOM 2639 N N . ASN B 1 108 ? -2.412 -23.859 -11.797 1 88.81 108 ASN B N 1
ATOM 2640 C CA . ASN B 1 108 ? -0.996 -24.016 -11.477 1 88.81 108 ASN B CA 1
ATOM 2641 C C . ASN B 1 108 ? -0.656 -23.438 -10.109 1 88.81 108 ASN B C 1
ATOM 2643 O O . ASN B 1 108 ? 0.401 -23.734 -9.547 1 88.81 108 ASN B O 1
ATOM 2647 N N . VAL B 1 109 ? -1.537 -22.641 -9.617 1 91.06 109 VAL B N 1
ATOM 2648 C CA . VAL B 1 109 ? -1.329 -22.031 -8.312 1 91.06 109 VAL B CA 1
ATOM 2649 C C . VAL B 1 109 ? -1.267 -23.109 -7.238 1 91.06 109 VAL B C 1
ATOM 2651 O O . VAL B 1 109 ? -0.469 -23.016 -6.301 1 91.06 109 VAL B O 1
ATOM 2654 N N . ARG B 1 110 ? -2.01 -24.125 -7.414 1 86.38 110 ARG B N 1
ATOM 2655 C CA . ARG B 1 110 ? -2.059 -25.219 -6.441 1 86.38 110 ARG B CA 1
ATOM 2656 C C . ARG B 1 110 ? -0.783 -26.047 -6.484 1 86.38 110 ARG B C 1
ATOM 2658 O O . ARG B 1 110 ? -0.446 -26.734 -5.512 1 86.38 110 ARG B O 1
ATOM 2665 N N . LYS B 1 111 ? -0.107 -25.953 -7.551 1 86.75 111 LYS B N 1
ATOM 2666 C CA . LYS B 1 111 ? 1.091 -26.766 -7.746 1 86.75 111 LYS B CA 1
ATOM 2667 C C . LYS B 1 111 ? 2.342 -26.016 -7.293 1 86.75 111 LYS B C 1
ATOM 2669 O O . LYS B 1 111 ? 3.445 -26.562 -7.332 1 86.75 111 LYS B O 1
ATOM 2674 N N . PHE B 1 112 ? 2.094 -24.859 -6.891 1 87.56 112 PHE B N 1
ATOM 2675 C CA . PHE B 1 112 ? 3.25 -24.047 -6.52 1 87.56 112 PHE B CA 1
ATOM 2676 C C . PHE B 1 112 ? 3.979 -24.672 -5.332 1 87.56 112 PHE B C 1
ATOM 2678 O O . PHE B 1 112 ? 3.355 -25.016 -4.328 1 87.56 112 PHE B O 1
ATOM 2685 N N . ASN B 1 113 ? 5.227 -24.828 -5.613 1 82.69 113 ASN B N 1
ATOM 2686 C CA . ASN B 1 113 ? 6.148 -25.328 -4.594 1 82.69 113 ASN B CA 1
ATOM 2687 C C . ASN B 1 113 ? 7.059 -24.219 -4.082 1 82.69 113 ASN B C 1
ATOM 2689 O O . ASN B 1 113 ? 7.898 -23.703 -4.82 1 82.69 113 ASN B O 1
ATOM 2693 N N . LYS B 1 114 ? 7.016 -24.047 -2.842 1 77.12 114 LYS B N 1
ATOM 2694 C CA . LYS B 1 114 ? 7.754 -22.953 -2.219 1 77.12 114 LYS B CA 1
ATOM 2695 C C . LYS B 1 114 ? 9.258 -23.234 -2.227 1 77.12 114 LYS B C 1
ATOM 2697 O O . LYS B 1 114 ? 10.062 -22.312 -2.137 1 77.12 114 LYS B O 1
ATOM 2702 N N . SER B 1 115 ? 9.609 -24.453 -2.402 1 83.31 115 SER B N 1
ATOM 2703 C CA . SER B 1 115 ? 11.023 -24.797 -2.342 1 83.31 115 SER B CA 1
ATOM 2704 C C . SER B 1 115 ? 11.672 -24.734 -3.721 1 83.31 115 SER B C 1
ATOM 2706 O O . SER B 1 115 ? 12.898 -24.766 -3.838 1 83.31 115 SER B O 1
ATOM 2708 N N . ALA B 1 116 ? 10.906 -24.594 -4.727 1 87.69 116 ALA B N 1
ATOM 2709 C CA . ALA B 1 116 ? 11.438 -24.547 -6.09 1 87.69 116 ALA B CA 1
ATOM 2710 C C . ALA B 1 116 ? 11.992 -23.172 -6.414 1 87.69 116 ALA B C 1
ATOM 2712 O O . ALA B 1 116 ? 11.648 -22.188 -5.762 1 87.69 116 ALA B O 1
ATOM 2713 N N . ILE B 1 117 ? 12.93 -23.234 -7.316 1 92.81 117 ILE B N 1
ATOM 2714 C CA . ILE B 1 117 ? 13.422 -21.969 -7.855 1 92.81 117 ILE B CA 1
ATOM 2715 C C . ILE B 1 117 ? 12.312 -21.266 -8.641 1 92.81 117 ILE B C 1
ATOM 2717 O O . ILE B 1 117 ? 11.648 -21.875 -9.477 1 92.81 117 ILE B O 1
ATOM 2721 N N . VAL B 1 118 ? 12.148 -20.047 -8.32 1 95.06 118 VAL B N 1
ATOM 2722 C CA . VAL B 1 118 ? 11.062 -19.312 -8.961 1 95.06 118 VAL B CA 1
ATOM 2723 C C . VAL B 1 118 ? 11.633 -18.172 -9.797 1 95.06 118 VAL B C 1
ATOM 2725 O O . VAL B 1 118 ? 12.828 -17.875 -9.727 1 95.06 118 VAL B O 1
ATOM 2728 N N . LYS B 1 119 ? 10.734 -17.625 -10.641 1 96.38 119 LYS B N 1
ATOM 2729 C CA . LYS B 1 119 ? 11.102 -16.422 -11.383 1 96.38 119 LYS B CA 1
ATOM 2730 C C . LYS B 1 119 ? 11.242 -15.219 -10.445 1 96.38 119 LYS B C 1
ATOM 2732 O O . LYS B 1 119 ? 10.469 -15.07 -9.5 1 96.38 119 LYS B O 1
ATOM 2737 N N . CYS B 1 120 ? 12.156 -14.266 -10.773 1 97.62 120 CYS B N 1
ATOM 2738 C CA . CYS B 1 120 ? 12.484 -13.18 -9.859 1 97.62 120 CYS B CA 1
ATOM 2739 C C . CYS B 1 120 ? 11.32 -12.203 -9.727 1 97.62 120 CYS B C 1
ATOM 2741 O O . CYS B 1 120 ? 11.141 -11.586 -8.672 1 97.62 120 CYS B O 1
ATOM 2743 N N . GLY B 1 121 ? 10.555 -12.164 -10.789 1 96.88 121 GLY B N 1
ATOM 2744 C CA . GLY B 1 121 ? 9.336 -11.375 -10.656 1 96.88 121 GLY B CA 1
ATOM 2745 C C . GLY B 1 121 ? 8.422 -11.867 -9.562 1 96.88 121 GLY B C 1
ATOM 2746 O O . GLY B 1 121 ? 7.883 -11.078 -8.781 1 96.88 121 GLY B O 1
ATOM 2747 N N . LEU B 1 122 ? 8.281 -13.156 -9.523 1 96.81 122 LEU B N 1
ATOM 2748 C CA . LEU B 1 122 ? 7.465 -13.758 -8.477 1 96.81 122 LEU B CA 1
ATOM 2749 C C . LEU B 1 122 ? 8.133 -13.617 -7.117 1 96.81 122 LEU B C 1
ATOM 2751 O O . LEU B 1 122 ? 7.469 -13.32 -6.121 1 96.81 122 LEU B O 1
ATOM 2755 N N . ALA B 1 123 ? 9.406 -13.812 -7.066 1 97.31 123 ALA B N 1
ATOM 2756 C CA . ALA B 1 123 ? 10.133 -13.672 -5.805 1 97.31 123 ALA B CA 1
ATOM 2757 C C . ALA B 1 123 ? 9.945 -12.281 -5.211 1 97.31 123 ALA B C 1
ATOM 2759 O O . ALA B 1 123 ? 9.75 -12.133 -4 1 97.31 123 ALA B O 1
ATOM 2760 N N . LYS B 1 124 ? 10.008 -11.305 -6.059 1 97.88 124 LYS B N 1
ATOM 2761 C CA . LYS B 1 124 ? 9.797 -9.938 -5.613 1 97.88 124 LYS B CA 1
ATOM 2762 C C . LYS B 1 124 ? 8.391 -9.75 -5.055 1 97.88 124 LYS B C 1
ATOM 2764 O O . LYS B 1 124 ? 8.211 -9.141 -3.998 1 97.88 124 LYS B O 1
ATOM 2769 N N . TRP B 1 125 ? 7.398 -10.297 -5.727 1 97.5 125 TRP B N 1
ATOM 2770 C CA . TRP B 1 125 ? 6.02 -10.148 -5.277 1 97.5 125 TRP B CA 1
ATOM 2771 C C . TRP B 1 125 ? 5.777 -10.922 -3.988 1 97.5 125 TRP B C 1
ATOM 2773 O O . TRP B 1 125 ? 5 -10.492 -3.133 1 97.5 125 TRP B O 1
ATOM 2783 N N . LEU B 1 126 ? 6.449 -12.023 -3.832 1 97.06 126 LEU B N 1
ATOM 2784 C CA . LEU B 1 126 ? 6.379 -12.758 -2.57 1 97.06 126 LEU B CA 1
ATOM 2785 C C . LEU B 1 126 ? 6.953 -11.93 -1.428 1 97.06 126 LEU B C 1
ATOM 2787 O O . LEU B 1 126 ? 6.395 -11.906 -0.33 1 97.06 126 LEU B O 1
ATOM 2791 N N . CYS B 1 127 ? 7.973 -11.266 -1.729 1 97.94 127 CYS B N 1
ATOM 2792 C CA . CYS B 1 127 ? 8.578 -10.383 -0.734 1 97.94 127 CYS B CA 1
ATOM 2793 C C . CYS B 1 127 ? 7.656 -9.219 -0.406 1 97.94 127 CYS B C 1
ATOM 2795 O O . CYS B 1 127 ? 7.414 -8.922 0.765 1 97.94 127 CYS B O 1
ATOM 2797 N N . GLU B 1 128 ? 7.062 -8.648 -1.41 1 97.69 128 GLU B N 1
ATOM 2798 C CA . GLU B 1 128 ? 6.195 -7.492 -1.23 1 97.69 128 GLU B CA 1
ATOM 2799 C C . GLU B 1 128 ? 4.926 -7.863 -0.474 1 97.69 128 GLU B C 1
ATOM 2801 O O . GLU B 1 128 ? 4.238 -6.996 0.065 1 97.69 128 GLU B O 1
ATOM 2806 N N . ALA B 1 129 ? 4.641 -9.117 -0.442 1 97.88 129 ALA B N 1
ATOM 2807 C CA . ALA B 1 129 ? 3.432 -9.602 0.222 1 97.88 129 ALA B CA 1
ATOM 2808 C C . ALA B 1 129 ? 3.682 -9.844 1.708 1 97.88 129 ALA B C 1
ATOM 2810 O O . ALA B 1 129 ? 2.795 -10.312 2.426 1 97.88 129 ALA B O 1
ATOM 2811 N N . ASP B 1 130 ? 4.867 -9.555 2.117 1 97.25 130 ASP B N 1
ATOM 2812 C CA . ASP B 1 130 ? 5.273 -9.562 3.52 1 97.25 130 ASP B CA 1
ATOM 2813 C C . ASP B 1 130 ? 5.68 -8.164 3.975 1 97.25 130 ASP B C 1
ATOM 2815 O O . ASP B 1 130 ? 6.578 -7.547 3.393 1 97.25 130 ASP B O 1
ATOM 2819 N N . THR B 1 131 ? 5.09 -7.75 5.055 1 96.88 131 THR B N 1
ATOM 2820 C CA . THR B 1 131 ? 5.238 -6.355 5.465 1 96.88 131 THR B CA 1
ATOM 2821 C C . THR B 1 131 ? 6.699 -6.027 5.738 1 96.88 131 THR B C 1
ATOM 2823 O O . THR B 1 131 ? 7.207 -5 5.281 1 96.88 131 THR B O 1
ATOM 2826 N N . GLU B 1 132 ? 7.371 -6.871 6.492 1 97.06 132 GLU B N 1
ATOM 2827 C CA . GLU B 1 132 ? 8.773 -6.621 6.805 1 97.06 132 GLU B CA 1
ATOM 2828 C C . GLU B 1 132 ? 9.625 -6.605 5.539 1 97.06 132 GLU B C 1
ATOM 2830 O O . GLU B 1 132 ? 10.453 -5.711 5.355 1 97.06 132 GLU B O 1
ATOM 2835 N N . CYS B 1 133 ? 9.375 -7.508 4.68 1 98.06 133 CYS B N 1
ATOM 2836 C CA . CYS B 1 133 ? 10.156 -7.609 3.447 1 98.06 133 CYS B CA 1
ATOM 2837 C C . CYS B 1 133 ? 9.836 -6.449 2.508 1 98.06 133 CYS B C 1
ATOM 2839 O O . CYS B 1 133 ? 10.719 -5.945 1.815 1 98.06 133 CYS B O 1
ATOM 2841 N N . LEU B 1 134 ? 8.57 -6.094 2.477 1 97.5 134 LEU B N 1
ATOM 2842 C CA . LEU B 1 134 ? 8.148 -4.945 1.686 1 97.5 134 LEU B CA 1
ATOM 2843 C C . LEU B 1 134 ? 8.961 -3.707 2.047 1 97.5 134 LEU B C 1
ATOM 2845 O O . LEU B 1 134 ? 9.469 -3.012 1.164 1 97.5 134 LEU B O 1
ATOM 2849 N N . PHE B 1 135 ? 9.094 -3.477 3.328 1 94.94 135 PHE B N 1
ATOM 2850 C CA . PHE B 1 135 ? 9.82 -2.297 3.781 1 94.94 135 PHE B CA 1
ATOM 2851 C C . PHE B 1 135 ? 11.312 -2.443 3.514 1 94.94 135 PHE B C 1
ATOM 2853 O O . PHE B 1 135 ? 11.977 -1.483 3.117 1 94.94 135 PHE B O 1
ATOM 2860 N N . ALA B 1 136 ? 11.844 -3.635 3.725 1 97.44 136 ALA B N 1
ATOM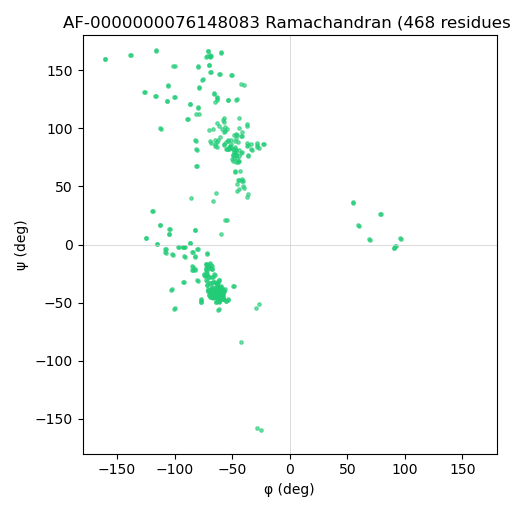 2861 C CA . ALA B 1 136 ? 13.258 -3.857 3.449 1 97.44 136 ALA B CA 1
ATOM 2862 C C . ALA B 1 136 ? 13.57 -3.645 1.971 1 97.44 136 ALA B C 1
ATOM 2864 O O . ALA B 1 136 ? 14.609 -3.078 1.624 1 97.44 136 ALA B O 1
ATOM 2865 N N . LEU B 1 137 ? 12.727 -4.09 1.122 1 97 137 LEU B N 1
ATOM 2866 C CA . LEU B 1 137 ? 12.891 -3.896 -0.315 1 97 137 LEU B CA 1
ATOM 2867 C C . LEU B 1 137 ? 12.859 -2.414 -0.67 1 97 137 LEU B C 1
ATOM 2869 O O . LEU B 1 137 ? 13.641 -1.958 -1.512 1 97 137 LEU B O 1
ATOM 2873 N N . LYS B 1 138 ? 11.992 -1.727 -0.054 1 93.69 138 LYS B N 1
ATOM 2874 C CA . LYS B 1 138 ? 11.93 -0.284 -0.271 1 93.69 138 LYS B CA 1
ATOM 2875 C C . LYS B 1 138 ? 13.227 0.393 0.171 1 93.69 138 LYS B C 1
ATOM 2877 O O . LYS B 1 138 ? 13.719 1.305 -0.498 1 93.69 138 LYS B O 1
ATOM 2882 N N . PHE B 1 139 ? 13.695 -0.036 1.253 1 93.19 139 PHE B N 1
ATOM 2883 C CA . PHE B 1 139 ? 14.961 0.514 1.729 1 93.19 139 PHE B CA 1
ATOM 2884 C C . PHE B 1 139 ? 16.078 0.241 0.732 1 93.19 139 PHE B C 1
ATOM 2886 O O . PHE B 1 139 ? 16.922 1.108 0.479 1 93.19 139 PHE B O 1
ATOM 2893 N N . PHE B 1 140 ? 16.125 -0.908 0.182 1 96.38 140 PHE B N 1
ATOM 2894 C CA . PHE B 1 140 ? 17.094 -1.253 -0.855 1 96.38 140 PHE B CA 1
ATOM 2895 C C . PHE B 1 140 ? 16.969 -0.309 -2.045 1 96.38 140 PHE B C 1
ATOM 2897 O O . PHE B 1 140 ? 17.953 0.255 -2.504 1 96.38 140 PHE B O 1
ATOM 2904 N N . GLU B 1 141 ? 15.773 -0.063 -2.48 1 93.19 141 GLU B N 1
ATOM 2905 C CA . GLU B 1 141 ? 15.531 0.788 -3.643 1 93.19 141 GLU B CA 1
ATOM 2906 C C . GLU B 1 141 ? 15.977 2.225 -3.375 1 93.19 141 GLU B C 1
ATOM 2908 O O . GLU B 1 141 ? 16.484 2.9 -4.273 1 93.19 141 GLU B O 1
ATOM 2913 N N . ASP B 1 142 ? 15.844 2.576 -2.178 1 88.75 142 ASP B N 1
ATOM 2914 C CA . ASP B 1 142 ? 16.125 3.961 -1.808 1 88.75 142 ASP B CA 1
ATOM 2915 C C . ASP B 1 142 ? 17.625 4.191 -1.646 1 88.75 142 ASP B C 1
ATOM 2917 O O . ASP B 1 142 ? 18.125 5.289 -1.908 1 88.75 142 ASP B O 1
ATOM 2921 N N . HIS B 1 143 ? 18.266 3.232 -1.273 1 92 143 HIS B N 1
ATOM 2922 C CA . HIS B 1 143 ? 19.656 3.449 -0.871 1 92 143 HIS B CA 1
ATOM 2923 C C . HIS B 1 143 ? 20.625 2.875 -1.899 1 92 143 HIS B C 1
ATOM 2925 O O . HIS B 1 143 ? 21.828 3.088 -1.805 1 92 143 HIS B O 1
ATOM 2931 N N . CYS B 1 144 ? 20.094 2.176 -2.885 1 96.44 144 CYS B N 1
ATOM 2932 C CA . CYS B 1 144 ? 21.016 1.45 -3.762 1 96.44 144 CYS B CA 1
ATOM 2933 C C . CYS B 1 144 ? 20.891 1.932 -5.203 1 96.44 144 CYS B C 1
ATOM 2935 O O . CYS B 1 144 ? 21.141 1.172 -6.141 1 96.44 144 CYS B O 1
ATOM 2937 N N . SER B 1 145 ? 20.516 3.15 -5.336 1 92.56 145 SER B N 1
ATOM 2938 C CA . SER B 1 145 ? 20.422 3.701 -6.684 1 92.56 145 SER B CA 1
ATOM 2939 C C . SER B 1 145 ? 21.766 3.631 -7.406 1 92.56 145 SER B C 1
ATOM 2941 O O . SER B 1 145 ? 21.812 3.365 -8.609 1 92.56 145 SER B O 1
ATOM 2943 N N . GLY B 1 146 ? 22.844 3.92 -6.707 1 95.31 146 GLY B N 1
ATOM 2944 C CA . GLY B 1 146 ? 24.172 3.803 -7.301 1 95.31 146 GLY B CA 1
ATOM 2945 C C . GLY B 1 146 ? 24.5 2.396 -7.77 1 95.31 146 GLY B C 1
ATOM 2946 O O . GLY B 1 146 ? 25.062 2.209 -8.852 1 95.31 146 GLY B O 1
ATOM 2947 N N . LEU B 1 147 ? 24.125 1.446 -6.973 1 97.31 147 LEU B N 1
ATOM 2948 C CA . LEU B 1 147 ? 24.328 0.052 -7.348 1 97.31 147 LEU B CA 1
ATOM 2949 C C . LEU B 1 147 ? 23.531 -0.303 -8.594 1 97.31 147 LEU B C 1
ATOM 2951 O O . LEU B 1 147 ? 24.047 -0.948 -9.508 1 97.31 147 LEU B O 1
ATOM 2955 N N . ILE B 1 148 ? 22.328 0.139 -8.672 1 96.19 148 ILE B N 1
ATOM 2956 C CA . ILE B 1 148 ? 21.406 -0.184 -9.766 1 96.19 148 ILE B CA 1
ATOM 2957 C C . ILE B 1 148 ? 21.938 0.402 -11.07 1 96.19 148 ILE B C 1
ATOM 2959 O O . ILE B 1 148 ? 21.766 -0.187 -12.141 1 96.19 148 ILE B O 1
ATOM 2963 N N . A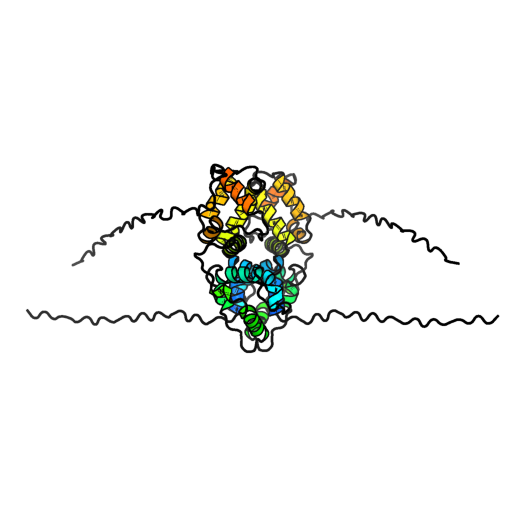RG B 1 149 ? 22.703 1.446 -10.859 1 95.19 149 ARG B N 1
ATOM 2964 C CA . ARG B 1 149 ? 23.312 2.068 -12.031 1 95.19 149 ARG B CA 1
ATOM 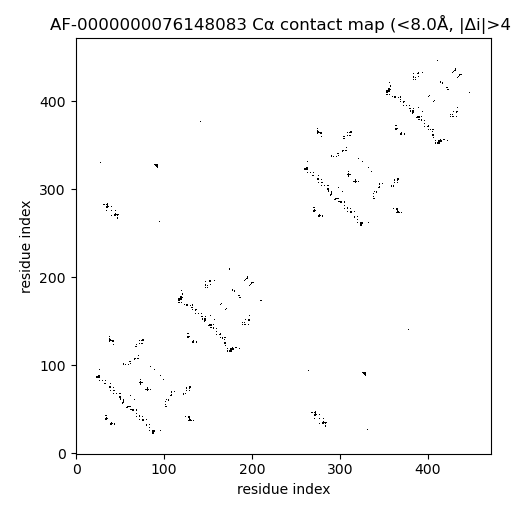2965 C C . ARG B 1 149 ? 24.672 1.467 -12.328 1 95.19 149 ARG B C 1
ATOM 2967 O O . ARG B 1 149 ? 25.344 1.885 -13.273 1 95.19 149 ARG B O 1
ATOM 2974 N N . GLY B 1 150 ? 25.094 0.566 -11.516 1 95.5 150 GLY B N 1
ATOM 2975 C CA . GLY B 1 150 ? 26.375 -0.098 -11.734 1 95.5 150 GLY B CA 1
ATOM 2976 C C . GLY B 1 150 ? 27.562 0.739 -11.305 1 95.5 150 GLY B C 1
ATOM 2977 O O . GLY B 1 150 ? 28.688 0.515 -11.766 1 95.5 150 GLY B O 1
ATOM 2978 N N . GLU B 1 151 ? 27.344 1.637 -10.344 1 96.94 151 GLU B N 1
ATOM 2979 C CA . GLU B 1 151 ? 28.406 2.578 -9.992 1 96.94 151 GLU B CA 1
ATOM 2980 C C . GLU B 1 151 ? 29.141 2.135 -8.734 1 96.94 151 GLU B C 1
ATOM 2982 O O . GLU B 1 151 ? 30.375 2.094 -8.703 1 96.94 151 GLU B O 1
ATOM 2987 N N . LYS B 1 152 ? 28.422 1.945 -7.742 1 97.31 152 LYS B N 1
ATOM 2988 C CA . LYS B 1 152 ? 29.047 1.647 -6.461 1 97.31 152 LYS B CA 1
ATOM 2989 C C . LYS B 1 152 ? 28.062 0.98 -5.508 1 97.31 152 LYS B C 1
ATOM 2991 O O . LYS B 1 152 ? 26.844 1.087 -5.688 1 97.31 152 LYS B O 1
ATOM 2996 N N . CYS B 1 153 ? 28.656 0.336 -4.566 1 97.94 153 CYS B N 1
ATOM 2997 C CA . CYS B 1 153 ? 27.906 -0.171 -3.418 1 97.94 153 CYS B CA 1
ATOM 2998 C C . CYS B 1 153 ? 28.297 0.568 -2.145 1 97.94 153 CYS B C 1
ATOM 3000 O O . CYS B 1 153 ? 29.328 0.262 -1.538 1 97.94 153 CYS B O 1
ATOM 3002 N N . THR B 1 154 ? 27.422 1.547 -1.775 1 96.56 154 THR B N 1
ATOM 3003 C CA . THR B 1 154 ? 27.719 2.32 -0.574 1 96.56 154 THR B CA 1
ATOM 3004 C C . THR B 1 154 ? 27.484 1.479 0.679 1 96.56 154 THR B C 1
ATOM 3006 O O . THR B 1 154 ? 26.828 0.445 0.627 1 96.56 154 THR B O 1
ATOM 3009 N N . PRO B 1 155 ? 28.078 1.927 1.779 1 95.56 155 PRO B N 1
ATOM 3010 C CA . PRO B 1 155 ? 27.812 1.203 3.025 1 95.56 155 PRO B CA 1
ATOM 3011 C C . PRO B 1 155 ? 26.312 1.115 3.354 1 95.56 155 PRO B C 1
ATOM 3013 O O . PRO B 1 155 ? 25.844 0.074 3.816 1 95.56 155 PRO B O 1
ATOM 3016 N N . SER B 1 156 ? 25.594 2.148 3.1 1 94.06 156 SER B N 1
ATOM 3017 C CA . SER B 1 156 ? 24.156 2.148 3.352 1 94.06 156 SER B CA 1
ATOM 3018 C C . SER B 1 156 ? 23.438 1.144 2.459 1 94.06 156 SER B C 1
ATOM 3020 O O . SER B 1 156 ? 22.5 0.467 2.9 1 94.06 156 SER B O 1
ATOM 3022 N N . CYS B 1 157 ? 23.906 1.122 1.264 1 96.88 157 CYS B N 1
ATOM 3023 C CA . CYS B 1 157 ? 23.344 0.135 0.348 1 96.88 157 CYS B CA 1
ATOM 3024 C C . CYS B 1 157 ? 23.641 -1.282 0.82 1 96.88 157 CYS B C 1
ATOM 3026 O O . CYS B 1 157 ? 22.75 -2.121 0.897 1 96.88 157 CYS B O 1
ATOM 3028 N N . ASN B 1 158 ? 24.844 -1.544 1.135 1 97.12 158 ASN B N 1
ATOM 3029 C CA . ASN B 1 158 ? 25.234 -2.867 1.604 1 97.12 158 ASN B CA 1
ATOM 3030 C C . ASN B 1 158 ? 24.469 -3.271 2.855 1 97.12 158 ASN B C 1
ATOM 3032 O O . ASN B 1 158 ? 24.078 -4.434 3.008 1 97.12 158 ASN B O 1
ATOM 3036 N N . ASN B 1 159 ? 24.312 -2.346 3.717 1 95.5 159 ASN B N 1
ATOM 3037 C CA . ASN B 1 159 ? 23.531 -2.602 4.918 1 95.5 159 ASN B CA 1
ATOM 3038 C C . ASN B 1 159 ? 22.078 -2.965 4.578 1 95.5 159 ASN B C 1
ATOM 3040 O O . ASN B 1 159 ? 21.516 -3.889 5.164 1 95.5 159 ASN B O 1
ATOM 3044 N N . SER B 1 160 ? 21.516 -2.23 3.66 1 96.81 160 SER B N 1
ATOM 3045 C CA . SER B 1 160 ? 20.141 -2.5 3.246 1 96.81 160 SER B CA 1
ATOM 3046 C C . SER B 1 160 ? 20.016 -3.887 2.621 1 96.81 160 SER B C 1
ATOM 3048 O O . SER B 1 160 ? 19.062 -4.605 2.891 1 96.81 160 SER B O 1
ATOM 3050 N N . LEU B 1 161 ? 20.953 -4.215 1.836 1 96.62 161 LEU B N 1
ATOM 3051 C CA . LEU B 1 161 ? 20.969 -5.531 1.202 1 96.62 161 LEU B CA 1
ATOM 3052 C C . LEU B 1 161 ? 21.094 -6.633 2.246 1 96.62 161 LEU B C 1
ATOM 3054 O O . LEU B 1 161 ? 20.406 -7.66 2.154 1 96.62 161 LEU B O 1
ATOM 3058 N N . THR B 1 162 ? 21.922 -6.43 3.18 1 95.44 162 THR B N 1
ATOM 3059 C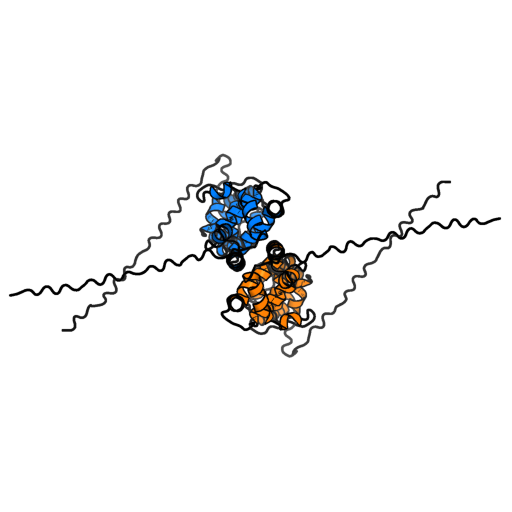 CA . THR B 1 162 ? 22.156 -7.41 4.238 1 95.44 162 THR B CA 1
ATOM 3060 C C . THR B 1 162 ? 20.875 -7.637 5.047 1 95.44 162 THR B C 1
ATOM 3062 O O . THR B 1 162 ? 20.531 -8.781 5.352 1 95.44 162 THR B O 1
ATOM 3065 N N . ILE B 1 163 ? 20.203 -6.613 5.391 1 96.88 163 ILE B N 1
ATOM 3066 C CA . ILE B 1 163 ? 18.953 -6.711 6.137 1 96.88 163 ILE B CA 1
ATOM 3067 C C . ILE B 1 163 ? 17.906 -7.453 5.301 1 96.88 163 ILE B C 1
ATOM 3069 O O . ILE B 1 163 ? 17.234 -8.352 5.805 1 96.88 163 ILE B O 1
ATOM 3073 N N . LEU B 1 164 ? 17.844 -7.09 4.039 1 97.69 164 LEU B N 1
ATOM 3074 C CA . LEU B 1 164 ? 16.875 -7.711 3.141 1 97.69 164 LEU B CA 1
ATOM 3075 C C . LEU B 1 164 ? 17.109 -9.219 3.049 1 97.69 164 LEU B C 1
ATOM 3077 O O . LEU B 1 164 ? 16.172 -10 3.223 1 97.69 164 LEU B O 1
ATOM 3081 N N . TYR B 1 165 ? 18.312 -9.633 2.895 1 95.5 165 TYR B N 1
ATOM 3082 C CA . TYR B 1 165 ? 18.625 -11.031 2.629 1 95.5 165 TYR B CA 1
ATOM 3083 C C . TYR B 1 165 ? 18.609 -11.852 3.914 1 95.5 165 TYR B C 1
ATOM 3085 O O . TYR B 1 165 ? 18.656 -13.086 3.875 1 95.5 165 TYR B O 1
ATOM 3093 N N . GLN B 1 166 ? 18.422 -11.258 5.027 1 96.62 166 GLN B N 1
ATOM 3094 C CA . GLN B 1 166 ? 18.266 -11.969 6.293 1 96.62 166 GLN B CA 1
ATOM 3095 C C . GLN B 1 166 ? 16.828 -12.414 6.508 1 96.62 166 GLN B C 1
ATOM 3097 O O . GLN B 1 166 ? 16.547 -13.297 7.316 1 96.62 166 GLN B O 1
ATOM 3102 N N . LEU B 1 167 ? 15.977 -11.773 5.766 1 96.88 167 LEU B N 1
ATOM 3103 C CA . LEU B 1 167 ? 14.562 -12.094 5.938 1 96.88 167 LEU B CA 1
ATOM 3104 C C . LEU B 1 167 ? 14.211 -13.391 5.223 1 96.88 167 LEU B C 1
ATOM 3106 O O . LEU B 1 167 ? 14.633 -13.617 4.086 1 96.88 167 LEU B O 1
ATOM 3110 N N . GLN B 1 168 ? 13.469 -14.18 5.926 1 93 168 GLN B N 1
ATOM 3111 C CA . GLN B 1 168 ? 13.023 -15.438 5.34 1 93 168 GLN B CA 1
ATOM 3112 C C . GLN B 1 168 ? 12.211 -15.188 4.066 1 93 168 GLN B C 1
ATOM 3114 O O . GLN B 1 168 ? 12.375 -15.906 3.076 1 93 168 GLN B O 1
ATOM 3119 N N . SER B 1 169 ? 11.391 -14.195 4.043 1 93.75 169 SER B N 1
ATOM 3120 C CA . SER B 1 169 ? 10.5 -13.883 2.928 1 93.75 169 SER B CA 1
ATOM 3121 C C . SER B 1 169 ? 11.273 -13.344 1.731 1 93.75 169 SER B C 1
ATOM 3123 O O . SER B 1 169 ? 10.734 -13.258 0.625 1 93.75 169 SER B O 1
ATOM 3125 N N . ALA B 1 170 ? 12.539 -13.086 1.899 1 96.62 170 ALA B N 1
ATOM 3126 C CA . ALA B 1 170 ? 13.344 -12.531 0.816 1 96.62 170 ALA B CA 1
ATOM 3127 C C . ALA B 1 170 ? 14.305 -13.578 0.26 1 96.62 170 ALA B C 1
ATOM 3129 O O . ALA B 1 170 ? 14.992 -13.336 -0.735 1 96.62 170 ALA B O 1
ATOM 3130 N N . GLN B 1 171 ? 14.344 -14.719 0.816 1 93.94 171 GLN B N 1
ATOM 3131 C CA . GLN B 1 171 ? 15.352 -15.711 0.48 1 93.94 171 GLN B CA 1
ATOM 3132 C C . GLN B 1 171 ? 15.242 -16.141 -0.981 1 93.94 171 GLN B C 1
ATOM 3134 O O . GLN B 1 171 ? 16.266 -16.375 -1.643 1 93.94 171 GLN B O 1
ATOM 3139 N N . LYS B 1 172 ? 14.055 -16.141 -1.462 1 95 172 LYS B N 1
ATOM 3140 C CA . LYS B 1 172 ? 13.867 -16.562 -2.842 1 95 172 LYS B CA 1
ATOM 3141 C C . LYS B 1 172 ? 14.453 -15.562 -3.822 1 95 172 LYS B C 1
ATOM 3143 O O . LYS B 1 172 ? 14.766 -15.906 -4.965 1 95 172 LYS B O 1
ATOM 3148 N N . MET B 1 173 ? 14.648 -14.391 -3.408 1 95.12 173 MET B N 1
ATOM 3149 C CA . MET B 1 173 ? 15.219 -13.367 -4.281 1 95.12 173 MET B CA 1
ATOM 3150 C C . MET B 1 173 ? 16.703 -13.617 -4.508 1 95.12 173 MET B C 1
ATOM 3152 O O . MET B 1 173 ? 17.281 -13.102 -5.465 1 95.12 173 MET B O 1
ATOM 3156 N N . MET B 1 174 ? 17.266 -14.438 -3.666 1 91.88 174 MET B N 1
ATOM 3157 C CA . MET B 1 174 ? 18.703 -14.719 -3.779 1 91.88 174 MET B CA 1
ATOM 3158 C C . MET B 1 174 ? 18.953 -15.828 -4.793 1 91.88 174 MET B C 1
ATOM 3160 O O . MET B 1 174 ? 20.062 -15.953 -5.316 1 91.88 174 MET B O 1
ATOM 3164 N N . THR B 1 175 ? 17.984 -16.609 -5.043 1 92.81 175 THR B N 1
ATOM 3165 C CA . THR B 1 175 ? 18.203 -17.797 -5.863 1 92.81 175 THR B CA 1
ATOM 3166 C C . THR B 1 175 ? 17.25 -17.812 -7.062 1 92.81 175 THR B C 1
ATOM 3168 O O . THR B 1 175 ? 17.219 -18.781 -7.812 1 92.81 175 THR B O 1
ATOM 3171 N N . CYS B 1 176 ? 16.484 -16.75 -7.238 1 96.81 176 CYS B N 1
ATOM 3172 C CA . CYS B 1 176 ? 15.484 -16.688 -8.289 1 96.81 176 CYS B CA 1
ATOM 3173 C C . CYS B 1 176 ? 16.141 -16.625 -9.664 1 96.81 176 CYS B C 1
ATOM 3175 O O . CYS B 1 176 ? 17.344 -16.359 -9.773 1 96.81 176 CYS B O 1
ATOM 3177 N N . GLU B 1 177 ? 15.289 -16.953 -10.672 1 96.88 177 GLU B N 1
ATOM 3178 C CA . GLU B 1 177 ? 15.75 -16.922 -12.055 1 96.88 177 GLU B CA 1
ATOM 3179 C C . GLU B 1 177 ? 15.289 -15.656 -12.766 1 96.88 177 GLU B C 1
ATOM 3181 O O . GLU B 1 177 ? 14.094 -15.352 -12.789 1 96.88 177 GLU B O 1
ATOM 3186 N N . CYS B 1 178 ? 16.234 -14.961 -13.359 1 97.12 178 CYS B N 1
ATOM 3187 C CA . CYS B 1 178 ? 15.914 -13.812 -14.203 1 97.12 178 CYS B CA 1
ATOM 3188 C C . CYS B 1 178 ? 15.469 -14.273 -15.586 1 97.12 178 CYS B C 1
ATOM 3190 O O . CYS B 1 178 ? 16.25 -14.859 -16.328 1 97.12 178 CYS B O 1
ATOM 3192 N N . ASP B 1 179 ? 14.242 -13.953 -15.922 1 94.12 179 ASP B N 1
ATOM 3193 C CA . ASP B 1 179 ? 13.734 -14.461 -17.188 1 94.12 179 ASP B CA 1
ATOM 3194 C C . ASP B 1 179 ? 13.445 -13.32 -18.156 1 94.12 179 ASP B C 1
ATOM 3196 O O . ASP B 1 179 ? 12.891 -13.539 -19.234 1 94.12 179 ASP B O 1
ATOM 3200 N N . GLY B 1 180 ? 13.68 -12.133 -17.781 1 93.69 180 GLY B N 1
ATOM 3201 C CA . GLY B 1 180 ? 13.539 -10.984 -18.672 1 93.69 180 GLY B CA 1
ATOM 3202 C C . GLY B 1 180 ? 12.164 -10.352 -18.609 1 93.69 180 GLY B C 1
ATOM 3203 O O . GLY B 1 180 ? 11.93 -9.32 -19.25 1 93.69 180 GLY B O 1
ATOM 3204 N N . THR B 1 181 ? 11.242 -10.867 -17.828 1 91.5 181 THR B N 1
ATOM 3205 C CA . THR B 1 181 ? 9.883 -10.344 -17.797 1 91.5 181 THR B CA 1
ATOM 3206 C C . THR B 1 181 ? 9.711 -9.359 -16.641 1 91.5 181 THR B C 1
ATOM 3208 O O . THR B 1 181 ? 8.641 -8.773 -16.469 1 91.5 181 THR B O 1
ATOM 3211 N N . GLU B 1 182 ? 10.789 -9.211 -15.898 1 94.06 182 GLU B N 1
ATOM 3212 C CA . GLU B 1 182 ? 10.719 -8.328 -14.742 1 94.06 182 GLU B CA 1
ATOM 3213 C C . GLU B 1 182 ? 10.625 -6.863 -15.172 1 94.06 182 GLU B C 1
ATOM 3215 O O . GLU B 1 182 ? 11.039 -6.508 -16.281 1 94.06 182 GLU B O 1
ATOM 3220 N N . ASP B 1 183 ? 10.055 -6.039 -14.32 1 89.69 183 ASP B N 1
ATOM 3221 C CA . ASP B 1 183 ? 9.984 -4.602 -14.562 1 89.69 183 ASP B CA 1
ATOM 3222 C C . ASP B 1 183 ? 11.289 -3.912 -14.164 1 89.69 183 ASP B C 1
ATOM 3224 O O . ASP B 1 183 ? 11.32 -2.693 -13.984 1 89.69 183 ASP B O 1
ATOM 3228 N N . PHE B 1 184 ? 12.336 -4.648 -13.914 1 92.94 184 PHE B N 1
ATOM 3229 C CA . PHE B 1 184 ? 13.664 -4.164 -13.555 1 92.94 184 PHE B CA 1
ATOM 3230 C C . PHE B 1 184 ? 14.742 -4.965 -14.273 1 92.94 184 PHE B C 1
ATOM 3232 O O . PHE B 1 184 ? 14.469 -6.035 -14.82 1 92.94 184 PHE B O 1
ATOM 3239 N N . LYS B 1 185 ? 15.898 -4.395 -14.281 1 96.06 185 LYS B N 1
ATOM 3240 C CA . LYS B 1 185 ? 17.016 -5.066 -14.938 1 96.06 185 LYS B CA 1
ATOM 3241 C C . LYS B 1 185 ? 17.625 -6.137 -14.039 1 96.06 185 LYS B C 1
ATOM 3243 O O . LYS B 1 185 ? 18.719 -5.965 -13.508 1 96.06 185 LYS B O 1
ATOM 3248 N N . CYS B 1 186 ? 17.031 -7.191 -14.031 1 97.38 186 CYS B N 1
ATOM 3249 C CA . CYS B 1 186 ? 17.25 -8.258 -13.062 1 97.38 186 CYS B CA 1
ATOM 3250 C C . CYS B 1 186 ? 18.688 -8.773 -13.141 1 97.38 186 CYS B C 1
ATOM 3252 O O . CYS B 1 186 ? 19.406 -8.766 -12.141 1 97.38 186 CYS B O 1
ATOM 3254 N N . MET B 1 187 ? 19.125 -9.195 -14.305 1 96.12 187 MET B N 1
ATOM 3255 C CA . MET B 1 187 ? 20.453 -9.781 -14.484 1 96.12 187 MET B CA 1
ATOM 3256 C C . MET B 1 187 ? 21.547 -8.758 -14.188 1 96.12 187 MET B C 1
ATOM 3258 O O . MET B 1 187 ? 22.562 -9.078 -13.562 1 96.12 187 MET B O 1
ATOM 3262 N N . GLN B 1 188 ? 21.25 -7.59 -14.57 1 96.56 188 GLN B N 1
ATOM 3263 C CA . GLN B 1 188 ? 22.234 -6.531 -14.359 1 96.56 188 GLN B CA 1
ATOM 3264 C C . GLN B 1 188 ? 22.391 -6.223 -12.867 1 96.56 188 GLN B C 1
ATOM 3266 O O . GLN B 1 188 ? 23.516 -6.09 -12.383 1 96.56 188 GLN B O 1
ATOM 3271 N N . ILE B 1 189 ? 21.281 -6.129 -12.234 1 96.94 189 ILE B N 1
ATOM 3272 C CA . ILE B 1 189 ? 21.328 -5.816 -10.805 1 96.94 189 ILE B CA 1
ATOM 3273 C C . ILE B 1 189 ? 22.047 -6.938 -10.055 1 96.94 189 ILE B C 1
ATOM 3275 O O . ILE B 1 189 ? 22.859 -6.676 -9.164 1 96.94 189 ILE B O 1
ATOM 3279 N N . ARG B 1 190 ? 21.797 -8.117 -10.398 1 96 190 ARG B N 1
ATOM 3280 C CA . ARG B 1 190 ? 22.469 -9.258 -9.781 1 96 190 ARG B CA 1
ATOM 3281 C C . ARG B 1 190 ? 23.969 -9.195 -10.008 1 96 190 ARG B C 1
ATOM 3283 O O . ARG B 1 190 ? 24.75 -9.383 -9.078 1 96 190 ARG B O 1
ATOM 3290 N N . ARG B 1 191 ? 24.344 -8.938 -11.211 1 95.56 191 ARG B N 1
ATOM 3291 C CA . ARG B 1 191 ? 25.75 -8.836 -11.547 1 95.56 191 ARG B CA 1
ATOM 3292 C C . ARG B 1 191 ? 26.438 -7.719 -10.766 1 95.56 191 ARG B C 1
ATOM 3294 O O . ARG B 1 191 ? 27.516 -7.902 -10.219 1 95.56 191 ARG B O 1
ATOM 3301 N N . TYR B 1 192 ? 25.766 -6.594 -10.766 1 96.81 192 TYR B N 1
ATOM 3302 C CA . TYR B 1 192 ? 26.328 -5.461 -10.047 1 96.81 192 TYR B CA 1
ATOM 3303 C C . TYR B 1 192 ? 26.453 -5.77 -8.562 1 96.81 192 TYR B C 1
ATOM 3305 O O . TYR B 1 192 ? 27.438 -5.395 -7.922 1 96.81 192 TYR B O 1
ATOM 3313 N N . THR B 1 193 ? 25.469 -6.434 -8.023 1 96.75 193 THR B N 1
ATOM 3314 C CA . THR B 1 193 ? 25.5 -6.793 -6.609 1 96.75 193 THR B CA 1
ATOM 3315 C C . THR B 1 193 ? 26.656 -7.73 -6.312 1 96.75 193 THR B C 1
ATOM 3317 O O . THR B 1 193 ? 27.406 -7.512 -5.359 1 96.75 193 THR B O 1
ATOM 3320 N N . ASP B 1 194 ? 26.797 -8.727 -7.094 1 95.19 194 ASP B N 1
ATOM 3321 C CA . ASP B 1 194 ? 27.875 -9.703 -6.91 1 95.19 194 ASP B CA 1
ATOM 3322 C C . ASP B 1 194 ? 29.234 -9.031 -7.012 1 95.19 194 ASP B C 1
ATOM 3324 O O . ASP B 1 194 ? 30.125 -9.305 -6.199 1 95.19 194 ASP B O 1
ATOM 3328 N N . ARG B 1 195 ? 29.344 -8.195 -7.922 1 95.62 195 ARG B N 1
ATOM 3329 C CA . ARG B 1 195 ? 30.641 -7.566 -8.195 1 95.62 195 ARG B CA 1
ATOM 3330 C C . ARG B 1 195 ? 30.953 -6.477 -7.172 1 95.62 195 ARG B C 1
ATOM 3332 O O . ARG B 1 195 ? 32.062 -6.426 -6.625 1 95.62 195 ARG B O 1
ATOM 3339 N N . LEU B 1 196 ? 29.984 -5.652 -6.934 1 96.75 196 LEU B N 1
ATOM 3340 C CA . LEU B 1 196 ? 30.25 -4.414 -6.211 1 96.75 196 LEU B CA 1
ATOM 3341 C C . LEU B 1 196 ? 30.031 -4.598 -4.715 1 96.75 196 LEU B C 1
ATOM 3343 O O . LEU B 1 196 ? 30.688 -3.943 -3.898 1 96.75 196 LEU B O 1
ATOM 3347 N N . CYS B 1 197 ? 29.125 -5.426 -4.41 1 96.44 197 CYS B N 1
ATOM 3348 C CA . CYS B 1 197 ? 28.812 -5.57 -2.99 1 96.44 197 CYS B CA 1
ATOM 3349 C C . C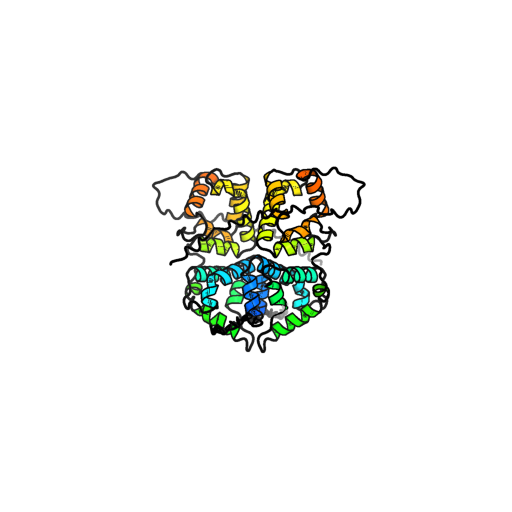YS B 1 197 ? 29.438 -6.844 -2.428 1 96.44 197 CYS B C 1
ATOM 3351 O O . CYS B 1 197 ? 29.969 -6.84 -1.319 1 96.44 197 CYS B O 1
ATOM 3353 N N . PHE B 1 198 ? 29.438 -7.859 -3.154 1 93.12 198 PHE B N 1
ATOM 3354 C CA . PHE B 1 198 ? 29.875 -9.148 -2.629 1 93.12 198 PHE B CA 1
ATOM 3355 C C . PHE B 1 198 ? 31.281 -9.469 -3.098 1 93.12 198 PHE B C 1
ATOM 3357 O O . PHE B 1 198 ? 31.906 -10.43 -2.629 1 93.12 198 PHE B O 1
ATOM 3364 N N . PHE B 1 199 ? 31.844 -8.742 -3.953 1 90.94 199 PHE B N 1
ATOM 3365 C CA . PHE B 1 199 ? 33.219 -8.875 -4.461 1 90.94 199 PHE B CA 1
ATOM 3366 C C . PHE B 1 199 ? 33.438 -10.281 -5 1 90.94 199 PHE B C 1
ATOM 3368 O O . PHE B 1 199 ? 34.5 -10.891 -4.723 1 90.94 199 PHE B O 1
ATOM 3375 N N . LYS B 1 200 ? 32.469 -10.773 -5.57 1 80.88 200 LYS B N 1
ATOM 3376 C CA . LYS B 1 200 ? 32.625 -12.062 -6.246 1 80.88 200 LYS B CA 1
ATOM 3377 C C . LYS B 1 200 ? 33.25 -11.891 -7.617 1 80.88 200 LYS B C 1
ATOM 3379 O O . LYS B 1 200 ? 33.031 -10.898 -8.305 1 80.88 200 LYS B O 1
ATOM 3384 N N . GLU B 1 201 ? 34.562 -12.375 -7.887 1 65.75 201 GLU B N 1
ATOM 3385 C CA . GLU B 1 201 ? 35.312 -12.305 -9.141 1 65.75 201 GLU B CA 1
ATOM 3386 C C . GLU B 1 201 ? 34.438 -12.719 -10.328 1 65.75 201 GLU B C 1
ATOM 3388 O O . GLU B 1 201 ? 33.531 -13.555 -10.188 1 65.75 201 GLU B O 1
ATOM 3393 N N . ASP B 1 202 ? 34.344 -11.828 -11.367 1 55.75 202 ASP B N 1
ATOM 3394 C CA . ASP B 1 202 ? 33.688 -12.125 -12.625 1 55.75 202 ASP B CA 1
ATOM 3395 C C . ASP B 1 202 ? 34.094 -13.5 -13.156 1 55.75 202 ASP B C 1
ATOM 3397 O O . ASP B 1 202 ? 35.188 -13.664 -13.664 1 55.75 202 ASP B O 1
ATOM 3401 N N . ASP B 1 203 ? 34.156 -14.539 -12.562 1 47.47 203 ASP B N 1
ATOM 3402 C CA . ASP B 1 203 ? 34.438 -15.719 -13.383 1 47.47 203 ASP B CA 1
ATOM 3403 C C . ASP B 1 203 ? 33.562 -15.75 -14.625 1 47.47 203 ASP B C 1
ATOM 3405 O O . ASP B 1 203 ? 32.312 -15.852 -14.523 1 47.47 203 ASP B O 1
ATOM 3409 N N . ALA B 1 204 ? 33.781 -15.016 -15.68 1 42.16 204 ALA B N 1
ATOM 3410 C CA . ALA B 1 204 ? 33.156 -15.195 -16.984 1 42.16 204 ALA B CA 1
ATOM 3411 C C . ALA B 1 204 ? 32.812 -16.656 -17.219 1 42.16 204 ALA B C 1
ATOM 3413 O O . ALA B 1 204 ? 31.953 -16.969 -18.062 1 42.16 204 ALA B O 1
ATOM 3414 N N . SER B 1 205 ? 33.75 -17.656 -17.109 1 37.56 205 SER B N 1
ATOM 3415 C CA . SER B 1 205 ? 33.531 -19.031 -17.547 1 37.56 205 SER B CA 1
ATOM 3416 C C . SER B 1 205 ? 32.438 -19.688 -16.734 1 37.56 205 SER B C 1
ATOM 3418 O O . SER B 1 205 ? 32.094 -20.859 -16.953 1 37.56 205 SER B O 1
ATOM 3420 N N . SER B 1 206 ? 32.406 -19.516 -15.445 1 34.34 206 SER B N 1
ATOM 3421 C CA . SER B 1 206 ? 31.562 -20.453 -14.711 1 34.34 206 SER B CA 1
ATOM 3422 C C . SER B 1 206 ? 30.078 -20.25 -15.039 1 34.34 206 SER B C 1
ATOM 3424 O O . SER B 1 206 ? 29.547 -19.141 -14.875 1 34.34 206 SER B O 1
ATOM 3426 N N . GLU B 1 207 ? 29.469 -21.062 -15.938 1 33.31 207 GLU B N 1
ATOM 3427 C CA . GLU B 1 207 ? 28.078 -21.422 -16.141 1 33.31 207 GLU B CA 1
ATOM 3428 C C . GLU B 1 207 ? 27.266 -21.281 -14.859 1 33.31 207 GLU B C 1
ATOM 3430 O O . GLU B 1 207 ? 27.844 -21.094 -13.781 1 33.31 207 GLU B O 1
ATOM 3435 N N . GLY B 1 208 ? 25.969 -22.031 -14.758 1 33.06 208 GLY B N 1
ATOM 3436 C CA . GLY B 1 208 ? 24.812 -22.219 -13.914 1 33.06 208 GLY B CA 1
ATOM 3437 C C . GLY B 1 208 ? 25.156 -22.609 -12.484 1 33.06 208 GLY B C 1
ATOM 3438 O O . GLY B 1 208 ? 24.672 -23.609 -11.969 1 33.06 208 GLY B O 1
ATOM 3439 N N . ILE B 1 209 ? 26.328 -22.375 -11.961 1 32.16 209 ILE B N 1
ATOM 3440 C CA . ILE B 1 209 ? 26.516 -23.016 -10.672 1 32.16 209 ILE B CA 1
ATOM 3441 C C . ILE B 1 209 ? 25.5 -22.484 -9.672 1 32.16 209 ILE B C 1
ATOM 3443 O O . ILE B 1 209 ? 25.422 -21.266 -9.445 1 32.16 209 ILE B O 1
ATOM 3447 N N . ARG B 1 210 ? 24.438 -23.281 -9.406 1 31.72 210 ARG B N 1
ATOM 3448 C CA . ARG B 1 210 ? 23.484 -23.297 -8.305 1 31.72 210 ARG B CA 1
ATOM 3449 C C . ARG B 1 210 ? 24.188 -23.062 -6.969 1 31.72 210 ARG B C 1
ATOM 3451 O O . ARG B 1 210 ? 25.125 -23.781 -6.621 1 31.72 210 ARG B O 1
ATOM 3458 N N . TYR B 1 211 ? 24.5 -21.922 -6.613 1 31.86 211 TYR B N 1
ATOM 3459 C CA . TYR B 1 211 ? 25 -21.547 -5.289 1 31.86 211 TYR B CA 1
ATOM 3460 C C . TYR B 1 211 ? 24.359 -22.422 -4.215 1 31.86 211 TYR B C 1
ATOM 3462 O O . TYR B 1 211 ? 23.125 -22.484 -4.113 1 31.86 211 TYR B O 1
ATOM 3470 N N . SER B 1 212 ? 24.906 -23.625 -4.008 1 27.3 212 SER B N 1
ATOM 3471 C CA . SER B 1 212 ? 24.578 -24.359 -2.793 1 27.3 212 SER B CA 1
ATOM 3472 C C . SER B 1 212 ? 24.766 -23.5 -1.554 1 27.3 212 SER B C 1
ATOM 3474 O O . SER B 1 212 ? 25.844 -22.938 -1.335 1 27.3 212 SER B O 1
ATOM 3476 N N . THR B 1 213 ? 23.812 -22.797 -1.228 1 31.19 213 THR B N 1
ATOM 3477 C CA . THR B 1 213 ? 23.734 -22.031 0.018 1 31.19 213 THR B CA 1
ATOM 3478 C C . THR B 1 213 ? 24.266 -22.859 1.184 1 31.19 213 THR B C 1
ATOM 3480 O O . THR B 1 213 ? 23.828 -24 1.394 1 31.19 213 THR B O 1
ATOM 3483 N N . PRO B 1 214 ? 25.578 -22.703 1.502 1 31.38 214 PRO B N 1
ATOM 3484 C CA . PRO B 1 214 ? 25.922 -23.328 2.783 1 31.38 214 PRO B CA 1
ATOM 3485 C C . PRO B 1 214 ? 24.922 -23 3.885 1 31.38 214 PRO B C 1
ATOM 3487 O O . PRO B 1 214 ? 24.625 -21.828 4.121 1 31.38 214 PRO B O 1
ATOM 3490 N N . CYS B 1 215 ? 23.891 -23.906 4.023 1 29.06 215 CYS B N 1
ATOM 3491 C CA . CYS B 1 215 ? 22.766 -23.859 4.957 1 29.06 215 CYS B CA 1
ATOM 3492 C C . CYS B 1 215 ? 23.234 -23.422 6.34 1 29.06 215 CYS B C 1
ATOM 3494 O O . CYS B 1 215 ? 22.625 -22.531 6.949 1 29.06 215 CYS B O 1
ATOM 3496 N N . LYS B 1 216 ? 23.734 -24.438 7.102 1 28.94 216 LYS B N 1
ATOM 3497 C CA . LYS B 1 216 ? 23.25 -24.75 8.445 1 28.94 216 LYS B CA 1
ATOM 3498 C C . LYS B 1 216 ? 23.953 -23.906 9.492 1 28.94 216 LYS B C 1
ATOM 3500 O O . LYS B 1 216 ? 25.062 -24.203 9.906 1 28.94 216 LYS B O 1
ATOM 3505 N N . ILE B 1 217 ? 24.25 -22.609 9.32 1 29.39 217 ILE B N 1
ATOM 3506 C CA . ILE B 1 217 ? 24.75 -22.188 10.625 1 29.39 217 ILE B CA 1
ATOM 3507 C C . ILE B 1 217 ? 23.734 -22.531 11.703 1 29.39 217 ILE B C 1
ATOM 3509 O O . ILE B 1 217 ? 22.625 -22 11.703 1 29.39 217 ILE B O 1
ATOM 3513 N N . VAL B 1 218 ? 23.797 -23.812 12.133 1 27.47 218 VAL B N 1
ATOM 3514 C CA . VAL B 1 218 ? 23.141 -24.297 13.336 1 27.47 218 VAL B CA 1
ATOM 3515 C C . VAL B 1 218 ? 23.453 -23.375 14.516 1 27.47 218 VAL B C 1
ATOM 3517 O O . VAL B 1 218 ? 24.625 -23.172 14.852 1 27.47 218 VAL B O 1
ATOM 3520 N N . PHE B 1 219 ? 22.797 -22.266 14.539 1 27.27 219 PHE B N 1
ATOM 3521 C CA . PHE B 1 219 ? 22.844 -21.625 15.844 1 27.27 219 PHE B CA 1
ATOM 3522 C C . PHE B 1 219 ? 22.578 -22.625 16.953 1 27.27 219 PHE B C 1
ATOM 3524 O O . PHE B 1 219 ? 21.594 -23.375 16.906 1 27.27 219 PHE B O 1
ATOM 3531 N N . LEU B 1 220 ? 23.641 -23.172 17.516 1 26.8 220 LEU B N 1
ATOM 3532 C CA . LEU B 1 220 ? 23.625 -23.875 18.797 1 26.8 220 LEU B CA 1
ATOM 3533 C C . LEU B 1 220 ? 22.797 -23.094 19.812 1 26.8 220 LEU B C 1
ATOM 3535 O O . LEU B 1 220 ? 23.172 -22 20.219 1 26.8 220 LEU B O 1
ATOM 3539 N N . SER B 1 221 ? 21.484 -23.172 19.672 1 26.28 221 SER B N 1
ATOM 3540 C CA . SER B 1 221 ? 20.688 -22.797 20.844 1 26.28 221 SER B CA 1
ATOM 3541 C C . SER B 1 221 ? 21.188 -23.516 22.094 1 26.28 221 SER B C 1
ATOM 3543 O O . SER B 1 221 ? 21.156 -24.75 22.156 1 26.28 221 SER B O 1
ATOM 3545 N N . GLU B 1 222 ? 22.375 -23.109 22.672 1 29.22 222 GLU B N 1
ATOM 3546 C CA . GLU B 1 222 ? 22.641 -23.453 24.062 1 29.22 222 GLU B CA 1
ATOM 3547 C C . GLU B 1 222 ? 21.391 -23.266 24.922 1 29.22 222 GLU B C 1
ATOM 3549 O O . GLU B 1 222 ? 20.891 -22.156 25.062 1 29.22 222 GLU B O 1
ATOM 3554 N N . VAL B 1 223 ? 20.453 -24.234 24.859 1 28.03 223 VAL B N 1
ATOM 3555 C CA . VAL B 1 223 ? 19.469 -24.438 25.922 1 28.03 223 VAL B CA 1
ATOM 3556 C C . VAL B 1 223 ? 20.172 -24.453 27.266 1 28.03 223 VAL B C 1
ATOM 3558 O O . VAL B 1 223 ? 20.922 -25.391 27.578 1 28.03 223 VAL B O 1
ATOM 3561 N N . LEU B 1 224 ? 20.812 -23.375 27.703 1 25.27 224 LEU B N 1
ATOM 3562 C CA . LEU B 1 224 ? 21.062 -23.297 29.125 1 25.27 224 LEU B CA 1
ATOM 3563 C C . LEU B 1 224 ? 19.828 -23.688 29.922 1 25.27 224 LEU B C 1
ATOM 3565 O O . LEU B 1 224 ? 18.828 -22.953 29.922 1 25.27 224 LEU B O 1
ATOM 3569 N N . PHE B 1 225 ? 19.484 -24.984 29.922 1 27.77 225 PHE B N 1
ATOM 3570 C CA . PHE B 1 225 ? 18.625 -25.594 30.938 1 27.77 225 PHE B CA 1
ATOM 3571 C C . PHE B 1 225 ? 19.031 -25.125 32.344 1 27.77 225 PHE B C 1
ATOM 3573 O O . PHE B 1 225 ? 20.047 -25.578 32.875 1 27.77 225 PHE B O 1
ATOM 3580 N N . PHE B 1 226 ? 19.078 -23.797 32.594 1 26.03 226 PHE B N 1
ATOM 3581 C CA . PHE B 1 226 ? 19.141 -23.484 34.031 1 26.03 226 PHE B CA 1
ATOM 3582 C C . PHE B 1 226 ? 18.078 -24.266 34.781 1 26.03 226 PHE B C 1
ATOM 3584 O O . PHE B 1 226 ? 16.875 -24.016 34.625 1 26.03 226 PHE B O 1
ATOM 3591 N N . VAL B 1 227 ? 18.359 -25.562 35.031 1 25.83 227 VAL B N 1
ATOM 3592 C CA . VAL B 1 227 ? 17.75 -26.359 36.094 1 25.83 227 VAL B CA 1
ATOM 3593 C C . VAL B 1 227 ? 17.641 -25.547 37.375 1 25.83 227 VAL B C 1
ATOM 3595 O O . VAL B 1 227 ? 18.656 -25.266 38.031 1 25.83 227 VAL B O 1
ATOM 3598 N N . LEU B 1 228 ? 16.969 -24.344 37.344 1 23.44 228 LEU B N 1
ATOM 3599 C CA . LEU B 1 228 ? 16.656 -23.797 38.656 1 23.44 228 LEU B CA 1
ATOM 3600 C C . LEU B 1 228 ? 16.109 -24.891 39.562 1 23.44 228 LEU B C 1
ATOM 3602 O O . LEU B 1 228 ? 15.125 -25.547 39.219 1 23.44 228 LEU B O 1
ATOM 3606 N N . PHE B 1 229 ? 17.016 -25.609 40.281 1 27.16 229 PHE B N 1
ATOM 3607 C CA . PHE B 1 229 ? 16.828 -26.375 41.5 1 27.16 229 PHE B CA 1
ATOM 3608 C C . PHE B 1 229 ? 15.898 -25.641 42.469 1 27.16 229 PHE B C 1
ATOM 3610 O O . PHE B 1 229 ? 16.297 -24.688 43.125 1 27.16 229 PHE B O 1
ATOM 3617 N N . ILE B 1 230 ? 14.719 -25.172 42.031 1 24.08 230 ILE B N 1
ATOM 3618 C CA . ILE B 1 230 ? 13.852 -24.797 43.125 1 24.08 230 ILE B CA 1
ATOM 3619 C C . ILE B 1 230 ? 13.773 -25.953 44.125 1 24.08 230 ILE B C 1
ATOM 3621 O O . ILE B 1 230 ? 13.375 -27.062 43.781 1 24.08 230 ILE B O 1
ATOM 3625 N N . ARG B 1 231 ? 14.703 -25.969 45.125 1 22.83 231 ARG B N 1
ATOM 3626 C CA . ARG B 1 231 ? 14.602 -26.609 46.438 1 22.83 231 ARG B CA 1
ATOM 3627 C C . ARG B 1 231 ? 13.172 -26.578 46.938 1 22.83 231 ARG B C 1
ATOM 3629 O O . ARG B 1 231 ? 12.586 -25.5 47.125 1 22.83 231 ARG B O 1
ATOM 3636 N N . CYS B 1 232 ? 12.344 -27.547 46.438 1 26.02 232 CYS B N 1
ATOM 3637 C CA . CYS B 1 232 ? 11.148 -27.938 47.188 1 26.02 232 CYS B CA 1
ATOM 3638 C C . CYS B 1 232 ? 11.438 -28.031 48.656 1 26.02 232 CYS B C 1
ATOM 3640 O O . CYS B 1 232 ? 12.141 -28.938 49.125 1 26.02 232 CYS B O 1
ATOM 3642 N N . PHE B 1 233 ? 12.008 -26.938 49.344 1 26.75 233 PHE B N 1
ATOM 3643 C CA . PHE B 1 233 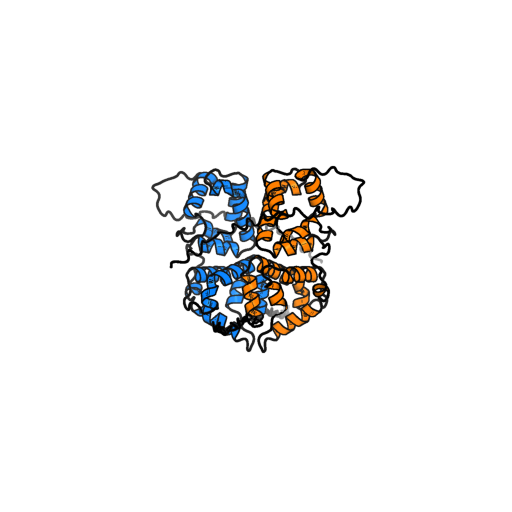? 12.031 -27.031 50.812 1 26.75 233 PHE B CA 1
ATOM 3644 C C . PHE B 1 233 ? 10.734 -27.609 51.344 1 26.75 233 PHE B C 1
ATOM 3646 O O . PHE B 1 233 ? 9.648 -27.125 51 1 26.75 233 PHE B O 1
ATOM 3653 N N . SER B 1 234 ? 10.703 -29 51.625 1 23.8 234 SER B N 1
ATOM 3654 C CA . SER B 1 234 ? 9.875 -29.781 52.531 1 23.8 234 SER B CA 1
ATOM 3655 C C . SER B 1 234 ? 9.719 -29.078 53.875 1 23.8 234 SER B C 1
ATOM 3657 O O . SER B 1 234 ? 10.711 -28.859 54.594 1 23.8 234 SER B O 1
ATOM 3659 N N . CYS B 1 235 ? 9.117 -27.875 54.031 1 22.86 235 CYS B N 1
ATOM 3660 C CA . CYS B 1 235 ? 8.727 -27.656 55.438 1 22.86 235 CYS B CA 1
ATOM 3661 C C . CYS B 1 235 ? 8.094 -28.906 56.031 1 22.86 235 CYS B C 1
ATOM 3663 O O . CYS B 1 235 ? 7.176 -29.484 55.438 1 22.86 235 CYS B O 1
ATOM 3665 N N . SER B 1 236 ? 8.797 -29.578 56.938 1 22.48 236 SER B N 1
ATOM 3666 C CA . SER B 1 236 ? 8.227 -30.281 58.062 1 22.48 236 SER B CA 1
ATOM 3667 C C . SER B 1 236 ? 7.129 -29.469 58.719 1 22.48 236 SER B C 1
ATOM 3669 O O . SER B 1 236 ? 7.227 -28.25 58.812 1 22.48 236 SER B O 1
#

Sequence (472 aa):
MYISVSIVPFVAVVMFSVLPVCSQDYCDTVKNKCIANLGCGMALHTFYIACSSLLSGESPECSSQCEKALISLVWAEDTVGKQFINCNCSGGDKHCEDQKMKIEVCENVRKFNKSAIVKCGLAKWLCEADTECLFALKFFEDHCSGLIRGEKCTPSCNNSLTILYQLQSAQKMMTCECDGTEDFKCMQIRRYTDRLCFFKEDDASSEGIRYSTPCKIVFLSEVLFFVLFIRCFSCSMYISVSIVPFVAVVMFSVLPVCSQDYCDTVKNKCIANLGCGMALHTFYIACSSLLSGESPECSSQCEKALISLVWAEDTVGKQFINCNCSGGDKHCEDQKMKIEVCENVRKFNKSAIVKCGLAKWLCEADTECLFALKFFEDHCSGLIRGEKCTPSCNNSLTILYQLQSAQKMMTCECDGTEDFKCMQIRRYTDRLCFFKEDDASSEGIRYSTPCKIVFLSEVLFFVLFIRCFSCS

Secondary structure (DSSP, 8-state):
-------------------------BHHHHHHHHHHSHHHHHHHHHHHHHTHHHHHTS-SS--HHHHHHHHHHHT-GGGHHHHHHT-BPPTT-HHHHHHHHHHTT-GGGGG--TTS--BHHHHHHHHHTSHHHHHHHHHHHHH-HHHHTTS---HHHHHHHHHHHHSGGGTHHHHPBP-S-SSS-HHHHHHHIIIIIS-----SS-------------------------------/-------------------------BHHHHHHHHHHSHHHHHHHHHHHHHTHHHHHTS-SS--HHHHHHHHHHHTSGGGHHHHHHT-BPPTT-HHHHHHHHHHTT-GGGGG--TTS--BHHHHHHHHHTSHHHHHHHHHHHHH-HHHHTTS---HHHHHHHHHHHHSGGGTHHHHPBP-S-SSS-HHHHHHHIIIIIS-----SS-------------------------------

Nearest PDB structures (foldseek):
  7rhq-assembly1_G  TM=4.720E-01  e=5.294E-06  Homo sapiens
  7ab8-assembly1_A  TM=3.241E-01  e=2.357E-02  Danio rerio
  7rhq-assembly1_G  TM=4.721E-01  e=2.298E-06  Homo sapiens
  7ab8-assembly1_A  TM=3.240E-01  e=1.569E-02  Danio rerio

Radius of gyration: 30.24 Å; Cα contacts (8 Å, |Δi|>4): 526; chains: 2; bounding box: 73×90×118 Å

InterPro domains:
  IPR039596 Growth arrest-specific protein 1 [PTHR16840] (24-207)

Foldseek 3Di:
DDPPPPPPPPPPPPPPPVPVPVVLDALVVLVVVLCVAQLLVLLVVQLCVQCVCLLVVVDLAQDPSNLLSLLLQCLFPPSSSVSNLVGDHDPPPVSVVSNNVSCVNSVCSVVDDPPDAAALQSLVSNLSSYPQSVVLVVQLVVQCPCLLVLHAQDPSNLVSVVSNCPDPSNVSNLQHDHDPPHPGDNVSSNVSCCCHRVVPPPPVPDPNPRPPPPPPPVPPPPPPCPVPCPPPPPPD/DPPPPPPPPPPPPPPPPVPVPPVLDALVVLVVVLCVAQLLVLLVVQLCVQCVCLLVVVDLAQDPSNLLSLLLQCLFPPSSSVSNLVGDHDPPPVSVVSNNVSCVNSVCSVVDDPPDAAALQSLVSNLSSYPQSVVLVVQLVVQCPCLLVLHAQDPSNLVSVVSNCVDPSNVSNLQHDHDPPHPGPNVSSNVSCCCHRVVPPPPVPDPPPRPPPPPPPPPPPPPPPPPPPPPPPPPD